Protein 8HOK (pdb70)

Radius of gyration: 22.73 Å; Cα contacts (8 Å, |Δi|>4): 872; chains: 1; bounding box: 51×67×52 Å

Secondary structure (DSSP, 8-state):
--EEEEEEPPSSHHHHHHHHHHHHHHHHH-TTEEEEEEEESTTT-HHHHHHHHHHHH-TTS-TTEEEEEEPPPSS-SHHHHHHHHHHHHHHHHH-TTSEEEEEEEETT-GGGHHHHHHTT--EEEEE-S-HHHHHHHHHHHHHHHHS---GGGGTT---EE--TT-SSPEEGGGS-GGGTS-HHHHHHHHHHHTSGGGSS-EEESS-TTTSHHHHHHHHH-TTSPPEEE-----SS-TTT-----HHHHHHHHTS-TT-EEEEESTTS--S-HHHHHHHHHHHHHH--EEEEE-PPP----SSHHHHHHHHSPTTHHHHTTTTEEEES---HHHHHHSTTEEEEEE---HHHHHHHHHTT--EEE---STTHHHHHHIIIIIS--EEES-SS---SSTTPPPSSPPPHHHHHHHHHHHH-SS-HHHHHHHHHHHHHHHHTSTTSHHHHHHHHHHHHHHHHT-

Nearest PDB structures (foldseek):
  8hok-assembly1_A  TM=1.002E+00  e=7.853E-95  Scutellaria baicalensis
  8hoj-assembly1_A  TM=9.802E-01  e=1.788E-80  Scutellaria baicalensis
  8w53-assembly2_A  TM=9.097E-01  e=5.541E-54  Lycium barbarum
  8w53-assembly1_B  TM=8.996E-01  e=7.319E-54  Lycium barbarum
  8xfw-assembly1_A  TM=7.898E-01  e=4.065E-31  Mangifera indica

Solvent-accessible surface area: 20515 Å² total; per-residue (Å²): 140,49,5,9,0,0,2,6,10,8,105,44,60,65,39,6,24,9,4,0,34,2,0,49,41,1,6,112,60,32,156,104,0,18,1,2,0,1,8,43,51,18,135,83,66,92,135,17,67,77,35,5,109,142,7,66,78,64,120,122,10,31,135,55,7,105,29,42,34,6,60,80,88,189,146,73,49,91,75,11,50,23,143,20,0,88,114,26,0,36,95,14,66,161,61,130,115,17,110,13,0,0,0,1,0,4,13,78,12,2,56,8,9,115,0,0,120,86,51,92,14,15,8,0,0,4,1,15,13,1,0,2,2,1,7,0,14,25,33,0,8,26,30,71,99,125,123,146,50,69,0,54,117,18,89,120,25,143,82,108,12,101,3,85,6,10,68,56,70,0,15,3,93,0,8,5,20,41,0,10,65,11,47,112,82,11,85,59,42,13,77,62,8,56,99,1,39,94,10,121,0,1,0,1,0,0,0,66,64,1,4,42,95,2,2,104,24,14,92,89,69,95,182,23,16,89,8,4,15,2,0,1,2,4,52,25,55,47,119,153,27,32,137,54,59,130,76,17,114,132,39,2,71,101,29,69,129,70,18,0,0,0,0,5,13,34,14,93,23,8,21,9,77,27,0,8,75,41,1,0,58,0,1,52,102,12,55,31,88,1,3,1,3,16,115,69,20,139,76,81,95,147,61,110,109,49,6,10,75,74,2,6,26,173,28,1,32,107,145,8,138,78,41,5,87,30,48,26,180,5,14,36,12,17,2,2,46,23,85,2,3,1,0,0,0,0,20,0,12,11,67,13,1,1,24,0,7,16,32,11,6,1,8,0,0,0,0,0,82,56,28,6,4,1,1,0,7,3,4,23,116,37,26,38,4,6,20,78,13,16,15,58,15,65,9,83,129,134,33,40,142,14,124,140,67,21,22,10,90,102,0,30,41,0,0,126,111,2,27,42,159,152,22,41,27,38,154,59,4,110,80,10,18,95,75,0,93,60,2,28,115,147,62,10,36,0,44,75,12,1,45,80,0,2,100,18,0,23,93,48,47,105

Sequence (462 aa):
TNVELVFIPSPGLSHLVSTVEAAKLLLHRDHRLSITVLITNLHKDTKVENYTLKTTSNPNTSPRLRFINLPTQEEDSIDSQIRQVREIVSVLIKNPDSKLGGLVLDMFCTSFIQVAEEFAIPSYVFFTSGASALGLLQHLVSLKLEHNQDLTQFKDSDVELSVPCFSVPVPAKVLPAVMVEGGPIEDTFMNYFKRIPETRGIMVNTFYELESFAIQSLLSDAKAPKVYPVGPILGFDQTQGPVGDDAIKKWLDDQPENSVVFLCFGTMGSFCEGQVKEIAMALEKSGNRFLWSLRKPEKGRVTEYENYEEVLPQGFLERTKGVGKVMGWAPQAAVLSHPAVGGFVSHCGWNSTLESLWFGVPMATFPLYAEQQMNAFLLVKEEGMAEMITLDYKIDFKGEKQPEIVGSDEIEAAIRRLMAEESGVRRKVKEMQNKARSALLEGGSSYDAQCLFVHDVINNIG

Foldseek 3Di:
DAEEEEEEFDDDPVRVLLVVLLVQLLCVQDVSYAYEYEEECCPPDPVNVVVQCVQCVDVVRPPSYYYDYDYQDPDDDVVSVLVSVLVVVVVVCVDPVYHYLFYEYELLGLVCCVSRVVVVHFYEYEYEFALLLLQVLQQLLCCVVVVVDQLLVLDVDQDWDDGQQFPDTHRSLLPAPLCNVDDPSVVSNSVSNVSNQVTQEYEYLAACVLRVSSQVSQCPPPSGHHYFDQHVRASADLVPFDDFDPVLLVVLVPADFLQEEEEDEPLQQQAALVLVQQQLVLCVVLVTAYEYAHHQAPPPDDDSVVSVCVRYPHCSCVVCVPRYDYHHDGDLLRNLLRRSHAEYAYLQDRNSVLSNLLNLHAYEHDHEHGSSLVSNCSCCPRQVQHHYLDRNHYDPGGNDDDPDHRGSVSSNVSVNQSSPPDDPNSVSSVVSNVLNVQLNDVVHSSSVSSSVVSVCSVVVSD

B-factor: mean 30.38, std 15.6, range [6.0, 131.39]

Organism: Scutellaria baicalensis (NCBI:txid65409)

Structure (mmCIF, N/CA/C/O backbone):
data_8HOK
#
_entry.id   8HOK
#
_cell.length_a   76.470
_cell.length_b   95.170
_cell.length_c   133.150
_cell.angle_alpha   90.000
_cell.angle_beta   90.000
_cell.angle_gamma   90.000
#
_symmetry.space_group_name_H-M   'I 2 2 2'
#
loop_
_entity.id
_entity.type
_entity.pdbx_description
1 polymer UGT71AP2
2 non-polymer '2-(N-MORPHOLINO)-ETHANESULFONIC ACID'
3 non-polymer GLYCEROL
4 water water
#
loop_
_atom_site.group_PDB
_atom_site.id
_atom_site.type_symbol
_atom_site.label_atom_id
_atom_site.label_alt_id
_atom_site.label_comp_id
_atom_site.label_asym_id
_atom_site.label_entity_id
_atom_site.label_seq_id
_atom_site.pdbx_PDB_ins_code
_atom_site.Cartn_x
_atom_site.Cartn_y
_atom_site.Cartn_z
_atom_site.occupancy
_atom_site.B_iso_or_equiv
_atom_site.auth_seq_id
_atom_site.auth_comp_id
_atom_site.auth_asym_id
_atom_site.auth_atom_id
_atom_site.pdbx_PDB_model_num
ATOM 1 N N . THR A 1 3 ? -7.183 17.221 -19.228 1.00 61.63 2 THR A N 1
ATOM 2 C CA . THR A 1 3 ? -6.562 15.953 -19.613 1.00 58.75 2 THR A CA 1
ATOM 3 C C . THR A 1 3 ? -7.498 14.762 -19.365 1.00 45.23 2 THR A C 1
ATOM 4 O O . THR A 1 3 ? -7.384 13.729 -20.020 1.00 53.54 2 THR A O 1
ATOM 8 N N . ASN A 1 4 ? -8.433 14.933 -18.432 1.00 44.83 3 ASN A N 1
ATOM 9 C CA . ASN A 1 4 ? -9.395 13.891 -18.087 1.00 35.30 3 ASN A CA 1
ATOM 10 C C . ASN A 1 4 ? -10.407 13.691 -19.217 1.00 35.39 3 ASN A C 1
ATOM 11 O O . ASN A 1 4 ? -10.933 14.659 -19.776 1.00 35.37 3 ASN A O 1
ATOM 16 N N . VAL A 1 5 ? -10.666 12.429 -19.560 1.00 27.85 4 VAL A N 1
ATOM 17 C CA . VAL A 1 5 ? -11.647 12.054 -20.575 1.00 30.20 4 VAL A CA 1
ATOM 18 C C . VAL A 1 5 ? -12.712 11.194 -19.899 1.00 28.81 4 VAL A C 1
ATOM 19 O O . VAL A 1 5 ? -12.388 10.171 -19.284 1.00 31.01 4 VAL A O 1
ATOM 23 N N . GLU A 1 6 ? -13.975 11.602 -20.012 1.00 27.07 5 GLU A N 1
ATOM 24 C CA . GLU A 1 6 ? -15.086 10.911 -19.360 1.00 24.71 5 GLU A CA 1
ATOM 25 C C . GLU A 1 6 ? -15.891 10.108 -20.378 1.00 27.02 5 GLU A C 1
ATOM 26 O O . GLU A 1 6 ? -16.278 10.633 -21.428 1.00 30.56 5 GLU A O 1
ATOM 32 N N . LEU A 1 7 ? -16.143 8.841 -20.064 1.00 20.74 6 LEU A N 1
ATOM 33 C CA . LEU A 1 7 ? -16.929 7.952 -20.908 1.00 22.06 6 LEU A CA 1
ATOM 34 C C . LEU A 1 7 ? -18.243 7.625 -20.208 1.00 21.58 6 LEU A C 1
ATOM 35 O O . LEU A 1 7 ? -18.235 7.153 -19.067 1.00 18.35 6 LEU A O 1
ATOM 40 N N . VAL A 1 8 ? -19.365 7.876 -20.886 1.00 15.99 7 VAL A N 1
ATOM 41 C CA . VAL A 1 8 ? -20.691 7.644 -20.324 1.00 17.92 7 VAL A CA 1
ATOM 42 C C . VAL A 1 8 ? -21.204 6.299 -20.826 1.00 20.15 7 VAL A C 1
ATOM 43 O O . VAL A 1 8 ? -21.283 6.064 -22.037 1.00 22.16 7 VAL A O 1
ATOM 47 N N . PHE A 1 9 ? -21.550 5.414 -19.904 1.00 19.26 8 PHE A N 1
ATOM 48 C CA . PHE A 1 9 ? -22.138 4.131 -20.251 1.00 21.27 8 PHE A CA 1
ATOM 49 C C . PHE A 1 9 ? -23.642 4.170 -20.025 1.00 21.10 8 PHE A C 1
ATOM 50 O O . PHE A 1 9 ? -24.122 4.705 -19.021 1.00 19.75 8 PHE A O 1
ATOM 58 N N . ILE A 1 10 ? -24.385 3.610 -20.971 1.00 20.58 9 ILE A N 1
ATOM 59 C CA . ILE A 1 10 ? -25.826 3.470 -20.820 1.00 26.08 9 ILE A CA 1
ATOM 60 C C . ILE A 1 10 ? -26.177 1.998 -20.990 1.00 29.54 9 ILE A C 1
ATOM 61 O O . ILE A 1 10 ? -26.391 1.533 -22.119 1.00 29.36 9 ILE A O 1
ATOM 66 N N . PRO A 1 11 ? -26.220 1.230 -19.911 1.00 29.57 10 PRO A N 1
ATOM 67 C CA . PRO A 1 11 ? -26.631 -0.172 -20.012 1.00 25.70 10 PRO A CA 1
ATOM 68 C C . PRO A 1 11 ? -28.142 -0.303 -20.121 1.00 29.72 10 PRO A C 1
ATOM 69 O O . PRO A 1 11 ? -28.907 0.572 -19.711 1.00 24.65 10 PRO A O 1
ATOM 73 N N . SER A 1 12 ? -28.565 -1.427 -20.689 1.00 28.68 11 SER A N 1
ATOM 74 C CA . SER A 1 12 ? -29.976 -1.762 -20.695 1.00 35.37 11 SER A CA 1
ATOM 75 C C . SER A 1 12 ? -30.406 -2.173 -19.286 1.00 34.50 11 SER A C 1
ATOM 76 O O . SER A 1 12 ? -29.566 -2.534 -18.451 1.00 28.66 11 SER A O 1
ATOM 79 N N . PRO A 1 13 ? -31.707 -2.107 -18.992 1.00 29.82 12 PRO A N 1
ATOM 80 C CA . PRO A 1 13 ? -32.177 -2.489 -17.656 1.00 31.64 12 PRO A CA 1
ATOM 81 C C . PRO A 1 13 ? -31.923 -3.961 -17.380 1.00 34.16 12 PRO A C 1
ATOM 82 O O . PRO A 1 13 ? -31.968 -4.804 -18.278 1.00 44.21 12 PRO A O 1
ATOM 86 N N . GLY A 1 14 ? -31.660 -4.266 -16.118 1.00 29.31 13 GLY A N 1
ATOM 87 C CA . GLY A 1 14 ? -31.413 -5.639 -15.731 1.00 40.31 13 GLY A CA 1
ATOM 88 C C . GLY A 1 14 ? -30.084 -5.794 -15.031 1.00 45.28 13 GLY A C 1
ATOM 89 O O . GLY A 1 14 ? -29.082 -5.209 -15.457 1.00 40.79 13 GLY A O 1
ATOM 90 N N . LEU A 1 15 ? -30.066 -6.577 -13.950 1.00 38.56 14 LEU A N 1
ATOM 91 C CA . LEU A 1 15 ? -28.857 -6.690 -13.142 1.00 39.52 14 LEU A CA 1
ATOM 92 C C . LEU A 1 15 ? -27.727 -7.356 -13.917 1.00 32.22 14 LEU A C 1
ATOM 93 O O . LEU A 1 15 ? -26.564 -6.969 -13.776 1.00 37.37 14 LEU A O 1
ATOM 98 N N . SER A 1 16 ? -28.051 -8.345 -14.752 1.00 42.56 15 SER A N 1
ATOM 99 C CA . SER A 1 16 ? -27.026 -9.035 -15.532 1.00 38.51 15 SER A CA 1
ATOM 100 C C . SER A 1 16 ? -26.245 -8.062 -16.407 1.00 39.25 15 SER A C 1
ATOM 101 O O . SER A 1 16 ? -25.012 -7.994 -16.329 1.00 33.76 15 SER A O 1
ATOM 104 N N . HIS A 1 17 ? -26.948 -7.308 -17.257 1.00 32.97 16 HIS A N 1
ATOM 105 C CA . HIS A 1 17 ? -26.276 -6.365 -18.142 1.00 35.63 16 HIS A CA 1
ATOM 106 C C . HIS A 1 17 ? -25.550 -5.279 -17.360 1.00 32.80 16 HIS A C 1
ATOM 107 O O . HIS A 1 17 ? -24.488 -4.811 -17.791 1.00 33.79 16 HIS A O 1
ATOM 114 N N . LEU A 1 18 ? -26.097 -4.866 -16.214 1.00 29.61 17 LEU A N 1
ATOM 115 C CA . LEU A 1 18 ? -25.422 -3.864 -15.394 1.00 33.82 17 LEU A CA 1
ATOM 116 C C . LEU A 1 18 ? -24.098 -4.393 -14.854 1.00 29.29 17 LEU A C 1
ATOM 117 O O . LEU A 1 18 ? -23.071 -3.705 -14.912 1.00 27.77 17 LEU A O 1
ATOM 122 N N . VAL A 1 19 ? -24.104 -5.610 -14.316 1.00 26.71 18 VAL A N 1
ATOM 123 C CA . VAL A 1 19 ? -22.877 -6.167 -13.755 1.00 26.77 18 VAL A CA 1
ATOM 124 C C . VAL A 1 19 ? -21.808 -6.276 -14.835 1.00 30.49 18 VAL A C 1
ATOM 125 O O . VAL A 1 19 ? -20.662 -5.846 -14.653 1.00 25.53 18 VAL A O 1
ATOM 129 N N . SER A 1 20 ? -22.171 -6.833 -15.986 1.00 21.09 19 SER A N 1
ATOM 130 C CA . SER A 1 20 ? -21.167 -7.004 -17.020 1.00 25.95 19 SER A CA 1
ATOM 131 C C . SER A 1 20 ? -20.647 -5.655 -17.499 1.00 28.06 19 SER A C 1
ATOM 132 O O . SER A 1 20 ? -19.464 -5.529 -17.830 1.00 24.88 19 SER A O 1
ATOM 135 N N . THR A 1 21 ? -21.490 -4.622 -17.472 1.00 26.40 20 THR A N 1
ATOM 136 C CA . THR A 1 21 ? -21.053 -3.287 -17.873 1.00 26.60 20 THR A CA 1
ATOM 137 C C . THR A 1 21 ? -20.061 -2.706 -16.872 1.00 25.05 20 THR A C 1
ATOM 138 O O . THR A 1 21 ? -19.006 -2.178 -17.257 1.00 24.83 20 THR A O 1
ATOM 142 N N . VAL A 1 22 ? -20.376 -2.809 -15.576 1.00 24.03 21 VAL A N 1
ATOM 143 C CA . VAL A 1 22 ? -19.521 -2.235 -14.539 1.00 20.59 21 VAL A CA 1
ATOM 144 C C . VAL A 1 22 ? -18.200 -2.986 -14.451 1.00 24.98 21 VAL A C 1
ATOM 145 O O . VAL A 1 22 ? -17.135 -2.378 -14.280 1.00 25.94 21 VAL A O 1
ATOM 149 N N . GLU A 1 23 ? -18.237 -4.315 -14.558 1.00 22.30 22 GLU A N 1
ATOM 150 C CA . GLU A 1 23 ? -16.990 -5.075 -14.540 1.00 25.91 22 GLU A CA 1
ATOM 151 C C . GLU A 1 23 ? -16.115 -4.704 -15.729 1.00 26.92 22 GLU A C 1
ATOM 152 O O . GLU A 1 23 ? -14.887 -4.609 -15.607 1.00 23.10 22 GLU A O 1
ATOM 158 N N . ALA A 1 24 ? -16.729 -4.474 -16.891 1.00 24.74 23 ALA A N 1
ATOM 159 C CA . ALA A 1 24 ? -15.954 -4.018 -18.042 1.00 23.79 23 ALA A CA 1
ATOM 160 C C . ALA A 1 24 ? -15.348 -2.645 -17.778 1.00 19.22 23 ALA A C 1
ATOM 161 O O . ALA A 1 24 ? -14.166 -2.416 -18.063 1.00 16.42 23 ALA A O 1
ATOM 163 N N . ALA A 1 25 ? -16.140 -1.735 -17.203 1.00 21.08 24 ALA A N 1
ATOM 164 C CA . ALA A 1 25 ? -15.656 -0.395 -16.886 1.00 23.43 24 ALA A CA 1
ATOM 165 C C . ALA A 1 25 ? -14.465 -0.441 -15.939 1.00 25.17 24 ALA A C 1
ATOM 166 O O . ALA A 1 25 ? -13.500 0.321 -16.102 1.00 21.35 24 ALA A O 1
ATOM 168 N N . LYS A 1 26 ? -14.514 -1.330 -14.940 1.00 24.12 25 LYS A N 1
ATOM 169 C CA . LYS A 1 26 ? -13.398 -1.453 -14.008 1.00 26.87 25 LYS A CA 1
ATOM 170 C C . LYS A 1 26 ? -12.103 -1.814 -14.730 1.00 27.69 25 LYS A C 1
ATOM 171 O O . LYS A 1 26 ? -11.043 -1.241 -14.441 1.00 30.28 25 LYS A O 1
ATOM 177 N N . LEU A 1 27 ? -12.161 -2.761 -15.671 1.00 23.76 26 LEU A N 1
ATOM 178 C CA . LEU A 1 27 ? -10.951 -3.127 -16.402 1.00 24.16 26 LEU A CA 1
ATOM 179 C C . LEU A 1 27 ? -10.430 -1.957 -17.233 1.00 25.00 26 LEU A C 1
ATOM 180 O O . LEU A 1 27 ? -9.224 -1.674 -17.232 1.00 25.65 26 LEU A O 1
ATOM 185 N N . LEU A 1 28 ? -11.324 -1.258 -17.943 1.00 17.74 27 LEU A N 1
ATOM 186 C CA . LEU A 1 28 ? -10.895 -0.118 -18.750 1.00 22.67 27 LEU A CA 1
ATOM 187 C C . LEU A 1 28 ? -10.207 0.942 -17.898 1.00 21.73 27 LEU A C 1
ATOM 188 O O . LEU A 1 28 ? -9.197 1.527 -18.314 1.00 16.45 27 LEU A O 1
ATOM 193 N N . LEU A 1 29 ? -10.745 1.211 -16.705 1.00 22.69 28 LEU A N 1
ATOM 194 C CA . LEU A 1 29 ? -10.168 2.245 -15.850 1.00 21.29 28 LEU A CA 1
ATOM 195 C C . LEU A 1 29 ? -8.739 1.911 -15.439 1.00 23.85 28 LEU A C 1
ATOM 196 O O . LEU A 1 29 ? -7.947 2.819 -15.160 1.00 21.31 28 LEU A O 1
ATOM 201 N N . HIS A 1 30 ? -8.396 0.621 -15.381 1.00 26.15 29 HIS A N 1
ATOM 202 C CA . HIS A 1 30 ? -7.024 0.226 -15.078 1.00 30.04 29 HIS A CA 1
ATOM 203 C C . HIS A 1 30 ? -6.054 0.559 -16.204 1.00 25.21 29 HIS A C 1
ATOM 204 O O . HIS A 1 30 ? -4.858 0.682 -15.943 1.00 27.12 29 HIS A O 1
ATOM 211 N N . ARG A 1 31 ? -6.531 0.721 -17.442 1.00 24.55 30 ARG A N 1
ATOM 212 C CA . ARG A 1 31 ? -5.618 0.852 -18.575 1.00 25.79 30 ARG A CA 1
ATOM 213 C C . ARG A 1 31 ? -5.094 2.271 -18.798 1.00 26.90 30 ARG A C 1
ATOM 214 O O . ARG A 1 31 ? -4.033 2.425 -19.412 1.00 27.78 30 ARG A O 1
ATOM 222 N N . ASP A 1 32 ? -5.798 3.307 -18.348 1.00 22.27 31 ASP A N 1
ATOM 223 C CA . ASP A 1 32 ? -5.313 4.677 -18.522 1.00 28.04 31 ASP A CA 1
ATOM 224 C C . ASP A 1 32 ? -5.872 5.536 -17.397 1.00 29.08 31 ASP A C 1
ATOM 225 O O . ASP A 1 32 ? -7.090 5.688 -17.285 1.00 27.54 31 ASP A O 1
ATOM 230 N N . HIS A 1 33 ? -4.984 6.105 -16.572 1.00 29.27 32 HIS A N 1
ATOM 231 C CA . HIS A 1 33 ? -5.415 6.962 -15.468 1.00 29.55 32 HIS A CA 1
ATOM 232 C C . HIS A 1 33 ? -6.230 8.170 -15.932 1.00 26.72 32 HIS A C 1
ATOM 233 O O . HIS A 1 33 ? -6.966 8.745 -15.123 1.00 28.96 32 HIS A O 1
ATOM 240 N N . ARG A 1 34 ? -6.115 8.579 -17.203 1.00 25.43 33 ARG A N 1
ATOM 241 C CA . ARG A 1 34 ? -6.872 9.728 -17.702 1.00 25.29 33 ARG A CA 1
ATOM 242 C C . ARG A 1 34 ? -8.354 9.437 -17.890 1.00 28.14 33 ARG A C 1
ATOM 243 O O . ARG A 1 34 ? -9.134 10.379 -18.072 1.00 25.32 33 ARG A O 1
ATOM 251 N N . LEU A 1 35 ? -8.758 8.173 -17.856 1.00 25.55 34 LEU A N 1
ATOM 252 C CA . LEU A 1 35 ? -10.134 7.788 -18.130 1.00 21.28 34 LEU A CA 1
ATOM 253 C C . LEU A 1 35 ? -10.968 7.837 -16.859 1.00 23.38 34 LEU A C 1
ATOM 254 O O . LEU A 1 35 ? -10.531 7.398 -15.791 1.00 26.59 34 LEU A O 1
ATOM 259 N N . SER A 1 36 ? -12.175 8.377 -16.975 1.00 19.19 35 SER A N 1
ATOM 260 C CA . SER A 1 36 ? -13.179 8.206 -15.938 1.00 26.92 35 SER A CA 1
ATOM 261 C C . SER A 1 36 ? -14.439 7.684 -16.608 1.00 22.68 35 SER A C 1
ATOM 262 O O . SER A 1 36 ? -14.636 7.849 -17.818 1.00 21.71 35 SER A O 1
ATOM 265 N N . ILE A 1 37 ? -15.287 7.014 -15.828 1.00 21.11 36 ILE A N 1
ATOM 266 C CA . ILE A 1 37 ? -16.487 6.402 -16.383 1.00 18.91 36 ILE A CA 1
ATOM 267 C C . ILE A 1 37 ? -17.694 6.785 -15.537 1.00 25.16 36 ILE A C 1
ATOM 268 O O . ILE A 1 37 ? -17.656 6.704 -14.303 1.00 20.45 36 ILE A O 1
ATOM 273 N N . THR A 1 38 ? -18.759 7.212 -16.213 1.00 22.99 37 THR A N 1
ATOM 274 C CA . THR A 1 38 ? -20.044 7.525 -15.613 1.00 22.90 37 THR A CA 1
ATOM 275 C C . THR A 1 38 ? -21.082 6.564 -16.177 1.00 23.28 37 THR A C 1
ATOM 276 O O . THR A 1 38 ? -21.203 6.426 -17.402 1.00 24.94 37 THR A O 1
ATOM 280 N N . VAL A 1 39 ? -21.814 5.885 -15.298 1.00 23.38 38 VAL A N 1
ATOM 281 C CA . VAL A 1 39 ? -22.814 4.898 -15.711 1.00 21.59 38 VAL A CA 1
ATOM 282 C C . VAL A 1 39 ? -24.195 5.451 -15.393 1.00 24.44 38 VAL A C 1
ATOM 283 O O . VAL A 1 39 ? -24.493 5.747 -14.230 1.00 22.96 38 VAL A O 1
ATOM 287 N N . LEU A 1 40 ? -25.036 5.594 -16.422 1.00 21.39 39 LEU A N 1
ATOM 288 C CA . LEU A 1 40 ? -26.407 6.071 -16.244 1.00 29.37 39 LEU A CA 1
ATOM 289 C C . LEU A 1 40 ? -27.301 4.874 -15.951 1.00 26.58 39 LEU A C 1
ATOM 290 O O . LEU A 1 40 ? -27.356 3.927 -16.743 1.00 27.79 39 LEU A O 1
ATOM 295 N N . ILE A 1 41 ? -27.988 4.910 -14.815 1.00 28.54 40 ILE A N 1
ATOM 296 C CA . ILE A 1 41 ? -28.785 3.786 -14.336 1.00 40.94 40 ILE A CA 1
ATOM 297 C C . ILE A 1 41 ? -30.252 4.177 -14.345 1.00 44.90 40 ILE A C 1
ATOM 298 O O . ILE A 1 41 ? -30.601 5.317 -14.020 1.00 40.73 40 ILE A O 1
ATOM 303 N N . THR A 1 42 ? -31.111 3.227 -14.706 1.00 46.90 41 THR A N 1
ATOM 304 C CA . THR A 1 42 ? -32.554 3.429 -14.648 1.00 63.10 41 THR A CA 1
ATOM 305 C C . THR A 1 42 ? -33.070 2.936 -13.300 1.00 64.32 41 THR A C 1
ATOM 306 O O . THR A 1 42 ? -32.872 1.768 -12.943 1.00 67.95 41 THR A O 1
ATOM 310 N N . ASN A 1 43 ? -33.709 3.833 -12.547 1.00 68.65 42 ASN A N 1
ATOM 311 C CA . ASN A 1 43 ? -34.295 3.535 -11.239 1.00 75.32 42 ASN A CA 1
ATOM 312 C C . ASN A 1 43 ? -33.247 2.959 -10.281 1.00 77.91 42 ASN A C 1
ATOM 313 O O . ASN A 1 43 ? -33.305 1.802 -9.858 1.00 76.30 42 ASN A O 1
ATOM 318 N N . LEU A 1 44 ? -32.284 3.819 -9.941 1.00 77.99 43 LEU A N 1
ATOM 319 C CA . LEU A 1 44 ? -31.251 3.433 -8.985 1.00 87.49 43 LEU A CA 1
ATOM 320 C C . LEU A 1 44 ? -31.861 3.176 -7.610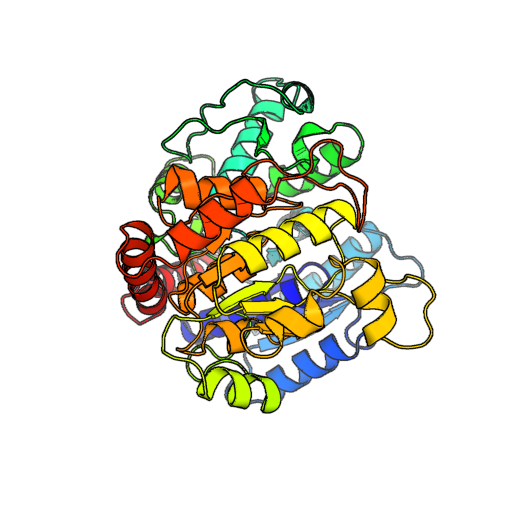 1.00 93.69 43 LEU A C 1
ATOM 321 O O . LEU A 1 44 ? -31.564 2.162 -6.966 1.00 91.40 43 LEU A O 1
ATOM 326 N N . HIS A 1 45 ? -32.734 4.072 -7.154 1.00 85.59 44 HIS A N 1
ATOM 327 C CA . HIS A 1 45 ? -33.369 3.959 -5.843 1.00 83.56 44 HIS A CA 1
ATOM 328 C C . HIS A 1 45 ? -34.737 3.294 -5.928 1.00 81.33 44 HIS A C 1
ATOM 329 O O . HIS A 1 45 ? -35.689 3.731 -5.276 1.00 89.81 44 HIS A O 1
ATOM 336 N N . LYS A 1 46 ? -34.865 2.233 -6.726 1.00 76.90 45 LYS A N 1
ATOM 337 C CA . LYS A 1 46 ? -36.121 1.494 -6.805 1.00 80.59 45 LYS A CA 1
ATOM 338 C C . LYS A 1 46 ? -35.879 -0.009 -6.708 1.00 76.43 45 LYS A C 1
ATOM 339 O O . LYS A 1 46 ? -36.716 -0.739 -6.170 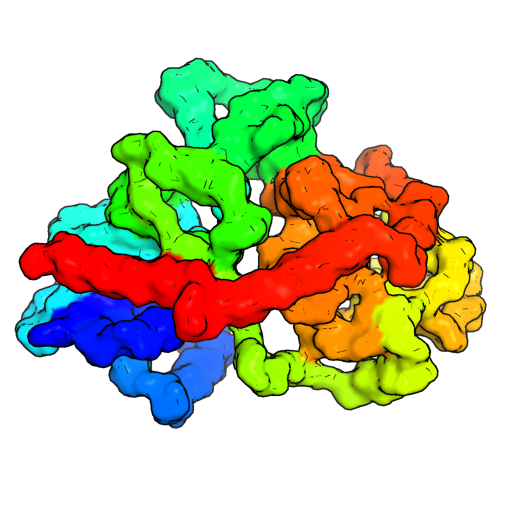1.00 79.21 45 LYS A O 1
ATOM 341 N N . ASP A 1 47 ? -34.746 -0.481 -7.225 1.00 76.61 46 ASP A N 1
ATOM 342 C CA . ASP A 1 47 ? -34.357 -1.884 -7.130 1.00 71.35 46 ASP A CA 1
ATOM 343 C C . ASP A 1 47 ? -33.235 -2.025 -6.110 1.00 65.04 46 ASP A C 1
ATOM 344 O O . ASP A 1 47 ? -32.202 -1.356 -6.222 1.00 73.36 46 ASP A O 1
ATOM 349 N N . THR A 1 48 ? -33.436 -2.903 -5.125 1.00 62.18 47 THR A N 1
ATOM 350 C CA . THR A 1 48 ? -32.455 -3.046 -4.051 1.00 68.39 47 THR A CA 1
ATOM 351 C C . THR A 1 48 ? -31.155 -3.652 -4.559 1.00 56.61 47 THR A C 1
ATOM 352 O O . THR A 1 48 ? -30.070 -3.168 -4.218 1.00 60.55 47 THR A O 1
ATOM 356 N N . LYS A 1 49 ? -31.241 -4.713 -5.367 1.00 53.50 48 LYS A N 1
ATOM 357 C CA . LYS A 1 49 ? -30.028 -5.364 -5.852 1.00 63.41 48 LYS A CA 1
ATOM 358 C C . LYS A 1 49 ? -29.172 -4.410 -6.674 1.00 55.48 48 LYS A C 1
ATOM 359 O O . LYS A 1 49 ? -27.944 -4.556 -6.713 1.00 61.34 48 LYS A O 1
ATOM 365 N N . VAL A 1 50 ? -29.795 -3.424 -7.320 1.00 48.18 49 VAL A N 1
ATOM 366 C CA . VAL A 1 50 ? -29.048 -2.449 -8.104 1.00 51.16 49 VAL A CA 1
ATOM 367 C C . VAL A 1 50 ? -28.398 -1.412 -7.196 1.00 61.42 49 VAL A C 1
ATOM 368 O O . VAL A 1 50 ? -27.202 -1.121 -7.321 1.00 49.03 49 VAL A O 1
ATOM 372 N N . GLU A 1 51 ? -29.170 -0.845 -6.262 1.00 56.22 50 GLU A N 1
ATOM 373 C CA . GLU A 1 51 ? -28.609 0.146 -5.349 1.00 64.92 50 GLU A CA 1
ATOM 374 C C . GLU A 1 51 ? -27.508 -0.458 -4.489 1.00 59.00 50 GLU A C 1
ATOM 375 O O . GLU A 1 51 ? -26.454 0.162 -4.296 1.00 58.86 50 GLU A O 1
ATOM 381 N N . ASN A 1 52 ? -27.729 -1.672 -3.969 1.00 49.32 51 ASN A N 1
ATOM 382 C CA . ASN A 1 52 ? -26.702 -2.325 -3.162 1.00 55.01 51 ASN A CA 1
ATOM 383 C C . ASN A 1 52 ? -25.422 -2.526 -3.962 1.00 52.95 51 ASN A C 1
ATOM 384 O O . ASN A 1 52 ? -24.320 -2.270 -3.459 1.00 50.60 51 ASN A O 1
ATOM 389 N N . TYR A 1 53 ? -25.551 -2.975 -5.213 1.00 46.83 52 TYR A N 1
ATOM 390 C CA . TYR A 1 53 ? -24.377 -3.209 -6.047 1.00 49.32 52 TYR A CA 1
ATOM 391 C C . TYR A 1 53 ? -23.631 -1.910 -6.340 1.00 41.89 52 TYR A C 1
ATOM 392 O O . TYR A 1 53 ? -22.399 -1.866 -6.257 1.00 38.85 52 TYR A O 1
ATOM 401 N N . THR A 1 54 ? -24.356 -0.838 -6.667 1.00 34.60 53 THR A N 1
ATOM 402 C CA . THR A 1 54 ? -23.686 0.415 -7.001 1.00 45.92 53 THR A CA 1
ATOM 403 C C . THR A 1 54 ? -23.035 1.042 -5.772 1.00 47.69 53 THR A C 1
ATOM 404 O O . THR A 1 54 ? -21.950 1.632 -5.866 1.00 36.84 53 THR A O 1
ATOM 408 N N . LEU A 1 55 ? -23.681 0.934 -4.612 1.00 48.41 54 LEU A N 1
ATOM 409 C CA . LEU A 1 55 ? -23.049 1.419 -3.390 1.00 44.52 54 LEU A CA 1
ATOM 410 C C . LEU A 1 55 ? -21.845 0.562 -3.026 1.00 46.36 54 LEU A C 1
ATOM 411 O O . LEU A 1 55 ? -20.800 1.090 -2.627 1.00 51.46 54 LEU A O 1
ATOM 416 N N . LYS A 1 56 ? -21.973 -0.761 -3.163 1.00 47.93 55 LYS A N 1
ATOM 417 C CA . LYS A 1 56 ? -20.832 -1.645 -2.939 1.00 48.62 55 LYS A CA 1
ATOM 418 C C . LYS A 1 56 ? -19.645 -1.238 -3.804 1.00 45.69 55 LYS A C 1
ATOM 419 O O . LYS A 1 56 ? -18.508 -1.179 -3.323 1.00 48.78 55 LYS A O 1
ATOM 425 N N . THR A 1 57 ? -19.896 -0.930 -5.075 1.00 42.38 56 THR A N 1
ATOM 426 C CA . THR A 1 57 ? -18.814 -0.595 -5.995 1.00 41.38 56 THR A CA 1
ATOM 427 C C . THR A 1 57 ? -18.150 0.729 -5.622 1.00 52.92 56 THR A C 1
ATOM 428 O O . THR A 1 57 ? -16.918 0.829 -5.582 1.00 52.29 56 THR A O 1
ATOM 432 N N . THR A 1 58 ? -18.951 1.762 -5.347 1.00 46.49 57 THR A N 1
ATOM 433 C CA . THR A 1 58 ? -18.398 3.088 -5.098 1.00 52.11 57 THR A CA 1
ATOM 434 C C . THR A 1 58 ? -17.847 3.247 -3.684 1.00 55.15 57 THR A C 1
ATOM 435 O O . THR A 1 58 ? -17.000 4.122 -3.461 1.00 46.82 57 THR A O 1
ATOM 439 N N . SER A 1 59 ? -18.296 2.428 -2.727 1.00 45.37 58 SER A N 1
ATOM 440 C CA . SER A 1 59 ? -17.729 2.484 -1.382 1.00 56.88 58 SER A CA 1
ATOM 441 C C . SER A 1 59 ? -16.361 1.824 -1.293 1.00 60.75 58 SER A C 1
ATOM 442 O O . SER A 1 59 ? -15.628 2.074 -0.329 1.00 64.23 58 SER A O 1
ATOM 445 N N . ASN A 1 60 ? -16.007 0.992 -2.272 1.00 63.97 59 ASN A N 1
ATOM 446 C CA . ASN A 1 60 ? -14.775 0.219 -2.230 1.00 81.40 59 ASN A CA 1
ATOM 447 C C . ASN A 1 60 ? -13.678 0.986 -2.959 1.00 83.33 59 ASN A C 1
ATOM 448 O O . ASN A 1 60 ? -13.731 1.093 -4.194 1.00 81.51 59 ASN A O 1
ATOM 453 N N . PRO A 1 61 ? -12.675 1.529 -2.257 1.00 93.82 60 PRO A N 1
ATOM 454 C CA . PRO A 1 61 ? -11.582 2.233 -2.949 1.00 91.48 60 PRO A CA 1
ATOM 455 C C . PRO A 1 61 ? -10.654 1.309 -3.716 1.00 96.20 60 PRO A C 1
ATOM 456 O O . PRO A 1 61 ? -9.755 1.806 -4.406 1.00 92.88 60 PRO A O 1
ATOM 460 N N . ASN A 1 62 ? -10.824 -0.012 -3.600 1.00 106.87 61 ASN A N 1
ATOM 461 C CA . ASN A 1 62 ? -10.180 -0.924 -4.538 1.00 109.92 61 ASN A CA 1
ATOM 462 C C . ASN A 1 62 ? -10.673 -0.666 -5.958 1.00 102.21 61 ASN A C 1
ATOM 463 O O . ASN A 1 62 ? -9.963 -0.952 -6.929 1.00 106.15 61 ASN A O 1
ATOM 468 N N . THR A 1 63 ? -11.874 -0.111 -6.093 1.00 87.42 62 THR A N 1
ATOM 469 C CA . THR A 1 63 ? -12.333 0.488 -7.338 1.00 90.16 62 THR A CA 1
ATOM 470 C C . THR A 1 63 ? -12.131 1.998 -7.251 1.00 81.88 62 THR A C 1
ATOM 471 O O . THR A 1 63 ? -12.482 2.618 -6.242 1.00 77.89 62 THR A O 1
ATOM 475 N N . SER A 1 64 ? -11.564 2.579 -8.305 1.00 74.55 63 SER A N 1
ATOM 476 C CA . SER A 1 64 ? -11.102 3.955 -8.265 1.00 69.02 63 SER A CA 1
ATOM 477 C C . SER A 1 64 ? -12.265 4.939 -8.121 1.00 69.86 63 SER A C 1
ATOM 478 O O . SER A 1 64 ? -13.417 4.613 -8.431 1.00 66.00 63 SER A O 1
ATOM 481 N N . PRO A 1 65 ? -11.981 6.155 -7.647 1.00 66.99 64 PRO A N 1
ATOM 482 C CA . PRO A 1 65 ? -12.962 7.246 -7.724 1.00 63.71 64 PRO A CA 1
ATOM 483 C C . PRO A 1 65 ? -13.193 7.791 -9.125 1.00 50.33 64 PRO A C 1
ATOM 484 O O . PRO A 1 65 ? -13.823 8.843 -9.263 1.00 51.41 64 PRO A O 1
ATOM 488 N N . ARG A 1 66 ? -12.700 7.124 -10.158 1.00 43.44 65 ARG A N 1
ATOM 489 C CA . ARG A 1 66 ? -12.996 7.497 -11.527 1.00 33.33 65 ARG A CA 1
ATOM 490 C C . ARG A 1 66 ? -14.209 6.751 -12.069 1.00 25.80 65 ARG A C 1
ATOM 491 O O . ARG A 1 66 ? -14.450 6.773 -13.278 1.00 21.76 65 ARG A O 1
ATOM 499 N N . LEU A 1 67 ? -14.972 6.096 -11.199 1.00 32.07 66 LEU A N 1
ATOM 500 C CA . LEU A 1 67 ? -16.198 5.399 -11.567 1.00 33.91 66 LEU A CA 1
ATOM 501 C C . LEU A 1 67 ? -17.350 5.963 -10.755 1.00 31.05 66 LEU A C 1
ATOM 502 O O . LEU A 1 67 ? -17.266 6.035 -9.525 1.00 41.13 66 LEU A O 1
ATOM 507 N N . ARG A 1 68 ? -18.431 6.342 -11.428 1.00 29.96 67 ARG A N 1
ATOM 508 C CA . ARG A 1 68 ? -19.580 6.890 -10.718 1.00 32.33 67 ARG A CA 1
ATOM 509 C C . ARG A 1 68 ? -20.871 6.517 -11.437 1.00 27.51 67 ARG A C 1
ATOM 510 O O . ARG A 1 68 ? -20.871 6.140 -12.613 1.00 27.67 67 ARG A O 1
ATOM 518 N N . PHE A 1 69 ? -21.979 6.636 -10.710 1.00 31.12 68 PHE A N 1
ATOM 519 C CA . PHE A 1 69 ? -23.304 6.317 -11.223 1.00 35.01 68 PHE A CA 1
ATOM 520 C C . PHE A 1 69 ? -24.189 7.553 -11.149 1.00 29.09 68 PHE A C 1
ATOM 521 O O . PHE A 1 69 ? -24.069 8.353 -10.220 1.00 36.81 68 PHE A O 1
ATOM 529 N N . ILE A 1 70 ? -25.064 7.712 -12.143 1.00 30.33 69 ILE A N 1
ATOM 530 C CA . ILE A 1 70 ? -26.084 8.756 -12.169 1.00 36.42 69 ILE A CA 1
ATOM 531 C C . ILE A 1 70 ? -27.426 8.103 -12.482 1.00 34.52 69 ILE A C 1
ATOM 532 O O . ILE A 1 70 ? -27.534 7.325 -13.439 1.00 35.31 69 ILE A O 1
ATOM 537 N N . ASN A 1 71 ? -28.439 8.420 -11.682 1.00 30.42 70 ASN A N 1
ATOM 538 C CA . ASN A 1 71 ? -29.740 7.772 -11.787 1.00 40.94 70 ASN A CA 1
ATOM 539 C C . ASN A 1 71 ? -30.588 8.392 -12.895 1.00 45.51 70 ASN A C 1
ATOM 540 O O . ASN A 1 71 ? -30.577 9.610 -13.103 1.00 33.81 70 ASN A O 1
ATOM 545 N N . LEU A 1 72 ? -31.323 7.532 -13.612 1.00 56.14 71 LEU A N 1
ATOM 546 C CA . LEU A 1 72 ? -32.356 7.923 -14.572 1.00 55.77 71 LEU A CA 1
ATOM 547 C C . LEU A 1 72 ? -33.715 7.586 -13.969 1.00 53.54 71 LEU A C 1
ATOM 548 O O . LEU A 1 72 ? -34.239 6.483 -14.191 1.00 52.99 71 LEU A O 1
ATOM 553 N N . PRO A 1 73 ? -34.322 8.485 -13.192 1.00 47.87 72 PRO A N 1
ATOM 554 C CA . PRO A 1 73 ? -35.625 8.169 -12.580 1.00 64.14 72 PRO A CA 1
ATOM 555 C C . PRO A 1 73 ? -36.720 8.056 -13.631 1.00 62.07 72 PRO A C 1
ATOM 556 O O . PRO A 1 73 ? -36.836 8.902 -14.522 1.00 60.35 72 PRO A O 1
ATOM 560 N N . THR A 1 74 ? -37.524 6.997 -13.527 1.00 60.21 73 THR A N 1
ATOM 561 C CA . THR A 1 74 ? -38.693 6.881 -14.389 1.00 71.12 73 THR A CA 1
ATOM 562 C C . THR A 1 74 ? -39.645 8.027 -14.086 1.00 70.52 73 THR A C 1
ATOM 563 O O . THR A 1 74 ? -40.080 8.203 -12.943 1.00 63.48 73 THR A O 1
ATOM 567 N N . GLN A 1 75 ? -39.935 8.828 -15.104 1.00 72.88 74 GLN A N 1
ATOM 568 C CA . GLN A 1 75 ? -40.807 9.974 -14.930 1.00 77.27 74 GLN A CA 1
ATOM 569 C C . GLN A 1 75 ? -42.267 9.540 -14.947 1.00 75.51 74 GLN A C 1
ATOM 570 O O . GLN A 1 75 ? -42.611 8.444 -15.400 1.00 70.48 74 GLN A O 1
ATOM 576 N N . GLU A 1 76 ? -43.133 10.418 -14.435 1.00 74.14 75 GLU A N 1
ATOM 577 C CA . GLU A 1 76 ? -44.561 10.116 -14.427 1.00 80.81 75 GLU A CA 1
ATOM 578 C C . GLU A 1 76 ? -45.066 9.831 -15.837 1.00 82.75 75 GLU A C 1
ATOM 579 O O . GLU A 1 76 ? -45.929 8.966 -16.035 1.00 66.89 75 GLU A O 1
ATOM 585 N N . GLU A 1 77 ? -44.526 10.534 -16.829 1.00 91.32 76 GLU A N 1
ATOM 586 C CA . GLU A 1 77 ? -44.697 10.192 -18.238 1.00 94.08 76 GLU A CA 1
ATOM 587 C C . GLU A 1 77 ? -43.362 9.652 -18.739 1.00 98.51 76 GLU A C 1
ATOM 588 O O . GLU A 1 77 ? -42.390 10.405 -18.860 1.00 104.94 76 GLU A O 1
ATOM 594 N N . ASP A 1 78 ? -43.307 8.349 -19.018 1.00 94.89 77 ASP A N 1
ATOM 595 C CA . ASP A 1 78 ? -42.066 7.688 -19.413 1.00 100.83 77 ASP A CA 1
ATOM 596 C C . ASP A 1 78 ? -42.274 6.953 -20.731 1.00 112.06 77 ASP A C 1
ATOM 597 O O . ASP A 1 78 ? -42.941 5.913 -20.769 1.00 100.95 77 ASP A O 1
ATOM 602 N N . SER A 1 79 ? -41.702 7.496 -21.800 1.00 92.01 78 SER A N 1
ATOM 603 C CA . SER A 1 79 ? -41.523 6.822 -23.078 1.00 71.03 78 SER A CA 1
ATOM 604 C C . SER A 1 79 ? -40.039 6.867 -23.429 1.00 72.63 78 SER A C 1
ATOM 605 O O . SER A 1 79 ? -39.202 7.291 -22.627 1.00 65.36 78 SER A O 1
ATOM 608 N N . ILE A 1 80 ? -39.716 6.451 -24.653 1.00 68.13 79 ILE A N 1
ATOM 609 C CA . ILE A 1 80 ? -38.343 6.609 -25.118 1.00 66.72 79 ILE A CA 1
ATOM 610 C C . ILE A 1 80 ? -37.993 8.090 -25.226 1.00 63.34 79 ILE A C 1
ATOM 611 O O . ILE A 1 80 ? -36.927 8.517 -24.767 1.00 54.98 79 ILE A O 1
ATOM 616 N N . ASP A 1 81 ? -38.903 8.906 -25.784 1.00 58.74 80 ASP A N 1
ATOM 617 C CA . ASP A 1 81 ? -38.639 10.341 -25.885 1.00 70.70 80 ASP A CA 1
ATOM 618 C C . ASP A 1 81 ? -38.407 10.961 -24.513 1.00 62.67 80 ASP A C 1
ATOM 619 O O . ASP A 1 81 ? -37.591 11.881 -24.381 1.00 53.14 80 ASP A O 1
ATOM 624 N N . SER A 1 82 ? -39.093 10.458 -23.481 1.00 57.31 81 SER A N 1
ATOM 625 C CA . SER A 1 82 ? -38.796 10.890 -22.120 1.00 52.12 81 SER A CA 1
ATOM 626 C C . SER A 1 82 ? -37.378 10.508 -21.720 1.00 55.17 81 SER A C 1
ATOM 627 O O . SER A 1 82 ? -36.651 11.326 -21.144 1.00 48.65 81 SER A O 1
ATOM 630 N N . GLN A 1 83 ? -36.964 9.272 -22.015 1.00 42.25 82 GLN A N 1
ATOM 631 C CA . GLN A 1 83 ? -35.575 8.903 -21.761 1.00 51.78 82 GLN A CA 1
ATOM 632 C C . GLN A 1 83 ? -34.626 9.681 -22.662 1.00 40.99 82 GLN A C 1
ATOM 633 O O . GLN A 1 83 ? -33.539 10.075 -22.225 1.00 42.05 82 GLN A O 1
ATOM 639 N N . ILE A 1 84 ? -35.004 9.892 -23.928 1.00 44.32 83 ILE A N 1
ATOM 640 C CA . ILE A 1 84 ? -34.171 10.697 -24.818 1.00 42.68 83 ILE A CA 1
ATOM 641 C C . ILE A 1 84 ? -33.941 12.072 -24.210 1.00 33.28 83 ILE A C 1
ATOM 642 O O . ILE A 1 84 ? -32.797 12.522 -24.061 1.00 37.82 83 ILE A O 1
ATOM 647 N N . ARG A 1 85 ? -35.027 12.746 -23.827 1.00 34.84 84 ARG A N 1
ATOM 648 C CA . ARG A 1 85 ? -34.911 14.073 -23.229 1.00 40.45 84 ARG A CA 1
ATOM 649 C C . ARG A 1 85 ? -34.123 14.024 -21.923 1.00 35.73 84 ARG A C 1
ATOM 650 O O . ARG A 1 85 ? -33.287 14.899 -21.660 1.00 33.76 84 ARG A O 1
ATOM 658 N N . GLN A 1 86 ? -34.355 12.992 -21.109 1.00 33.22 85 GLN A N 1
ATOM 659 C CA . GLN A 1 86 ? -33.649 12.864 -19.837 1.00 36.68 85 GLN A CA 1
ATOM 660 C C . GLN A 1 86 ? -32.163 12.572 -20.049 1.00 37.86 85 GLN A C 1
ATOM 661 O O . GLN A 1 86 ? -31.312 13.077 -19.304 1.00 32.70 85 GLN A O 1
ATOM 667 N N . VAL A 1 87 ? -31.823 11.769 -21.062 1.00 34.65 86 VAL A N 1
ATOM 668 C CA . VAL A 1 87 ? -30.414 11.537 -21.363 1.00 31.14 86 VAL A CA 1
ATOM 669 C C . VAL A 1 87 ? -29.793 12.788 -21.973 1.00 27.61 86 VAL A C 1
ATOM 670 O O . VAL A 1 87 ? -28.626 13.112 -21.712 1.00 24.13 86 VAL A O 1
ATOM 674 N N . ARG A 1 88 ? -30.563 13.510 -22.792 1.00 28.75 87 ARG A N 1
ATOM 675 C CA . ARG A 1 88 ? -30.080 14.771 -23.350 1.00 30.26 87 ARG A CA 1
ATOM 676 C C . ARG A 1 88 ? -29.659 15.739 -22.251 1.00 26.59 87 ARG A C 1
ATOM 677 O O . ARG A 1 88 ? -28.587 16.352 -22.329 1.00 25.43 87 ARG A O 1
ATOM 685 N N . GLU A 1 89 ? -30.481 15.875 -21.212 1.00 27.72 88 GLU A N 1
ATOM 686 C CA . GLU A 1 89 ? -30.196 16.857 -20.168 1.00 31.24 88 GLU A CA 1
ATOM 687 C C . GLU A 1 89 ? -28.929 16.500 -19.405 1.00 30.40 88 GLU A C 1
ATOM 688 O O . GLU A 1 89 ? -28.121 17.380 -19.075 1.00 32.57 88 GLU A O 1
ATOM 694 N N . ILE A 1 90 ? -28.728 15.216 -19.115 1.00 34.06 89 ILE A N 1
ATOM 695 C CA . ILE A 1 90 ? -27.525 14.836 -18.383 1.00 24.39 89 ILE A CA 1
ATOM 696 C C . ILE A 1 90 ? -26.293 15.059 -19.238 1.00 26.94 89 ILE A C 1
ATOM 697 O O . ILE A 1 90 ? -25.270 15.566 -18.757 1.00 27.62 89 ILE A O 1
ATOM 702 N N . VAL A 1 91 ? -26.379 14.724 -20.525 1.00 25.17 90 VAL A N 1
ATOM 703 C CA . VAL A 1 91 ? -25.226 14.911 -21.394 1.00 27.73 90 VAL A CA 1
ATOM 704 C C . VAL A 1 91 ? -24.872 16.388 -21.501 1.00 33.10 90 VAL A C 1
ATOM 705 O O . VAL A 1 91 ? -23.687 16.756 -21.509 1.00 23.50 90 VAL A O 1
ATOM 709 N N . SER A 1 92 ? -25.886 17.263 -21.550 1.00 26.99 91 SER A N 1
ATOM 710 C CA . SER A 1 92 ? -25.587 18.686 -21.656 1.00 31.43 91 SER A CA 1
ATOM 711 C C . SER A 1 92 ? -24.892 19.184 -20.401 1.00 27.53 91 SER A C 1
ATOM 712 O O . SER A 1 92 ? -24.001 20.035 -20.478 1.00 28.59 91 SER A O 1
ATOM 715 N N . VAL A 1 93 ? -25.279 18.656 -19.239 1.00 31.47 92 VAL A N 1
ATOM 716 C CA . VAL A 1 93 ? -24.613 19.027 -17.992 1.00 28.70 92 VAL A CA 1
ATOM 717 C C . VAL A 1 93 ? -23.164 18.551 -18.006 1.00 33.08 92 VAL A C 1
ATOM 718 O O . VAL A 1 93 ? -22.237 19.330 -17.754 1.00 28.00 92 VAL A O 1
ATOM 722 N N . LEU A 1 94 ? -22.945 17.271 -18.337 1.00 23.75 93 LEU A N 1
ATOM 723 C CA . LEU A 1 94 ? -21.593 16.727 -18.343 1.00 27.36 93 LEU A CA 1
ATOM 724 C C . LEU A 1 94 ? -20.696 17.469 -19.326 1.00 32.30 93 LEU A C 1
ATOM 725 O O . LEU A 1 94 ? -19.521 17.720 -19.037 1.00 30.71 93 LEU A O 1
ATOM 730 N N . ILE A 1 95 ? -21.234 17.837 -20.491 1.00 30.63 94 ILE A N 1
ATOM 731 C CA . ILE A 1 95 ? -20.401 18.463 -21.507 1.00 34.54 94 ILE A CA 1
ATOM 732 C C . ILE A 1 95 ? -20.011 19.886 -21.118 1.00 39.58 94 ILE A C 1
ATOM 733 O O . ILE A 1 95 ? -18.970 20.379 -21.565 1.00 30.20 94 ILE A O 1
ATOM 738 N N . LYS A 1 96 ? -20.799 20.550 -20.265 1.00 37.93 95 LYS A N 1
ATOM 739 C CA . LYS A 1 96 ? -20.472 21.907 -19.836 1.00 39.04 95 LYS A CA 1
ATOM 740 C C . LYS A 1 96 ? -19.259 21.949 -18.912 1.00 40.01 95 LYS A C 1
ATOM 741 O O . LYS A 1 96 ? -18.668 23.020 -18.733 1.00 40.55 95 LYS A O 1
ATOM 747 N N . ASN A 1 97 ? -18.891 20.820 -18.321 1.00 41.03 96 ASN A N 1
ATOM 748 C CA . ASN A 1 97 ? -17.759 20.732 -17.396 1.00 42.98 96 ASN A CA 1
ATOM 749 C C . ASN A 1 97 ? -16.429 20.993 -18.103 1.00 50.15 96 ASN A C 1
ATOM 750 O O . ASN A 1 97 ? -16.035 20.199 -18.971 1.00 44.63 96 ASN A O 1
ATOM 755 N N . PRO A 1 98 ? -15.694 22.059 -17.754 1.00 55.73 97 PRO A N 1
ATOM 756 C CA . PRO A 1 98 ? -14.362 22.269 -18.350 1.00 48.08 97 PRO A CA 1
ATOM 757 C C . PRO A 1 98 ? -13.270 21.391 -17.763 1.00 46.38 97 PRO A C 1
ATOM 758 O O . PRO A 1 98 ? -12.160 21.370 -18.316 1.00 45.69 97 PRO A O 1
ATOM 762 N N . ASP A 1 99 ? -13.539 20.678 -16.668 1.00 37.96 98 ASP A N 1
ATOM 763 C CA . ASP A 1 99 ? -12.523 19.869 -16.006 1.00 52.63 98 ASP A CA 1
ATOM 764 C C . ASP A 1 99 ? -12.308 18.512 -16.666 1.00 46.41 98 ASP A C 1
ATOM 765 O O . ASP A 1 99 ? -11.389 17.786 -16.273 1.00 43.08 98 ASP A O 1
ATOM 770 N N . SER A 1 100 ? -13.124 18.157 -17.652 1.00 43.56 99 SER A N 1
ATOM 771 C CA . SER A 1 100 ? -13.022 16.861 -18.302 1.00 43.04 99 SER A CA 1
ATOM 772 C C . SER A 1 100 ? -13.624 16.970 -19.692 1.00 41.83 99 SER A C 1
ATOM 773 O O . SER A 1 100 ? -14.520 17.783 -19.927 1.00 40.64 99 SER A O 1
ATOM 776 N N . LYS A 1 101 ? -13.119 16.148 -20.606 1.00 30.50 100 LYS A N 1
ATOM 777 C CA . LYS A 1 101 ? -13.680 16.029 -21.943 1.00 35.00 100 LYS A CA 1
ATOM 778 C C . LYS A 1 101 ? -14.601 14.818 -22.009 1.00 29.19 100 LYS A C 1
ATOM 779 O O . LYS A 1 101 ? -14.292 13.761 -21.457 1.00 30.17 100 LYS A O 1
ATOM 785 N N . LEU A 1 102 ? -15.733 14.982 -22.686 1.00 28.14 101 LEU A N 1
ATOM 786 C CA . LEU A 1 102 ? -16.696 13.903 -22.871 1.00 24.68 101 LEU A CA 1
ATOM 787 C C . LEU A 1 102 ? -16.213 13.016 -24.007 1.00 23.39 101 LEU A C 1
ATOM 788 O O . LEU A 1 102 ? -16.141 13.461 -25.158 1.00 24.88 101 LEU A O 1
ATOM 793 N N . GLY A 1 103 ? -15.863 11.768 -23.680 1.00 25.05 102 GLY A N 1
ATOM 794 C CA . GLY A 1 103 ? -15.346 10.816 -24.648 1.00 24.26 102 GLY A CA 1
ATOM 795 C C . GLY A 1 103 ? -16.390 10.141 -25.510 1.00 26.45 102 GLY A C 1
ATOM 796 O O . GLY A 1 103 ? -16.038 9.561 -26.544 1.00 18.35 102 GLY A O 1
ATOM 797 N N . GLY A 1 104 ? -17.661 10.215 -25.124 1.00 25.08 103 GLY A N 1
ATOM 798 C CA . GLY A 1 104 ? -18.745 9.648 -25.902 1.00 23.86 103 GLY A CA 1
ATOM 799 C C . GLY A 1 104 ? -19.674 8.807 -25.052 1.00 23.79 103 GLY A C 1
ATOM 800 O O . GLY A 1 104 ? -19.542 8.717 -23.832 1.00 20.84 103 GLY A O 1
ATOM 801 N N . LEU A 1 105 ? -20.647 8.191 -25.729 1.00 19.77 104 LEU A N 1
ATOM 802 C CA . LEU A 1 105 ? -21.593 7.280 -25.098 1.00 18.91 104 LEU A CA 1
ATOM 803 C C . LEU A 1 105 ? -21.273 5.846 -25.493 1.00 19.99 104 LEU A C 1
ATOM 804 O O . LEU A 1 105 ? -21.078 5.550 -26.674 1.00 19.67 104 LEU A O 1
ATOM 809 N N . VAL A 1 106 ? -21.255 4.955 -24.511 1.00 18.29 105 VAL A N 1
ATOM 810 C CA . VAL A 1 106 ? -21.091 3.527 -24.744 1.00 18.21 105 VAL A CA 1
ATOM 811 C C . VAL A 1 106 ? -22.437 2.877 -24.488 1.00 18.63 105 VAL A C 1
ATOM 812 O O . VAL A 1 106 ? -22.904 2.823 -23.344 1.00 20.81 105 VAL A O 1
ATOM 816 N N . LEU A 1 107 ? -23.063 2.380 -25.545 1.00 19.75 106 LEU A N 1
ATOM 817 C CA . LEU A 1 107 ? -24.445 1.932 -25.482 1.00 22.73 106 LEU A CA 1
ATOM 818 C C . LEU A 1 107 ? -24.528 0.410 -25.494 1.00 23.62 106 LEU A C 1
ATOM 819 O O . LEU A 1 107 ? -23.746 -0.260 -26.171 1.00 19.42 106 LEU A O 1
ATOM 824 N N . ASP A 1 108 ? -25.465 -0.121 -24.713 1.00 27.77 107 ASP A N 1
ATOM 825 C CA . ASP A 1 108 ? -25.878 -1.513 -24.815 1.00 23.49 107 ASP A CA 1
ATOM 826 C C . ASP A 1 108 ? -26.489 -1.769 -26.189 1.00 29.36 107 ASP A C 1
ATOM 827 O O . ASP A 1 108 ? -26.956 -0.851 -26.871 1.00 23.43 107 ASP A O 1
ATOM 832 N N . MET A 1 109 ? -26.489 -3.041 -26.597 1.00 27.15 108 MET A N 1
ATOM 833 C CA . MET A 1 109 ? -27.082 -3.394 -27.881 1.00 25.14 108 MET A CA 1
ATOM 834 C C . MET A 1 109 ? -28.571 -3.050 -27.931 1.00 26.51 108 MET A C 1
ATOM 835 O O . MET A 1 109 ? -29.113 -2.847 -29.024 1.00 32.62 108 MET A O 1
ATOM 840 N N . PHE A 1 110 ? -29.240 -2.950 -26.781 1.00 25.78 109 PHE A N 1
ATOM 841 C CA . PHE A 1 110 ? -30.634 -2.525 -26.728 1.00 23.08 109 PHE A CA 1
ATOM 842 C C . PHE A 1 110 ? -30.801 -1.039 -26.415 1.00 28.14 109 PHE A C 1
ATOM 843 O O . PHE A 1 110 ? -31.937 -0.577 -26.276 1.00 26.49 109 PHE A O 1
ATOM 851 N N . CYS A 1 111 ? -29.711 -0.272 -26.312 1.00 26.80 110 CYS A N 1
ATOM 852 C CA . CYS A 1 111 ? -29.818 1.171 -26.100 1.00 35.58 110 CYS A CA 1
ATOM 853 C C . CYS A 1 111 ? -29.297 1.971 -27.289 1.00 34.07 110 CYS A C 1
ATOM 854 O O . CYS A 1 111 ? -28.921 3.139 -27.129 1.00 38.18 110 CYS A O 1
ATOM 857 N N . THR A 1 112 ? -29.276 1.370 -28.482 1.00 32.48 111 THR A N 1
ATOM 858 C CA . THR A 1 112 ? -28.668 2.024 -29.634 1.00 30.92 111 THR A CA 1
ATOM 859 C C . THR A 1 112 ? -29.446 3.244 -30.105 1.00 33.72 111 THR A C 1
ATOM 860 O O . THR A 1 112 ? -28.896 4.040 -30.867 1.00 30.69 111 THR A O 1
ATOM 864 N N . SER A 1 113 ? -30.699 3.427 -29.681 1.00 25.40 112 SER A N 1
ATOM 865 C CA . SER A 1 113 ? -31.411 4.640 -30.092 1.00 28.11 112 SER A CA 1
ATOM 866 C C . SER A 1 113 ? -30.729 5.908 -29.570 1.00 33.82 112 SER A C 1
ATOM 867 O O . SER A 1 113 ? -30.906 6.991 -30.144 1.00 33.09 112 SER A O 1
ATOM 870 N N . PHE A 1 114 ? -29.942 5.799 -28.495 1.00 29.03 113 PHE A N 1
ATOM 871 C CA . PHE A 1 114 ? -29.221 6.940 -27.944 1.00 24.83 113 PHE A CA 1
ATOM 872 C C . PHE A 1 114 ? -28.055 7.376 -28.819 1.00 27.50 113 PHE A C 1
ATOM 873 O O . PHE A 1 114 ? -27.405 8.381 -28.500 1.00 25.21 113 PHE A O 1
ATOM 881 N N . ILE A 1 115 ? -27.765 6.645 -29.901 1.00 28.56 114 ILE A N 1
ATOM 882 C CA . ILE A 1 115 ? -26.796 7.124 -30.883 1.00 24.65 114 ILE A CA 1
ATOM 883 C C . ILE A 1 115 ? -27.204 8.494 -31.409 1.00 26.61 114 ILE A C 1
ATOM 884 O O . ILE A 1 115 ? -26.348 9.322 -31.731 1.00 25.52 114 ILE A O 1
ATOM 889 N N . GLN A 1 116 ? -28.506 8.773 -31.474 1.00 21.55 115 GLN A N 1
ATOM 890 C CA . GLN A 1 116 ? -28.951 10.080 -31.940 1.00 29.18 115 GLN A CA 1
ATOM 891 C C . GLN A 1 116 ? -28.531 11.180 -30.982 1.00 28.11 115 GLN A C 1
ATOM 892 O O . GLN A 1 116 ? -28.228 12.297 -31.418 1.00 23.29 115 GLN A O 1
ATOM 898 N N . VAL A 1 117 ? -28.522 10.884 -29.675 1.00 21.95 116 VAL A N 1
ATOM 899 C CA . VAL A 1 117 ? -28.106 11.864 -28.680 1.00 25.55 116 VAL A CA 1
ATOM 900 C C . VAL A 1 117 ? -26.613 12.159 -28.806 1.00 28.67 116 VAL A C 1
ATOM 901 O O . VAL A 1 117 ? -26.182 13.313 -28.692 1.00 24.57 116 VAL A O 1
ATOM 905 N N . ALA A 1 118 ? -25.801 11.122 -29.021 1.00 26.01 117 ALA A N 1
ATOM 906 C CA . ALA A 1 118 ? -24.373 11.325 -29.241 1.00 24.66 117 ALA A CA 1
ATOM 907 C C . ALA A 1 118 ? -24.134 12.216 -30.454 1.00 27.02 117 ALA A C 1
ATOM 908 O O . ALA A 1 118 ? -23.327 13.152 -30.402 1.00 17.69 117 ALA A O 1
ATOM 910 N N . GLU A 1 119 ? -24.833 11.936 -31.559 1.00 23.40 118 GLU A N 1
ATOM 911 C CA . GLU A 1 119 ? -24.704 12.770 -32.751 1.00 30.76 118 GLU A CA 1
ATOM 912 C C . GLU A 1 119 ? -25.109 14.203 -32.463 1.00 31.16 118 GLU A C 1
ATOM 913 O O . GLU A 1 119 ? -24.432 15.143 -32.902 1.00 26.03 118 GLU A O 1
ATOM 919 N N . GLU A 1 120 ? -26.214 14.388 -31.730 1.00 26.60 119 GLU A N 1
ATOM 920 C CA . GLU A 1 120 ? -26.687 15.736 -31.430 1.00 28.37 119 GLU A CA 1
ATOM 921 C C . GLU A 1 120 ? -25.626 16.530 -30.686 1.00 32.74 119 GLU A C 1
ATOM 922 O O . GLU A 1 120 ? -25.380 17.698 -31.003 1.00 33.07 119 GLU A O 1
ATOM 928 N N . PHE A 1 121 ? -24.974 15.909 -29.705 1.00 24.49 120 PHE A N 1
ATOM 929 C CA . PHE A 1 121 ? -23.947 16.585 -28.927 1.00 25.83 120 PHE A CA 1
ATOM 930 C C . PHE A 1 121 ? -22.553 16.418 -29.512 1.00 23.21 120 PHE A C 1
ATOM 931 O O . PHE A 1 121 ? -21.577 16.775 -28.849 1.00 23.35 120 PHE A O 1
ATOM 939 N N . ALA A 1 122 ? -22.442 15.866 -30.722 1.00 25.47 121 ALA A N 1
ATOM 940 C CA . ALA A 1 122 ? -21.172 15.765 -31.438 1.00 25.19 121 ALA A CA 1
ATOM 941 C C . ALA A 1 122 ? -20.127 15.030 -30.605 1.00 20.75 121 ALA A C 1
ATOM 942 O O . ALA A 1 122 ? -18.988 15.471 -30.452 1.00 21.35 121 ALA A O 1
ATOM 944 N N . ILE A 1 123 ? -20.536 13.906 -30.035 1.00 23.37 122 ILE A N 1
ATOM 945 C CA . ILE A 1 123 ? -19.608 13.043 -29.320 1.00 17.99 122 ILE A CA 1
ATOM 946 C C . ILE A 1 123 ? -19.723 11.659 -29.941 1.00 19.49 122 ILE A C 1
ATOM 947 O O . ILE A 1 123 ? -20.799 11.292 -30.441 1.00 18.91 122 ILE A O 1
ATOM 952 N N . PRO A 1 124 ? -18.641 10.882 -29.967 1.00 19.57 123 PRO A N 1
ATOM 953 C CA . PRO A 1 124 ? -18.712 9.535 -30.537 1.00 16.28 123 PRO A CA 1
ATOM 954 C C . PRO A 1 124 ? -19.667 8.639 -29.764 1.00 21.20 123 PRO A C 1
ATOM 955 O O . PRO A 1 124 ? -19.906 8.831 -28.571 1.00 19.47 123 PRO A O 1
ATOM 959 N N . SER A 1 125 ? -20.223 7.652 -30.467 1.00 15.92 124 SER A N 1
ATOM 960 C CA . SER A 1 125 ? -20.973 6.574 -29.843 1.00 20.47 124 SER A CA 1
ATOM 961 C C . SER A 1 125 ? -20.198 5.273 -30.004 1.00 23.25 124 SER A C 1
ATOM 962 O O . SER A 1 125 ? -19.453 5.098 -30.974 1.00 21.95 124 SER A O 1
ATOM 965 N N . TYR A 1 126 ? -20.378 4.376 -29.034 1.00 15.71 125 TYR A N 1
ATOM 966 C CA . TYR A 1 126 ? -19.792 3.042 -29.029 1.00 17.31 125 TYR A CA 1
ATOM 967 C C . TYR A 1 126 ? -20.836 2.060 -28.535 1.00 18.90 125 TYR A C 1
ATOM 968 O O . TYR A 1 126 ? -21.842 2.456 -27.945 1.00 19.34 125 TYR A O 1
ATOM 977 N N . VAL A 1 127 ? -20.588 0.769 -28.765 1.00 13.59 126 VAL A N 1
ATOM 978 C CA . VAL A 1 127 ? -21.480 -0.281 -28.290 1.00 16.21 126 VAL A CA 1
ATOM 979 C C . VAL A 1 127 ? -20.689 -1.257 -27.427 1.00 14.77 126 VAL A C 1
ATOM 980 O O . VAL A 1 127 ? -19.565 -1.635 -27.768 1.00 19.01 126 VAL A O 1
ATOM 984 N N . PHE A 1 128 ? -21.257 -1.622 -26.282 1.00 21.51 127 PHE A N 1
ATOM 985 C CA . PHE A 1 128 ? -20.800 -2.767 -25.505 1.00 16.33 127 PHE A CA 1
ATOM 986 C C . PHE A 1 128 ? -21.739 -3.921 -25.836 1.00 22.86 127 PHE A C 1
ATOM 987 O O . PHE A 1 128 ? -22.895 -3.941 -25.397 1.00 18.95 127 PHE A O 1
ATOM 995 N N . PHE A 1 129 ? -21.247 -4.855 -26.647 1.00 22.08 128 PHE A N 1
ATOM 996 C CA . PHE A 1 129 ? -22.007 -6.020 -27.074 1.00 16.96 128 PHE A CA 1
ATOM 997 C C . PHE A 1 129 ? -21.693 -7.179 -26.134 1.00 19.34 128 PHE A C 1
ATOM 998 O O . PHE A 1 129 ? -20.552 -7.651 -26.092 1.00 20.38 128 PHE A O 1
ATOM 1006 N N . THR A 1 130 ? -22.701 -7.658 -25.405 1.00 17.48 129 THR A N 1
ATOM 1007 C CA . THR A 1 130 ? -22.468 -8.588 -24.306 1.00 17.24 129 THR A CA 1
ATOM 1008 C C . THR A 1 130 ? -22.617 -10.055 -24.692 1.00 23.31 129 THR A C 1
ATOM 1009 O O . THR A 1 130 ? -22.416 -10.924 -23.831 1.00 19.09 129 THR A O 1
ATOM 1013 N N . SER A 1 131 ? -22.990 -10.361 -25.934 1.00 15.27 130 SER A N 1
ATOM 1014 C CA . SER A 1 131 ? -22.804 -11.705 -26.451 1.00 18.08 130 SER A CA 1
ATOM 1015 C C . SER A 1 131 ? -21.477 -11.737 -27.222 1.00 17.31 130 SER A C 1
ATOM 1016 O O . SER A 1 131 ? -20.653 -10.832 -27.103 1.00 14.84 130 SER A O 1
ATOM 1019 N N . GLY A 1 132 ? -21.250 -12.787 -28.010 1.00 19.26 131 GLY A N 1
ATOM 1020 C CA . GLY A 1 132 ? -19.955 -12.989 -28.629 1.00 16.28 131 GLY A CA 1
ATOM 1021 C C . GLY A 1 132 ? -19.832 -12.373 -30.012 1.00 17.63 131 GLY A C 1
ATOM 1022 O O . GLY A 1 132 ? -20.760 -11.767 -30.554 1.00 18.96 131 GLY A O 1
ATOM 1023 N N . ALA A 1 133 ? -18.639 -12.553 -30.594 1.00 14.18 132 ALA A N 1
ATOM 1024 C CA . ALA A 1 133 ? -18.352 -11.975 -31.905 1.00 15.14 132 ALA A CA 1
ATOM 1025 C C . ALA A 1 133 ? -19.173 -12.642 -33.005 1.00 18.12 132 ALA A C 1
ATOM 1026 O O . ALA A 1 133 ? -19.658 -11.963 -33.922 1.00 14.76 132 ALA A O 1
ATOM 1028 N N . SER A 1 134 ? -19.306 -13.976 -32.952 1.00 12.99 133 SER A N 1
ATOM 1029 C CA . SER A 1 134 ? -20.124 -14.683 -33.936 1.00 16.37 133 SER A CA 1
ATOM 1030 C C . SER A 1 134 ? -21.570 -14.204 -33.899 1.00 11.86 133 SER A C 1
ATOM 1031 O O . SER A 1 134 ? -22.182 -13.993 -34.946 1.00 16.20 133 SER A O 1
ATOM 1034 N N . ALA A 1 135 ? -22.129 -14.013 -32.703 1.00 13.02 134 ALA A N 1
ATOM 1035 C CA . ALA A 1 135 ? -23.477 -13.462 -32.592 1.00 16.25 134 ALA A CA 1
ATOM 1036 C C . ALA A 1 135 ? -23.537 -12.068 -33.201 1.00 20.35 134 ALA A C 1
ATOM 1037 O O . ALA A 1 135 ? -24.450 -11.750 -33.973 1.00 18.96 134 ALA A O 1
ATOM 1039 N N . LEU A 1 136 ? -22.556 -11.222 -32.872 1.00 16.47 135 LEU A N 1
ATOM 1040 C CA . LEU A 1 136 ? -22.516 -9.883 -33.450 1.00 15.65 135 LEU A CA 1
ATOM 1041 C C . LEU A 1 136 ? -22.468 -9.953 -34.967 1.00 20.17 135 LEU A C 1
ATOM 1042 O O . LEU A 1 136 ? -23.232 -9.268 -35.655 1.00 21.07 135 LEU A O 1
ATOM 1047 N N . GLY A 1 137 ? -21.589 -10.795 -35.507 1.00 18.22 136 GLY A N 1
ATOM 1048 C CA . GLY A 1 137 ? -21.471 -10.892 -36.951 1.00 17.81 136 GLY A CA 1
ATOM 1049 C C . GLY A 1 137 ? -22.701 -11.487 -37.610 1.00 19.98 136 GLY A C 1
ATOM 1050 O O . GLY A 1 137 ? -23.093 -11.063 -38.700 1.00 23.07 136 GLY A O 1
ATOM 1051 N N . LEU A 1 138 ? -23.314 -12.497 -36.983 1.00 16.91 137 LEU A N 1
ATOM 1052 C CA . LEU A 1 138 ? -24.514 -13.085 -37.575 1.00 16.62 137 LEU A CA 1
ATOM 1053 C C . LEU A 1 138 ? -25.641 -12.067 -37.657 1.00 18.89 137 LEU A C 1
ATOM 1054 O O . LEU A 1 138 ? -26.340 -11.981 -38.675 1.00 18.73 137 LEU A O 1
ATOM 1059 N N . LEU A 1 139 ? -25.838 -11.289 -36.591 1.00 20.51 138 LEU A N 1
ATOM 1060 C CA . LEU A 1 139 ? -26.906 -10.293 -36.595 1.00 18.05 138 LEU A CA 1
ATOM 1061 C C . LEU A 1 139 ? -26.663 -9.217 -37.654 1.00 23.26 138 LEU A C 1
ATOM 1062 O O . LEU A 1 139 ? -27.601 -8.811 -38.349 1.00 28.98 138 LEU A O 1
ATOM 1067 N N . GLN A 1 140 ? -25.417 -8.744 -37.804 1.00 20.83 139 GLN A N 1
ATOM 1068 C CA . GLN A 1 140 ? -25.146 -7.771 -38.865 1.00 26.81 139 GLN A CA 1
ATOM 1069 C C . GLN A 1 140 ? -25.417 -8.372 -40.233 1.00 29.90 139 GLN A C 1
ATOM 1070 O O . GLN A 1 140 ? -25.902 -7.682 -41.137 1.00 29.48 139 GLN A O 1
ATOM 1076 N N . HIS A 1 141 ? -25.070 -9.649 -40.420 1.00 22.70 140 HIS A N 1
ATOM 1077 C CA . HIS A 1 141 ? -25.313 -10.280 -41.710 1.00 25.79 140 HIS A CA 1
ATOM 1078 C C . HIS A 1 141 ? -26.804 -10.332 -42.019 1.00 25.18 140 HIS A C 1
ATOM 1079 O O . HIS A 1 141 ? -27.233 -9.972 -43.122 1.00 24.21 140 HIS A O 1
ATOM 1086 N N . LEU A 1 142 ? -27.611 -10.791 -41.054 1.00 19.22 141 LEU A N 1
ATOM 1087 C CA . LEU A 1 142 ? -29.056 -10.837 -41.266 1.00 25.99 141 LEU A CA 1
ATOM 1088 C C . LEU A 1 142 ? -29.611 -9.442 -41.544 1.00 27.40 141 LEU A C 1
ATOM 1089 O O . LEU A 1 142 ? -30.521 -9.278 -42.367 1.00 24.67 141 LEU A O 1
ATOM 1094 N N . VAL A 1 143 ? -29.053 -8.420 -40.890 1.00 29.29 142 VAL A N 1
ATOM 1095 C CA . VAL A 1 143 ? -29.521 -7.055 -41.107 1.00 23.24 142 VAL A CA 1
ATOM 1096 C C . VAL A 1 143 ? -29.188 -6.604 -42.522 1.00 30.55 142 VAL A C 1
ATOM 1097 O O . VAL A 1 143 ? -30.024 -6.005 -43.210 1.00 27.41 142 VAL A O 1
ATOM 1101 N N . SER A 1 144 ? -27.965 -6.887 -42.980 1.00 25.18 143 SER A N 1
ATOM 1102 C CA . SER A 1 144 ? -27.584 -6.521 -44.339 1.00 29.27 143 SER A CA 1
ATOM 1103 C C . SER A 1 144 ? -28.403 -7.289 -45.369 1.00 29.63 143 SER A C 1
ATOM 1104 O O . SER A 1 144 ? -28.773 -6.736 -46.408 1.00 25.17 143 SER A O 1
ATOM 1107 N N . LEU A 1 145 ? -28.697 -8.564 -45.101 1.00 24.94 144 LEU A N 1
ATOM 1108 C CA . LEU A 1 145 ? -29.578 -9.324 -45.985 1.00 30.25 144 LEU A CA 1
ATOM 1109 C C . LEU A 1 145 ? -30.930 -8.634 -46.150 1.00 30.83 144 LEU A C 1
ATOM 1110 O O . LEU A 1 145 ? -31.470 -8.556 -47.261 1.00 24.69 144 LEU A O 1
ATOM 1115 N N . LYS A 1 146 ? -31.485 -8.119 -45.052 1.00 27.65 145 LYS A N 1
ATOM 1116 C CA . LYS A 1 146 ? -32.804 -7.497 -45.088 1.00 28.74 145 LYS A CA 1
ATOM 1117 C C . LYS A 1 146 ? -32.763 -6.104 -45.714 1.00 35.93 145 LYS A C 1
ATOM 1118 O O . LYS A 1 146 ? -33.646 -5.760 -46.507 1.00 29.83 145 LYS A O 1
ATOM 1124 N N . LEU A 1 147 ? -31.747 -5.294 -45.380 1.00 32.31 146 LEU A N 1
ATOM 1125 C CA . LEU A 1 147 ? -31.680 -3.902 -45.824 1.00 31.07 146 LEU A CA 1
ATOM 1126 C C . LEU A 1 147 ? -30.942 -3.703 -47.138 1.00 31.89 146 LEU A C 1
ATOM 1127 O O . LEU A 1 147 ? -31.242 -2.751 -47.864 1.00 33.81 146 LEU A O 1
ATOM 1132 N N . GLU A 1 148 ? -29.959 -4.543 -47.453 1.00 39.38 147 GLU A N 1
ATOM 1133 C CA . GLU A 1 148 ? -29.178 -4.364 -48.667 1.00 42.72 147 GLU A CA 1
ATOM 1134 C C . GLU A 1 148 ? -29.520 -5.349 -49.773 1.00 38.20 147 GLU A C 1
ATOM 1135 O O . GLU A 1 148 ? -29.095 -5.138 -50.910 1.00 43.29 147 GLU A O 1
ATOM 1141 N N . HIS A 1 149 ? -30.265 -6.413 -49.485 1.00 37.02 148 HIS A N 1
ATOM 1142 C CA . HIS A 1 149 ? -30.543 -7.417 -50.502 1.00 33.94 148 HIS A CA 1
ATOM 1143 C C . HIS A 1 149 ? -32.008 -7.830 -50.538 1.00 36.08 148 HIS A C 1
ATOM 1144 O O . HIS A 1 149 ? -32.341 -8.818 -51.200 1.00 37.89 148 HIS A O 1
ATOM 1151 N N . ASN A 1 150 ? -32.885 -7.097 -49.850 1.00 37.48 149 ASN A N 1
ATOM 1152 C CA . ASN A 1 150 ? -34.329 -7.327 -49.897 1.00 42.16 149 ASN A CA 1
ATOM 1153 C C . ASN A 1 150 ? -34.696 -8.767 -49.543 1.00 45.70 149 ASN A C 1
ATOM 1154 O O . ASN A 1 150 ? -35.599 -9.366 -50.136 1.00 42.20 149 ASN A O 1
ATOM 1159 N N . GLN A 1 151 ? -33.999 -9.333 -48.560 1.00 32.48 150 GLN A N 1
ATOM 1160 C CA . GLN A 1 151 ? -34.331 -10.671 -48.092 1.00 30.23 150 GLN A CA 1
ATOM 1161 C C . GLN A 1 151 ? -35.511 -10.601 -47.127 1.00 33.76 150 GLN A C 1
ATOM 1162 O O . GLN A 1 151 ? -35.535 -9.770 -46.212 1.00 30.09 150 GLN A O 1
ATOM 1168 N N . ASP A 1 152 ? -36.503 -11.449 -47.357 1.00 28.14 151 ASP A N 1
ATOM 1169 C CA . ASP A 1 152 ? -37.587 -11.663 -46.402 1.00 26.28 151 ASP A CA 1
ATOM 1170 C C . ASP A 1 152 ? -37.058 -12.646 -45.365 1.00 30.41 151 ASP A C 1
ATOM 1171 O O . ASP A 1 152 ? -36.910 -13.836 -45.642 1.00 29.78 151 ASP A O 1
ATOM 1176 N N . LEU A 1 153 ? -36.742 -12.142 -44.167 1.00 25.25 152 LEU A N 1
ATOM 1177 C CA . LEU A 1 153 ? -36.127 -12.988 -43.152 1.00 24.30 152 LEU A CA 1
ATOM 1178 C C . LEU A 1 153 ? -37.073 -14.083 -42.679 1.00 36.13 152 LEU A C 1
ATOM 1179 O O . LEU A 1 153 ? -36.616 -15.134 -42.206 1.00 23.98 152 LEU A O 1
ATOM 1184 N N . THR A 1 154 ? -38.388 -13.854 -42.781 1.00 25.81 153 THR A N 1
ATOM 1185 C CA . THR A 1 154 ? -39.334 -14.884 -42.376 1.00 30.88 153 THR A CA 1
ATOM 1186 C C . THR A 1 154 ? -39.181 -16.143 -43.220 1.00 30.90 153 THR A C 1
ATOM 1187 O O . THR A 1 154 ? -39.617 -17.215 -42.790 1.00 32.81 153 THR A O 1
ATOM 1191 N N . GLN A 1 155 ? -38.538 -16.039 -44.391 1.00 27.35 154 GLN A N 1
ATOM 1192 C CA . GLN A 1 155 ? -38.237 -17.213 -45.208 1.00 29.45 154 GLN A CA 1
ATOM 1193 C C . GLN A 1 155 ? -37.326 -18.205 -44.493 1.00 32.12 154 GLN A C 1
ATOM 1194 O O . GLN A 1 155 ? -37.283 -19.376 -44.877 1.00 29.44 154 GLN A O 1
ATOM 1200 N N . PHE A 1 156 ? -36.575 -17.769 -43.486 1.00 26.25 155 PHE A N 1
ATOM 1201 C CA . PHE A 1 156 ? -35.676 -18.686 -42.798 1.00 31.44 155 PHE A CA 1
ATOM 1202 C C . PHE A 1 156 ? -36.350 -19.447 -41.663 1.00 24.75 155 PHE A C 1
ATOM 1203 O O . PHE A 1 156 ? -35.803 -20.456 -41.211 1.00 29.11 155 PHE A O 1
ATOM 1211 N N . LYS A 1 157 ? -37.514 -18.997 -41.197 1.00 26.79 156 LYS A N 1
ATOM 1212 C CA . LYS A 1 157 ? -38.162 -19.637 -40.058 1.00 28.43 156 LYS A CA 1
ATOM 1213 C C . LYS A 1 157 ? -38.410 -21.109 -40.354 1.00 29.67 156 LYS A C 1
ATOM 1214 O O . LYS A 1 157 ? -39.081 -21.446 -41.331 1.00 33.68 156 LYS A O 1
ATOM 1220 N N . ASP A 1 158 ? -37.835 -21.980 -39.523 1.00 31.17 157 ASP A N 1
ATOM 1221 C CA . ASP A 1 158 ? -37.967 -23.437 -39.633 1.00 35.18 157 ASP A CA 1
ATOM 1222 C C . ASP A 1 158 ? -37.547 -23.976 -40.998 1.00 30.69 157 ASP A C 1
ATOM 1223 O O . ASP A 1 158 ? -37.966 -25.071 -41.393 1.00 38.90 157 ASP A O 1
ATOM 1228 N N . SER A 1 159 ? -36.702 -23.252 -41.723 1.00 30.54 158 SER A N 1
ATOM 1229 C CA . SER A 1 159 ? -36.285 -23.724 -43.031 1.00 27.58 158 SER A CA 1
ATOM 1230 C C . SER A 1 159 ? -35.122 -24.703 -42.905 1.00 35.43 158 SER A C 1
ATOM 1231 O O . SER A 1 159 ? -34.459 -24.792 -41.867 1.00 33.57 158 SER A O 1
ATOM 1234 N N . ASP A 1 160 ? -34.869 -25.433 -43.996 1.00 35.83 159 ASP A N 1
ATOM 1235 C CA . ASP A 1 160 ? -33.776 -26.394 -44.067 1.00 34.51 159 ASP A CA 1
ATOM 1236 C C . ASP A 1 160 ? -32.532 -25.842 -44.753 1.00 32.88 159 ASP A C 1
ATOM 1237 O O . ASP A 1 160 ? -31.508 -26.534 -44.791 1.00 28.49 159 ASP A O 1
ATOM 1242 N N . VAL A 1 161 ? -32.585 -24.622 -45.291 1.00 30.38 160 VAL A N 1
ATOM 1243 C CA . VAL A 1 161 ? -31.410 -24.106 -45.983 1.00 33.15 160 VAL A CA 1
ATOM 1244 C C . VAL A 1 161 ? -30.283 -23.862 -44.989 1.00 34.37 160 VAL A C 1
ATOM 1245 O O . VAL A 1 161 ? -30.475 -23.802 -43.764 1.00 30.22 160 VAL A O 1
ATOM 1249 N N . GLU A 1 162 ? -29.083 -23.729 -45.538 1.00 35.27 161 GLU A N 1
ATOM 1250 C CA . GLU A 1 162 ? -27.885 -23.405 -44.786 1.00 25.89 161 GLU A CA 1
ATOM 1251 C C . GLU A 1 162 ? -27.352 -22.095 -45.340 1.00 28.72 161 GLU A C 1
ATOM 1252 O O . GLU A 1 162 ? -27.174 -21.957 -46.555 1.00 34.95 161 GLU A O 1
ATOM 1258 N N . LEU A 1 163 ? -27.137 -21.127 -44.460 1.00 23.96 162 LEU A N 1
ATOM 1259 C CA . LEU A 1 163 ? -26.713 -19.804 -44.874 1.00 24.89 162 LEU A CA 1
ATOM 1260 C C . LEU A 1 163 ? -25.194 -19.735 -44.927 1.00 24.47 162 LEU A C 1
ATOM 1261 O O . LEU A 1 163 ? -24.498 -20.312 -44.088 1.00 27.11 162 LEU A O 1
ATOM 1266 N N . SER A 1 164 ? -24.685 -19.034 -45.928 1.00 28.58 163 SER A N 1
ATOM 1267 C CA . SER A 1 164 ? -23.267 -18.709 -45.999 1.00 31.16 163 SER A CA 1
ATOM 1268 C C . SER A 1 164 ? -23.074 -17.377 -45.277 1.00 33.48 163 SER A C 1
ATOM 1269 O O . SER A 1 164 ? -23.469 -16.320 -45.790 1.00 29.50 163 SER A O 1
ATOM 1272 N N . VAL A 1 165 ? -22.521 -17.435 -44.068 1.00 22.26 164 VAL A N 1
ATOM 1273 C CA . VAL A 1 165 ? -22.408 -16.278 -43.191 1.00 21.35 164 VAL A CA 1
ATOM 1274 C C . VAL A 1 165 ? -20.927 -15.971 -43.000 1.00 22.47 164 VAL A C 1
ATOM 1275 O O . VAL A 1 165 ? -20.182 -16.822 -42.501 1.00 22.81 164 VAL A O 1
ATOM 1279 N N . PRO A 1 166 ? -20.464 -14.768 -43.350 1.00 21.69 165 PRO A N 1
ATOM 1280 C CA . PRO A 1 166 ? -19.010 -14.528 -43.422 1.00 21.71 165 PRO A CA 1
ATOM 1281 C C . PRO A 1 166 ? -18.266 -14.763 -42.117 1.00 20.44 165 PRO A C 1
ATOM 1282 O O . PRO A 1 166 ? -17.082 -15.119 -42.158 1.00 22.54 165 PRO A O 1
ATOM 1286 N N . CYS A 1 167 ? -18.910 -14.598 -40.959 1.00 20.36 166 CYS A N 1
ATOM 1287 C CA . CYS A 1 167 ? -18.224 -14.780 -39.686 1.00 14.94 166 CYS A CA 1
ATOM 1288 C C . CYS A 1 167 ? -18.232 -16.226 -39.183 1.00 18.02 166 CYS A C 1
ATOM 1289 O O . CYS A 1 167 ? -17.752 -16.470 -38.070 1.00 18.04 166 CYS A O 1
ATOM 1292 N N . PHE A 1 168 ? -18.764 -17.180 -39.952 1.00 17.02 167 PHE A N 1
ATOM 1293 C CA . PHE A 1 168 ? -18.707 -18.607 -39.631 1.00 15.96 167 PHE A CA 1
ATOM 1294 C C . PHE A 1 168 ? -18.002 -19.331 -40.770 1.00 17.75 167 PHE A C 1
ATOM 1295 O O . PHE A 1 168 ? -18.337 -19.122 -41.938 1.00 19.31 167 PHE A O 1
ATOM 1303 N N . SER A 1 169 ? -17.034 -20.181 -40.438 1.00 19.86 168 SER A N 1
ATOM 1304 C CA . SER A 1 169 ? -16.328 -20.934 -41.468 1.00 22.54 168 SER A CA 1
ATOM 1305 C C . SER A 1 169 ? -17.144 -22.094 -42.023 1.00 29.91 168 SER A C 1
ATOM 1306 O O . SER A 1 169 ? -16.796 -22.615 -43.085 1.00 33.72 168 SER A O 1
ATOM 1309 N N . VAL A 1 170 ? -18.214 -22.507 -41.355 1.00 21.09 169 VAL A N 1
ATOM 1310 C CA . VAL A 1 170 ? -19.092 -23.546 -41.891 1.00 25.85 169 VAL A CA 1
ATOM 1311 C C . VAL A 1 170 ? -20.459 -22.923 -42.130 1.00 27.40 169 VAL A C 1
ATOM 1312 O O . VAL A 1 170 ? -20.799 -21.881 -41.545 1.00 23.55 169 VAL A O 1
ATOM 1316 N N . PRO A 1 171 ? -21.248 -23.502 -43.031 1.00 24.41 170 PRO A N 1
ATOM 1317 C CA . PRO A 1 171 ? -22.597 -22.974 -43.277 1.00 26.82 170 PRO A CA 1
ATOM 1318 C C . PRO A 1 171 ? -23.475 -23.049 -42.029 1.00 26.01 170 PRO A C 1
ATOM 1319 O O . PRO A 1 171 ? -23.418 -24.008 -41.256 1.00 18.67 170 PRO A O 1
ATOM 1323 N N . VAL A 1 172 ? -24.289 -22.018 -41.841 1.00 22.99 171 VAL A N 1
ATOM 1324 C CA . VAL A 1 172 ? -25.114 -21.856 -40.648 1.00 21.56 171 VAL A CA 1
ATOM 1325 C C . VAL A 1 172 ? -26.530 -22.327 -40.989 1.00 20.87 171 VAL A C 1
ATOM 1326 O O . VAL A 1 172 ? -27.146 -21.765 -41.903 1.00 22.79 171 VAL A O 1
ATOM 1330 N N . PRO A 1 173 ? -27.057 -23.349 -40.314 1.00 19.36 172 PRO A N 1
ATOM 1331 C CA . PRO A 1 173 ? -28.446 -23.755 -40.571 1.00 22.48 172 PRO A CA 1
ATOM 1332 C C . PRO A 1 173 ? -29.427 -22.680 -40.135 1.00 22.50 172 PRO A C 1
ATOM 1333 O O . PRO A 1 173 ? -29.296 -22.077 -39.064 1.00 22.05 172 PRO A O 1
ATOM 1337 N N . ALA A 1 174 ? -30.415 -22.438 -40.991 1.00 18.87 173 ALA A N 1
ATOM 1338 C CA . ALA A 1 174 ? -31.471 -21.484 -40.681 1.00 24.88 173 ALA A CA 1
ATOM 1339 C C . ALA A 1 174 ? -32.160 -21.788 -39.355 1.00 24.40 173 ALA A C 1
ATOM 1340 O O . ALA A 1 174 ? -32.729 -20.882 -38.738 1.00 21.08 173 ALA A O 1
ATOM 1342 N N . LYS A 1 175 ? -32.105 -23.031 -38.885 1.00 22.38 174 LYS A N 1
ATOM 1343 C CA . LYS A 1 175 ? -32.805 -23.388 -37.658 1.00 28.16 174 LYS A CA 1
ATOM 1344 C C . LYS A 1 175 ? -32.070 -22.972 -36.387 1.00 25.81 174 LYS A C 1
ATOM 1345 O O . LYS A 1 175 ? -32.638 -23.111 -35.296 1.00 21.67 174 LYS A O 1
ATOM 1351 N N . VAL A 1 176 ? -30.829 -22.481 -36.474 1.00 18.59 175 VAL A N 1
ATOM 1352 C CA . VAL A 1 176 ? -30.167 -21.961 -35.282 1.00 14.27 175 VAL A CA 1
ATOM 1353 C C . VAL A 1 176 ? -30.143 -20.441 -35.259 1.00 20.50 175 VAL A C 1
ATOM 1354 O O . VAL A 1 176 ? -29.617 -19.853 -34.305 1.00 18.05 175 VAL A O 1
ATOM 1358 N N . LEU A 1 177 ? -30.743 -19.789 -36.256 1.00 17.49 176 LEU A N 1
ATOM 1359 C CA . LEU A 1 177 ? -30.889 -18.344 -36.231 1.00 16.17 176 LEU A CA 1
ATOM 1360 C C . LEU A 1 177 ? -31.748 -17.932 -35.038 1.00 14.94 176 LEU A C 1
ATOM 1361 O O . LEU A 1 177 ? -32.727 -18.612 -34.719 1.00 18.65 176 LEU A O 1
ATOM 1366 N N . PRO A 1 178 ? -31.418 -16.834 -34.361 1.00 14.99 177 PRO A N 1
ATOM 1367 C CA . PRO A 1 178 ? -32.279 -16.369 -33.266 1.00 16.88 177 PRO A CA 1
ATOM 1368 C C . PRO A 1 178 ? -33.712 -16.160 -33.746 1.00 23.14 177 PRO A C 1
ATOM 1369 O O . PRO A 1 178 ? -33.954 -15.608 -34.822 1.00 22.57 177 PRO A O 1
ATOM 1373 N N . ALA A 1 1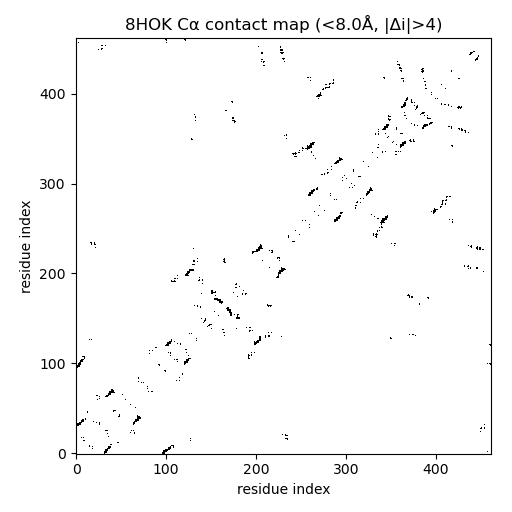79 ? -34.669 -16.636 -32.940 1.00 23.72 178 ALA A N 1
ATOM 1374 C CA . ALA A 1 179 ? -36.071 -16.615 -33.354 1.00 22.19 178 ALA A CA 1
ATOM 1375 C C . ALA A 1 179 ? -36.563 -15.194 -33.638 1.00 25.87 178 ALA A C 1
ATOM 1376 O O . ALA A 1 179 ? -37.345 -14.981 -34.569 1.00 27.37 178 ALA A O 1
ATOM 1378 N N . VAL A 1 180 ? -36.105 -14.205 -32.861 1.00 17.83 179 VAL A N 1
ATOM 1379 C CA . VAL A 1 180 ? -36.612 -12.843 -33.028 1.00 21.11 179 VAL A CA 1
ATOM 1380 C C . VAL A 1 180 ? -36.339 -12.297 -34.424 1.00 24.68 179 VAL A C 1
ATOM 1381 O O . VAL A 1 180 ? -37.054 -11.404 -34.889 1.00 20.24 179 VAL A O 1
ATOM 1385 N N . MET A 1 181 ? -35.323 -12.812 -35.119 1.00 25.43 180 MET A N 1
ATOM 1386 C CA . MET A 1 181 ? -34.979 -12.275 -36.428 1.00 19.46 180 MET A CA 1
ATOM 1387 C C . MET A 1 181 ? -35.721 -12.936 -37.580 1.00 18.05 180 MET A C 1
ATOM 1388 O O . MET A 1 181 ? -35.639 -12.433 -38.706 1.00 24.21 180 MET A O 1
ATOM 1393 N N . VAL A 1 182 ? -36.448 -14.031 -37.345 1.00 19.33 181 VAL A N 1
ATOM 1394 C CA . VAL A 1 182 ? -37.109 -14.743 -38.431 1.00 26.58 181 VAL A CA 1
ATOM 1395 C C . VAL A 1 182 ? -38.614 -14.854 -38.226 1.00 26.18 181 VAL A C 1
ATOM 1396 O O . VAL A 1 182 ? -39.278 -15.573 -38.972 1.00 27.50 181 VAL A O 1
ATOM 1400 N N . GLU A 1 183 ? -39.169 -14.167 -37.227 1.00 30.68 182 GLU A N 1
ATOM 1401 C CA . GLU A 1 183 ? -40.587 -14.285 -36.904 1.00 33.06 182 GLU A CA 1
ATOM 1402 C C . GLU A 1 183 ? -41.420 -13.126 -37.424 1.00 29.18 182 GLU A C 1
ATOM 1403 O O . GLU A 1 183 ? -42.620 -13.074 -37.141 1.00 29.01 182 GLU A O 1
ATOM 1409 N N . GLY A 1 184 ? -40.816 -12.185 -38.146 1.00 27.25 183 GLY A N 1
ATOM 1410 C CA . GLY A 1 184 ? -41.614 -11.113 -38.716 1.00 26.26 183 GLY A CA 1
ATOM 1411 C C . GLY A 1 184 ? -42.293 -10.220 -37.684 1.00 27.06 183 GLY A C 1
ATOM 1412 O O . GLY A 1 184 ? -42.081 -10.311 -36.474 1.00 27.31 183 GLY A O 1
ATOM 1413 N N . GLY A 1 185 ? -43.106 -9.315 -38.214 1.00 23.54 184 GLY A N 1
ATOM 1414 C CA . GLY A 1 185 ? -43.956 -8.481 -37.402 1.00 32.26 184 GLY A CA 1
ATOM 1415 C C . GLY A 1 185 ? -43.221 -7.450 -36.570 1.00 28.23 184 GLY A C 1
ATOM 1416 O O . GLY A 1 185 ? -42.060 -7.109 -36.827 1.00 26.35 184 GLY A O 1
ATOM 1417 N N . PRO A 1 186 ? -43.911 -6.912 -35.561 1.00 26.01 185 PRO A N 1
ATOM 1418 C CA . PRO A 1 186 ? -43.267 -5.953 -34.653 1.00 27.77 185 PRO A CA 1
ATOM 1419 C C . PRO A 1 186 ? -41.978 -6.463 -34.054 1.00 20.20 185 PRO A C 1
ATOM 1420 O O . PRO A 1 186 ? -41.083 -5.665 -33.764 1.00 24.63 185 PRO A O 1
ATOM 1424 N N . ILE A 1 187 ? -41.857 -7.771 -33.831 1.00 24.22 186 ILE A N 1
ATOM 1425 C CA . ILE A 1 187 ? -40.657 -8.275 -33.174 1.00 23.63 186 ILE A CA 1
ATOM 1426 C C . ILE A 1 187 ? -39.456 -8.149 -34.103 1.00 23.09 186 ILE A C 1
ATOM 1427 O O . ILE A 1 187 ? -38.378 -7.718 -33.683 1.00 21.62 186 ILE A O 1
ATOM 1432 N N . GLU A 1 188 ? -39.637 -8.464 -35.389 1.00 22.48 187 GLU A N 1
ATOM 1433 C CA . GLU A 1 188 ? -38.561 -8.263 -36.358 1.00 24.93 187 GLU A CA 1
ATOM 1434 C C . GLU A 1 188 ? -38.193 -6.787 -36.464 1.00 28.41 187 GLU A C 1
ATOM 1435 O O . GLU A 1 188 ? -37.010 -6.429 -36.456 1.00 26.22 187 GLU A O 1
ATOM 1441 N N . ASP A 1 189 ? -39.203 -5.916 -36.575 1.00 21.45 188 ASP A N 1
ATOM 1442 C CA . ASP A 1 189 ? -38.970 -4.475 -36.618 1.00 29.60 188 ASP A CA 1
ATOM 1443 C C . ASP A 1 189 ? -38.132 -4.019 -35.436 1.00 27.29 188 ASP A C 1
ATOM 1444 O O . ASP A 1 189 ? -37.146 -3.291 -35.600 1.00 24.82 188 ASP A O 1
ATOM 1449 N N . THR A 1 190 ? -38.527 -4.432 -34.228 1.00 21.28 189 THR A N 1
ATOM 1450 C CA . THR A 1 190 ? -37.822 -4.002 -33.024 1.00 21.78 189 THR A CA 1
ATOM 1451 C C . THR A 1 190 ? -36.346 -4.366 -33.097 1.00 29.62 189 THR A C 1
ATOM 1452 O O . THR A 1 190 ? -35.470 -3.540 -32.806 1.00 22.55 189 THR A O 1
ATOM 1456 N N . PHE A 1 191 ? -36.047 -5.607 -33.484 1.00 22.39 190 PHE A N 1
ATOM 1457 C CA . PHE A 1 191 ? -34.663 -6.041 -33.410 1.00 22.44 190 PHE A CA 1
ATOM 1458 C C . PHE A 1 191 ? -33.848 -5.552 -34.599 1.00 22.74 190 PHE A C 1
ATOM 1459 O O . PHE A 1 191 ? -32.644 -5.318 -34.453 1.00 23.95 190 PHE A O 1
ATOM 1467 N N . MET A 1 192 ? -34.479 -5.364 -35.759 1.00 20.13 191 MET A N 1
ATOM 1468 C CA . MET A 1 192 ? -33.819 -4.670 -36.862 1.00 26.96 191 MET A CA 1
ATOM 1469 C C . MET A 1 192 ? -33.382 -3.260 -36.459 1.00 32.45 191 MET A C 1
ATOM 1470 O O . MET A 1 192 ? -32.324 -2.786 -36.882 1.00 31.50 191 MET A O 1
ATOM 1475 N N . ASN A 1 193 ? -34.189 -2.565 -35.656 1.00 29.30 192 ASN A N 1
ATOM 1476 C CA . ASN A 1 193 ? -33.840 -1.200 -35.278 1.00 29.65 192 ASN A CA 1
ATOM 1477 C C . ASN A 1 193 ? -32.730 -1.156 -34.245 1.00 29.57 192 ASN A C 1
ATOM 1478 O O . ASN A 1 193 ? -31.945 -0.203 -34.235 1.00 33.13 192 ASN A O 1
ATOM 1483 N N . TYR A 1 194 ? -32.675 -2.146 -33.353 1.00 27.99 193 TYR A N 1
ATOM 1484 C CA . TYR A 1 194 ? -31.557 -2.234 -32.429 1.00 29.91 193 TYR A CA 1
ATOM 1485 C C . TYR A 1 194 ? -30.260 -2.388 -33.200 1.00 35.80 193 TYR A C 1
ATOM 1486 O O . TYR A 1 194 ? -29.358 -1.547 -33.109 1.00 32.80 193 TYR A O 1
ATOM 1495 N N . PHE A 1 195 ? -30.180 -3.441 -34.011 1.00 32.15 194 PHE A N 1
ATOM 1496 C CA . PHE A 1 195 ? -28.908 -3.944 -34.506 1.00 35.06 194 PHE A CA 1
ATOM 1497 C C . PHE A 1 195 ? -28.427 -3.242 -35.763 1.00 27.52 194 PHE A C 1
ATOM 1498 O O . PHE A 1 195 ? -27.227 -3.298 -36.056 1.00 37.78 194 PHE A O 1
ATOM 1506 N N . LYS A 1 196 ? -29.310 -2.578 -36.513 1.00 28.45 195 LYS A N 1
ATOM 1507 C CA . LYS A 1 196 ? -28.844 -1.920 -37.731 1.00 30.88 195 LYS A CA 1
ATOM 1508 C C . LYS A 1 196 ? -28.050 -0.658 -37.429 1.00 36.10 195 LYS A C 1
ATOM 1509 O O . LYS A 1 196 ? -27.324 -0.166 -38.303 1.00 40.28 195 LYS A O 1
ATOM 1515 N N . ARG A 1 197 ? -28.168 -0.127 -36.214 1.00 32.22 196 ARG A N 1
ATOM 1516 C CA . ARG A 1 197 ? -27.419 1.051 -35.807 1.00 37.15 196 ARG A CA 1
ATOM 1517 C C . ARG A 1 197 ? -26.050 0.704 -35.233 1.00 34.44 196 ARG A C 1
ATOM 1518 O O . ARG A 1 197 ? -25.164 1.560 -35.229 1.00 33.98 196 ARG A O 1
ATOM 1526 N N . ILE A 1 198 ? -25.866 -0.526 -34.744 1.00 31.56 197 ILE A N 1
ATOM 1527 C CA . ILE A 1 198 ? -24.557 -0.947 -34.238 1.00 30.75 197 ILE A CA 1
ATOM 1528 C C . ILE A 1 198 ? -23.434 -0.645 -35.230 1.00 35.32 197 ILE A C 1
ATOM 1529 O O . ILE A 1 198 ? -22.424 -0.055 -34.820 1.00 30.43 197 ILE A O 1
ATOM 1534 N N . PRO A 1 199 ? -23.547 -0.971 -36.526 1.00 41.09 198 PRO A N 1
ATOM 1535 C CA . PRO A 1 199 ? -22.480 -0.596 -37.471 1.00 39.46 198 PRO A CA 1
ATOM 1536 C C . PRO A 1 199 ? -22.331 0.900 -37.704 1.00 36.38 198 PRO A C 1
ATOM 1537 O O . PRO A 1 199 ? -21.501 1.288 -38.534 1.00 38.96 198 PRO A O 1
ATOM 1541 N N . GLU A 1 200 ? -23.095 1.760 -37.030 1.00 31.66 199 GLU A N 1
ATOM 1542 C CA . GLU A 1 200 ? -22.989 3.202 -37.241 1.00 30.83 199 GLU A CA 1
ATOM 1543 C C . GLU A 1 200 ? -22.307 3.918 -36.078 1.00 29.62 199 GLU A C 1
ATOM 1544 O O . GLU A 1 200 ? -22.249 5.152 -36.061 1.00 30.23 199 GLU A O 1
ATOM 1550 N N . THR A 1 201 ? -21.792 3.172 -35.110 1.00 29.90 200 THR A N 1
ATOM 1551 C CA . THR A 1 201 ? -21.045 3.736 -34.001 1.00 26.93 200 THR A CA 1
ATOM 1552 C C . THR A 1 201 ? -19.569 3.822 -34.388 1.00 25.68 200 THR A C 1
ATOM 1553 O O . THR A 1 201 ? -19.176 3.472 -35.500 1.00 24.13 200 THR A O 1
ATOM 1557 N N . ARG A 1 202 ? -18.729 4.259 -33.455 1.00 23.26 201 ARG A N 1
ATOM 1558 C CA . ARG A 1 202 ? -17.300 4.367 -33.734 1.00 25.28 201 ARG A CA 1
ATOM 1559 C C . ARG A 1 202 ? -16.505 3.145 -33.280 1.00 25.54 201 ARG A C 1
ATOM 1560 O O . ARG A 1 202 ? -15.285 3.115 -33.477 1.00 21.86 201 ARG A O 1
ATOM 1568 N N . GLY A 1 203 ? -17.155 2.140 -32.688 1.00 15.89 202 GLY A N 1
ATOM 1569 C CA . GLY A 1 203 ? -16.436 0.975 -32.206 1.00 17.84 202 GLY A CA 1
ATOM 1570 C C . GLY A 1 203 ? -17.287 0.089 -31.322 1.00 18.23 202 GLY A C 1
ATOM 1571 O O . GLY A 1 203 ? -18.231 0.565 -30.686 1.00 19.87 202 GLY A O 1
ATOM 1572 N N . ILE A 1 204 ? -16.966 -1.201 -31.256 1.00 19.71 203 ILE A N 1
ATOM 1573 C CA . ILE A 1 204 ? -17.796 -2.177 -30.551 1.00 18.35 203 ILE A CA 1
ATOM 1574 C C . ILE A 1 204 ? -16.912 -3.013 -29.635 1.00 16.40 203 ILE A C 1
ATOM 1575 O O . ILE A 1 204 ? -16.090 -3.807 -30.113 1.00 16.84 203 ILE A O 1
ATOM 1580 N N . MET A 1 205 ? -17.082 -2.856 -28.324 1.00 13.96 204 MET A N 1
ATOM 1581 C CA . MET A 1 205 ? -16.543 -3.839 -27.392 1.00 16.19 204 MET A CA 1
ATOM 1582 C C . MET A 1 205 ? -17.410 -5.089 -27.417 1.00 18.46 204 MET A C 1
ATOM 1583 O O . MET A 1 205 ? -18.641 -4.996 -27.391 1.00 17.95 204 MET A O 1
ATOM 1588 N N . VAL A 1 206 ? -16.767 -6.254 -27.475 1.00 18.29 205 VAL A N 1
ATOM 1589 C CA . VAL A 1 206 ? -17.447 -7.545 -27.483 1.00 19.65 205 VAL A CA 1
ATOM 1590 C C . VAL A 1 206 ? -16.960 -8.340 -26.282 1.00 19.49 205 VAL A C 1
ATOM 1591 O O . VAL A 1 206 ? -15.752 -8.415 -26.029 1.00 18.46 205 VAL A O 1
ATOM 1595 N N . ASN A 1 207 ? -17.898 -8.940 -25.547 1.00 17.65 206 ASN A N 1
ATOM 1596 C CA . ASN A 1 207 ? -17.550 -9.772 -24.399 1.00 16.88 206 ASN A CA 1
ATOM 1597 C C . ASN A 1 207 ? -17.115 -11.155 -24.884 1.00 19.43 206 ASN A C 1
ATOM 1598 O O . ASN A 1 207 ? -17.781 -12.172 -24.677 1.00 22.36 206 ASN A O 1
ATOM 1603 N N . THR A 1 208 ? -15.962 -11.181 -25.542 1.00 17.96 207 THR A N 1
ATOM 1604 C CA . THR A 1 208 ? -15.338 -12.432 -25.956 1.00 17.55 207 THR A CA 1
ATOM 1605 C C . THR A 1 208 ? -13.827 -12.231 -25.931 1.00 18.40 207 THR A C 1
ATOM 1606 O O . THR A 1 208 ? -13.337 -11.146 -25.609 1.00 18.13 207 THR A O 1
ATOM 1610 N N . PHE A 1 209 ? -13.077 -13.286 -26.253 1.00 11.48 208 PHE A N 1
ATOM 1611 C CA . PHE A 1 209 ? -11.642 -13.134 -26.436 1.00 19.62 208 PHE A CA 1
ATOM 1612 C C . PHE A 1 209 ? -11.256 -13.704 -27.789 1.00 20.43 208 PHE A C 1
ATOM 1613 O O . PHE A 1 209 ? -11.873 -14.657 -28.276 1.00 16.65 208 PHE A O 1
ATOM 1621 N N . TYR A 1 210 ? -10.219 -13.102 -28.380 1.00 17.99 209 TYR A N 1
ATOM 1622 C CA . TYR A 1 210 ? -9.883 -13.370 -29.775 1.00 16.37 209 TYR A CA 1
ATOM 1623 C C . TYR A 1 210 ? -9.723 -14.856 -30.057 1.00 20.08 209 TYR A C 1
ATOM 1624 O O . TYR A 1 210 ? -10.217 -15.356 -31.075 1.00 19.37 209 TYR A O 1
ATOM 1633 N N . GLU A 1 211 ? -9.031 -15.577 -29.168 1.00 17.40 210 GLU A N 1
ATOM 1634 C CA . GLU A 1 211 ? -8.728 -16.983 -29.420 1.00 16.91 210 GLU A CA 1
ATOM 1635 C C . GLU A 1 211 ? -9.996 -17.834 -29.520 1.00 20.99 210 GLU A C 1
ATOM 1636 O O . GLU A 1 211 ? -10.001 -18.872 -30.193 1.00 18.14 210 GLU A O 1
ATOM 1642 N N . LEU A 1 212 ? -11.079 -17.419 -28.866 1.00 14.66 211 LEU A N 1
ATOM 1643 C CA . LEU A 1 212 ? -12.308 -18.207 -28.915 1.00 19.26 211 LEU A CA 1
ATOM 1644 C C . LEU A 1 212 ? -13.012 -18.062 -30.263 1.00 24.94 211 LEU A C 1
ATOM 1645 O O . LEU A 1 212 ? -13.616 -19.021 -30.767 1.00 23.23 211 LEU A O 1
ATOM 1650 N N . GLU A 1 213 ? -12.948 -16.880 -30.864 1.00 15.37 212 GLU A N 1
ATOM 1651 C CA . GLU A 1 213 ? -13.741 -16.584 -32.051 1.00 17.79 212 GLU A CA 1
ATOM 1652 C C . GLU A 1 213 ? -12.903 -15.849 -33.087 1.00 18.78 212 GLU A C 1
ATOM 1653 O O . GLU A 1 213 ? -13.303 -14.807 -33.613 1.00 14.55 212 GLU A O 1
ATOM 1659 N N . SER A 1 214 ? -11.729 -16.415 -33.410 1.00 16.08 213 SER A N 1
ATOM 1660 C CA . SER A 1 214 ? -10.765 -15.698 -34.241 1.00 21.79 213 SER A CA 1
ATOM 1661 C C . SER A 1 214 ? -11.287 -15.516 -35.658 1.00 18.51 213 SER A C 1
ATOM 1662 O O . SER A 1 214 ? -11.091 -14.458 -36.261 1.00 17.35 213 SER A O 1
ATOM 1665 N N . PHE A 1 215 ? -11.973 -16.528 -36.193 1.00 15.48 214 PHE A N 1
ATOM 1666 C CA . PHE A 1 215 ? -12.496 -16.434 -37.551 1.00 15.84 214 PHE A CA 1
ATOM 1667 C C . PHE A 1 215 ? -13.543 -15.328 -37.665 1.00 19.16 214 PHE A C 1
ATOM 1668 O O . PHE A 1 215 ? -13.521 -14.534 -38.614 1.00 17.17 214 PHE A O 1
ATOM 1676 N N . ALA A 1 216 ? -14.471 -15.263 -36.708 1.00 14.35 215 ALA A N 1
ATOM 1677 C CA . ALA A 1 216 ? -15.497 -14.226 -36.742 1.00 16.04 215 ALA A CA 1
ATOM 1678 C C . ALA A 1 216 ? -14.888 -12.838 -36.580 1.00 17.84 215 ALA A C 1
ATOM 1679 O O . ALA A 1 216 ? -15.310 -11.886 -37.249 1.00 19.57 215 ALA A O 1
ATOM 1681 N N . ILE A 1 217 ? -13.889 -12.699 -35.702 1.00 17.92 216 ILE A N 1
ATOM 1682 C CA . ILE A 1 217 ? -13.308 -11.381 -35.468 1.00 21.12 216 ILE A CA 1
ATOM 1683 C C . ILE A 1 217 ? -12.515 -10.921 -36.689 1.00 16.57 216 ILE A C 1
ATOM 1684 O O . ILE A 1 217 ? -12.623 -9.763 -37.111 1.00 19.51 216 ILE A O 1
ATOM 1689 N N . GLN A 1 218 ? -11.738 -11.821 -37.295 1.00 14.66 217 GLN A N 1
ATOM 1690 C CA . GLN A 1 218 ? -11.081 -11.503 -38.561 1.00 20.76 217 GLN A CA 1
ATOM 1691 C C . GLN A 1 218 ? -12.102 -11.105 -39.626 1.00 24.70 217 GLN A C 1
ATOM 1692 O O . GLN A 1 218 ? -11.872 -10.170 -40.406 1.00 17.88 217 GLN A O 1
ATOM 1698 N N . SER A 1 219 ? -13.235 -11.806 -39.680 1.00 16.07 218 SER A N 1
ATOM 1699 C CA . SER A 1 219 ? -14.277 -11.425 -40.627 1.00 22.13 218 SER A CA 1
ATOM 1700 C C . SER A 1 219 ? -14.805 -10.028 -40.314 1.00 20.16 218 SER A C 1
ATOM 1701 O O . SER A 1 219 ? -14.960 -9.189 -41.209 1.00 22.05 218 SER A O 1
ATOM 1704 N N . LEU A 1 220 ? -15.090 -9.764 -39.038 1.00 22.05 219 LEU A N 1
ATOM 1705 C CA . LEU A 1 220 ? -15.623 -8.464 -38.651 1.00 20.97 219 LEU A CA 1
ATOM 1706 C C . LEU A 1 220 ? -14.617 -7.347 -38.915 1.00 24.43 219 LEU A C 1
ATOM 1707 O O . LEU A 1 220 ? -14.987 -6.274 -39.408 1.00 24.97 219 LEU A O 1
ATOM 1712 N N . LEU A 1 221 ? -13.335 -7.582 -38.608 1.00 23.06 220 LEU A N 1
ATOM 1713 C CA . LEU A 1 221 ? -12.311 -6.558 -38.813 1.00 24.70 220 LEU A CA 1
ATOM 1714 C C . LEU A 1 221 ? -12.007 -6.315 -40.287 1.00 27.15 220 LEU A C 1
ATOM 1715 O O . LEU A 1 221 ? -11.436 -5.277 -40.626 1.00 20.24 220 LEU A O 1
ATOM 1720 N N . SER A 1 222 ? -12.357 -7.251 -41.167 1.00 28.85 221 SER A N 1
ATOM 1721 C CA . SER A 1 222 ? -12.101 -7.100 -42.592 1.00 25.32 221 SER A CA 1
ATOM 1722 C C . SER A 1 222 ? -13.184 -6.311 -43.313 1.00 26.47 221 SER A C 1
ATOM 1723 O O . SER A 1 222 ? -13.000 -5.964 -44.479 1.00 24.08 221 SER A O 1
ATOM 1726 N N . ASP A 1 223 ? -14.310 -6.048 -42.660 1.00 24.87 222 ASP A N 1
ATOM 1727 C CA . ASP A 1 223 ? -15.406 -5.286 -43.249 1.00 29.92 222 ASP A CA 1
ATOM 1728 C C . ASP A 1 223 ? -15.088 -3.804 -43.089 1.00 28.54 222 ASP A C 1
ATOM 1729 O O . ASP A 1 223 ? -15.295 -3.221 -42.017 1.00 28.37 222 ASP A O 1
ATOM 1734 N N . ALA A 1 224 ? -14.588 -3.184 -44.161 1.00 24.85 223 ALA A N 1
ATOM 1735 C CA . ALA A 1 224 ? -14.200 -1.775 -44.105 1.00 34.79 223 ALA A CA 1
ATOM 1736 C C . ALA A 1 224 ? -15.364 -0.843 -43.786 1.00 36.07 223 ALA A C 1
ATOM 1737 O O . ALA A 1 224 ? -15.128 0.324 -43.466 1.00 35.50 223 ALA A O 1
ATOM 1739 N N . LYS A 1 225 ? -16.602 -1.325 -43.859 1.00 32.88 224 LYS A N 1
ATOM 1740 C CA . LYS A 1 225 ? -17.777 -0.501 -43.623 1.00 35.90 224 LYS A CA 1
ATOM 1741 C C . LYS A 1 225 ? -18.316 -0.642 -42.206 1.00 41.58 224 LYS A C 1
ATOM 1742 O O . LYS A 1 225 ? -19.224 0.104 -41.827 1.00 46.77 224 LYS A O 1
ATOM 1748 N N . ALA A 1 226 ? -17.778 -1.568 -41.423 1.00 37.38 225 ALA A N 1
ATOM 1749 C CA . ALA A 1 226 ? -18.150 -1.844 -40.049 1.00 35.63 225 ALA A CA 1
ATOM 1750 C C . ALA A 1 226 ? -17.122 -1.255 -39.083 1.00 35.19 225 ALA A C 1
ATOM 1751 O O . ALA A 1 226 ? -15.934 -1.142 -39.418 1.00 33.78 225 ALA A O 1
ATOM 1753 N N . PRO A 1 227 ? -17.564 -0.866 -37.887 1.00 32.68 226 PRO A N 1
ATOM 1754 C CA . PRO A 1 227 ? -16.650 -0.261 -36.913 1.00 28.46 226 PRO A CA 1
ATOM 1755 C C . PRO A 1 227 ? -15.667 -1.288 -36.382 1.00 23.35 226 PRO A C 1
ATOM 1756 O O . PRO A 1 227 ? -15.929 -2.491 -36.389 1.00 22.82 226 PRO A O 1
ATOM 1760 N N . LYS A 1 228 ? -14.527 -0.793 -35.903 1.00 21.10 227 LYS A N 1
ATOM 1761 C CA . LYS A 1 228 ? -13.556 -1.669 -35.256 1.00 26.06 227 LYS A CA 1
ATOM 1762 C C . LYS A 1 228 ? -14.221 -2.404 -34.096 1.00 18.70 227 LYS A C 1
ATOM 1763 O O . LYS A 1 228 ? -15.071 -1.848 -33.396 1.00 20.98 227 LYS A O 1
ATOM 1769 N N . VAL A 1 229 ? -13.869 -3.671 -33.917 1.00 22.46 228 VAL A N 1
ATOM 1770 C CA . VAL A 1 229 ? -14.365 -4.457 -32.794 1.00 22.07 228 VAL A CA 1
ATOM 1771 C C . VAL A 1 229 ? -13.213 -4.693 -31.828 1.00 22.54 228 VAL A C 1
ATOM 1772 O O . VAL A 1 229 ? -12.048 -4.805 -32.231 1.00 20.96 228 VAL A O 1
ATOM 1776 N N . TYR A 1 230 ? -13.546 -4.759 -30.541 1.00 18.38 229 TYR A N 1
ATOM 1777 C CA . TYR A 1 230 ? -12.558 -4.912 -29.476 1.00 14.87 229 TYR A CA 1
ATOM 1778 C C . TYR A 1 230 ? -12.981 -6.065 -28.580 1.00 16.69 229 TYR A C 1
ATOM 1779 O O . TYR A 1 230 ? -13.822 -5.873 -27.687 1.00 17.19 229 TYR A O 1
ATOM 1788 N N . PRO A 1 231 ? -12.415 -7.258 -28.762 1.00 19.49 230 PRO A N 1
ATOM 1789 C CA . PRO A 1 231 ? -12.746 -8.380 -27.866 1.00 17.83 230 PRO A CA 1
ATOM 1790 C C . PRO A 1 231 ? -12.105 -8.210 -26.503 1.00 18.20 230 PRO A C 1
ATOM 1791 O O . PRO A 1 231 ? -10.905 -8.469 -26.369 1.00 17.35 230 PRO A O 1
ATOM 1795 N N . VAL A 1 232 ? -12.874 -7.792 -25.494 1.00 13.59 231 VAL A N 1
ATOM 1796 C CA . VAL A 1 232 ? -12.317 -7.362 -24.215 1.00 13.88 231 VAL A CA 1
ATOM 1797 C C . VAL A 1 232 ? -12.615 -8.348 -23.096 1.00 18.67 231 VAL A C 1
ATOM 1798 O O . VAL A 1 232 ? -12.363 -8.041 -21.929 1.00 18.19 231 VAL A O 1
ATOM 1802 N N . GLY A 1 233 ? -13.134 -9.525 -23.411 1.00 15.86 232 GLY A N 1
ATOM 1803 C CA . GLY A 1 233 ? -13.537 -10.449 -22.384 1.00 18.87 232 GLY A CA 1
ATOM 1804 C C . GLY A 1 233 ? -12.622 -11.651 -22.239 1.00 21.16 232 GLY A C 1
ATOM 1805 O O . GLY A 1 233 ? -11.568 -11.737 -22.872 1.00 18.09 232 GLY A O 1
ATOM 1806 N N . PRO A 1 234 ? -13.044 -12.646 -21.437 1.00 25.09 233 PRO A N 1
ATOM 1807 C CA . PRO A 1 234 ? -14.378 -12.767 -20.818 1.00 19.60 233 PRO A CA 1
ATOM 1808 C C . PRO A 1 234 ? -14.612 -11.837 -19.633 1.00 19.84 233 PRO A C 1
ATOM 1809 O O . PRO A 1 234 ? -13.809 -11.794 -18.702 1.00 23.93 233 PRO A O 1
ATOM 1813 N N . ILE A 1 235 ? -15.712 -11.094 -19.671 1.00 19.01 234 ILE A N 1
ATOM 1814 C CA . ILE A 1 235 ? -16.157 -10.306 -18.528 1.00 18.61 234 ILE A CA 1
ATOM 1815 C C . ILE A 1 235 ? -17.120 -11.161 -17.719 1.00 19.85 234 ILE A C 1
ATOM 1816 O O . ILE A 1 235 ? -18.166 -11.564 -18.227 1.00 23.57 234 ILE A O 1
ATOM 1821 N N . LEU A 1 236 ? -16.782 -11.430 -16.461 1.00 24.25 235 LEU A N 1
ATOM 1822 C CA . LEU A 1 236 ? -17.562 -12.335 -15.628 1.00 33.22 235 LEU A CA 1
ATOM 1823 C C . LEU A 1 236 ? -18.078 -11.606 -14.394 1.00 35.48 235 LEU A C 1
ATOM 1824 O O . LEU A 1 236 ? -17.473 -10.636 -13.923 1.00 34.86 235 LEU A O 1
ATOM 1829 N N . GLY A 1 237 ? -19.193 -12.102 -13.861 1.00 31.85 236 GLY A N 1
ATOM 1830 C CA . GLY A 1 237 ? -19.890 -11.420 -12.788 1.00 34.03 236 GLY A CA 1
ATOM 1831 C C . GLY A 1 237 ? -19.361 -11.715 -11.400 1.00 41.52 236 GLY A C 1
ATOM 1832 O O . GLY A 1 237 ? -20.123 -11.735 -10.430 1.00 46.72 236 GLY A O 1
ATOM 1833 N N . PHE A 1 238 ? -18.057 -11.939 -11.284 1.00 33.95 237 PHE A N 1
ATOM 1834 C CA . PHE A 1 238 ? -17.451 -12.187 -9.985 1.00 43.45 237 PHE A CA 1
ATOM 1835 C C . PHE A 1 238 ? -15.990 -11.765 -10.052 1.00 47.36 237 PHE A C 1
ATOM 1836 O O . PHE A 1 238 ? -15.454 -11.487 -11.127 1.00 50.06 237 PHE A O 1
ATOM 1844 N N . ASP A 1 239 ? -15.356 -11.703 -8.883 1.00 47.56 238 ASP A N 1
ATOM 1845 C CA . ASP A 1 239 ? -13.936 -11.365 -8.794 1.00 51.76 238 ASP A CA 1
ATOM 1846 C C . ASP A 1 239 ? -13.141 -12.498 -9.425 1.00 50.42 238 ASP A C 1
ATOM 1847 O O . ASP A 1 239 ? -12.937 -13.550 -8.812 1.00 47.92 238 ASP A O 1
ATOM 1849 N N . GLN A 1 240 ? -12.687 -12.287 -10.664 1.00 46.35 239 GLN A N 1
ATOM 1850 C CA . GLN A 1 240 ? -12.046 -13.356 -11.418 1.00 48.99 239 GLN A CA 1
ATOM 1851 C C . GLN A 1 240 ? -10.668 -13.713 -10.876 1.00 52.32 239 GLN A C 1
ATOM 1852 O O . GLN A 1 240 ? -10.120 -14.748 -11.268 1.00 57.42 239 GLN A O 1
ATOM 1858 N N . THR A 1 241 ? -10.113 -12.908 -9.971 1.00 51.11 240 THR A N 1
ATOM 1859 C CA . THR A 1 241 ? -8.859 -13.257 -9.315 1.00 63.58 240 THR A CA 1
ATOM 1860 C C . THR A 1 241 ? -9.069 -14.013 -8.009 1.00 56.24 240 THR A C 1
ATOM 1861 O O . THR A 1 241 ? -8.194 -14.786 -7.605 1.00 59.78 240 THR A O 1
ATOM 1865 N N . GLN A 1 242 ? -10.202 -13.818 -7.337 1.00 49.59 241 GLN A N 1
ATOM 1866 C CA . GLN A 1 242 ? -10.463 -14.516 -6.084 1.00 58.64 241 GLN A CA 1
ATOM 1867 C C . GLN A 1 242 ? -11.435 -15.680 -6.230 1.00 54.18 241 GLN A C 1
ATOM 1868 O O . GLN A 1 242 ? -11.358 -16.634 -5.448 1.00 45.97 241 GLN A O 1
ATOM 1874 N N . GLY A 1 243 ? -12.336 -15.634 -7.211 1.00 51.12 242 GLY A N 1
ATOM 1875 C CA . GLY A 1 243 ? -13.306 -16.687 -7.408 1.00 47.83 242 GLY A CA 1
ATOM 1876 C C . GLY A 1 243 ? -14.691 -16.291 -6.937 1.00 41.38 242 GLY A C 1
ATOM 1877 O O . GLY A 1 243 ? -14.873 -15.293 -6.232 1.00 49.54 242 GLY A O 1
ATOM 1878 N N . PRO A 1 244 ? -15.698 -17.072 -7.315 1.00 43.24 243 PRO A N 1
ATOM 1879 C CA . PRO A 1 244 ? -17.081 -16.718 -6.980 1.00 48.68 243 PRO A CA 1
ATOM 1880 C C . PRO A 1 244 ? -17.458 -17.160 -5.572 1.00 43.78 243 PRO A C 1
ATOM 1881 O O . PRO A 1 244 ? -16.793 -17.990 -4.948 1.00 41.57 243 PRO A O 1
ATOM 1885 N N . VAL A 1 245 ? -18.554 -16.573 -5.072 1.00 49.94 244 VAL A N 1
ATOM 1886 C CA . VAL A 1 245 ? -19.086 -16.903 -3.754 1.00 53.05 244 VAL A CA 1
ATOM 1887 C C . VAL A 1 245 ? -20.050 -18.069 -3.899 1.00 47.33 244 VAL A C 1
ATOM 1888 O O . VAL A 1 245 ? -20.896 -18.095 -4.803 1.00 54.70 244 VAL A O 1
ATOM 1892 N N . GLY A 1 246 ? -19.915 -19.051 -3.017 1.00 48.52 245 GLY A N 1
ATOM 1893 C CA . GLY A 1 246 ? -20.633 -20.294 -3.199 1.00 45.56 245 GLY A CA 1
ATOM 1894 C C . GLY A 1 246 ? -21.603 -20.647 -2.098 1.00 49.27 245 GLY A C 1
ATOM 1895 O O . GLY A 1 246 ? -22.148 -19.771 -1.422 1.00 54.45 245 GLY A O 1
ATOM 1896 N N . ASP A 1 247 ? -21.817 -21.947 -1.919 1.00 42.45 246 ASP A N 1
ATOM 1897 C CA . ASP A 1 247 ? -22.735 -22.487 -0.932 1.00 33.05 246 ASP A CA 1
ATOM 1898 C C . ASP A 1 247 ? -22.002 -23.567 -0.153 1.00 36.78 246 ASP A C 1
ATOM 1899 O O . ASP A 1 247 ? -21.393 -24.460 -0.754 1.00 33.70 246 ASP A O 1
ATOM 1904 N N . ASP A 1 248 ? -22.041 -23.474 1.179 1.00 29.74 247 ASP A N 1
ATOM 1905 C CA . ASP A 1 248 ? -21.370 -24.468 2.010 1.00 36.56 247 ASP A CA 1
ATOM 1906 C C . ASP A 1 248 ? -21.969 -25.857 1.799 1.00 35.68 247 ASP A C 1
ATOM 1907 O O . ASP A 1 248 ? -21.239 -26.837 1.610 1.00 31.07 247 ASP A O 1
ATOM 1912 N N . ALA A 1 249 ? -23.302 -25.960 1.829 1.00 30.51 248 ALA A N 1
ATOM 1913 C CA . ALA A 1 249 ? -23.949 -27.264 1.695 1.00 29.95 248 ALA A CA 1
ATOM 1914 C C . ALA A 1 249 ? -23.570 -27.938 0.379 1.00 28.1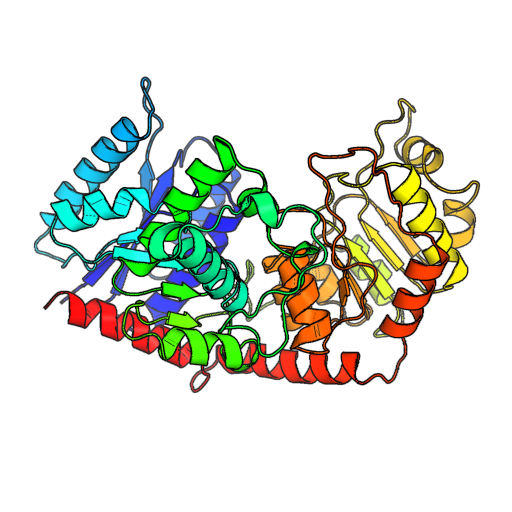7 248 ALA A C 1
ATOM 1915 O O . ALA A 1 249 ? -23.176 -29.109 0.358 1.00 27.91 248 ALA A O 1
ATOM 1917 N N . ILE A 1 250 ? -23.687 -27.209 -0.734 1.00 22.79 249 ILE A N 1
ATOM 1918 C CA . ILE A 1 250 ? -23.293 -27.754 -2.030 1.00 23.04 249 ILE A CA 1
ATOM 1919 C C . ILE A 1 250 ? -21.824 -28.153 -2.017 1.00 27.83 249 ILE A C 1
ATOM 1920 O O . ILE A 1 250 ? -21.456 -29.257 -2.446 1.00 26.01 249 ILE A O 1
ATOM 1925 N N . LYS A 1 251 ? -20.962 -27.253 -1.534 1.00 23.73 250 LYS A N 1
ATOM 1926 C CA . LYS A 1 251 ? -19.529 -27.524 -1.559 1.00 32.62 250 LYS A CA 1
ATOM 1927 C C . LYS A 1 251 ? -19.187 -28.773 -0.753 1.00 30.62 250 LYS A C 1
ATOM 1928 O O . LYS A 1 251 ? -18.340 -29.571 -1.169 1.00 27.10 250 LYS A O 1
ATOM 1934 N N . LYS A 1 252 ? -19.849 -28.967 0.395 1.00 25.59 251 LYS A N 1
ATOM 1935 C CA . LYS A 1 252 ? -19.613 -30.160 1.203 1.00 26.53 251 LYS A CA 1
ATOM 1936 C C . LYS A 1 252 ? -19.982 -31.428 0.436 1.00 30.08 251 LYS A C 1
ATOM 1937 O O . LYS A 1 252 ? -19.242 -32.420 0.465 1.00 28.98 251 LYS A O 1
ATOM 1943 N N . TRP A 1 253 ? -21.122 -31.423 -0.253 1.00 24.64 252 TRP A N 1
ATOM 1944 C CA . TRP A 1 253 ? -21.493 -32.611 -1.013 1.00 29.67 252 TRP A CA 1
ATOM 1945 C C . TRP A 1 253 ? -20.528 -32.845 -2.167 1.00 25.39 252 TRP A C 1
ATOM 1946 O O . TRP A 1 253 ? -20.108 -33.983 -2.414 1.00 21.05 252 TRP A O 1
ATOM 1957 N N . LEU A 1 254 ? -20.160 -31.772 -2.875 1.00 22.73 253 LEU A N 1
ATOM 1958 C CA . LEU A 1 254 ? -19.245 -31.904 -4.003 1.00 25.99 253 LEU A CA 1
ATOM 1959 C C . LEU A 1 254 ? -17.871 -32.383 -3.545 1.00 24.92 253 LEU A C 1
ATOM 1960 O O . LEU A 1 254 ? -17.212 -33.156 -4.249 1.00 24.61 253 LEU A O 1
ATOM 1965 N N . ASP A 1 255 ? -17.430 -31.944 -2.359 1.00 24.01 254 ASP A N 1
ATOM 1966 C CA . ASP A 1 255 ? -16.126 -32.353 -1.843 1.00 29.67 254 ASP A CA 1
ATOM 1967 C C . ASP A 1 255 ? -16.029 -33.861 -1.697 1.00 30.66 254 ASP A C 1
ATOM 1968 O O . ASP A 1 255 ? -14.927 -34.415 -1.729 1.00 33.89 254 ASP A O 1
ATOM 1973 N N . ASP A 1 256 ? -17.165 -34.533 -1.515 1.00 31.87 255 ASP A N 1
ATOM 1974 C CA . ASP A 1 256 ? -17.196 -35.970 -1.288 1.00 31.27 255 ASP A CA 1
ATOM 1975 C C . ASP A 1 256 ? -17.203 -36.781 -2.569 1.00 30.63 255 ASP A C 1
ATOM 1976 O O . ASP A 1 256 ? -17.249 -38.011 -2.495 1.00 27.45 255 ASP A O 1
ATOM 1981 N N . GLN A 1 257 ? -17.151 -36.128 -3.731 1.00 25.57 256 GLN A N 1
ATOM 1982 C CA . GLN A 1 257 ? -17.205 -36.781 -5.029 1.00 28.73 256 GLN A CA 1
ATOM 1983 C C . GLN A 1 257 ? -15.837 -36.727 -5.704 1.00 23.82 256 GLN A C 1
ATOM 1984 O O . GLN A 1 257 ? -15.095 -35.757 -5.523 1.00 19.99 256 GLN A O 1
ATOM 1990 N N . PRO A 1 258 ? -15.473 -37.744 -6.490 1.00 21.43 257 PRO A N 1
ATOM 1991 C CA . PRO A 1 258 ? -14.186 -37.699 -7.195 1.00 27.58 257 PRO A CA 1
ATOM 1992 C C . PRO A 1 258 ? -14.126 -36.550 -8.194 1.00 28.78 257 PRO A C 1
ATOM 1993 O O . PRO A 1 258 ? -15.146 -36.019 -8.657 1.00 21.34 257 PRO A O 1
ATOM 1997 N N . GLU A 1 259 ? -12.893 -36.167 -8.522 1.00 21.20 258 GLU A N 1
ATOM 1998 C CA . GLU A 1 259 ? -12.665 -35.080 -9.463 1.00 26.45 258 GLU A CA 1
ATOM 1999 C C . GLU A 1 259 ? -13.314 -35.399 -10.802 1.00 24.85 258 GLU A C 1
ATOM 2000 O O . GLU A 1 259 ? -13.260 -36.536 -11.277 1.00 23.79 258 GLU A O 1
ATOM 2006 N N . ASN A 1 260 ? -13.964 -34.392 -11.394 1.00 21.57 259 ASN A N 1
ATOM 2007 C CA . ASN A 1 260 ? -14.581 -34.491 -12.718 1.00 20.47 259 ASN A CA 1
ATOM 2008 C C . ASN A 1 260 ? -15.664 -35.556 -12.816 1.00 16.08 259 ASN A C 1
ATOM 2009 O O . ASN A 1 260 ? -15.996 -35.995 -13.917 1.00 20.51 259 ASN A O 1
ATOM 2014 N N . SER A 1 261 ? -16.262 -35.969 -11.705 1.00 18.42 260 SER A N 1
ATOM 2015 C CA . SER A 1 261 ? -17.257 -37.031 -11.751 1.00 19.69 260 SER A CA 1
ATOM 2016 C C . SER A 1 261 ? -18.700 -36.540 -11.833 1.00 21.48 260 SER A C 1
ATOM 2017 O O . SER A 1 261 ? -19.592 -37.339 -12.151 1.00 18.70 260 SER A O 1
ATOM 2020 N N . VAL A 1 262 ? -18.964 -35.267 -11.545 1.00 18.02 261 VAL A N 1
ATOM 2021 C CA . VAL A 1 262 ? -20.330 -34.773 -11.375 1.00 13.63 261 VAL A CA 1
ATOM 2022 C C . VAL A 1 262 ? -20.743 -34.010 -12.622 1.00 17.91 261 VAL A C 1
ATOM 2023 O O . VAL A 1 262 ? -20.008 -33.130 -13.089 1.00 15.32 261 VAL A O 1
ATOM 2027 N N . VAL A 1 263 ? -21.917 -34.331 -13.162 1.00 18.33 262 VAL A N 1
ATOM 2028 C CA . VAL A 1 263 ? -22.505 -33.548 -14.239 1.00 14.41 262 VAL A CA 1
ATOM 2029 C C . VAL A 1 263 ? -23.492 -32.559 -13.618 1.00 15.69 262 VAL A C 1
ATOM 2030 O O . VAL A 1 263 ? -24.401 -32.941 -12.872 1.00 16.10 262 VAL A O 1
ATOM 2034 N N . PHE A 1 264 ? -23.263 -31.273 -13.880 1.00 17.74 263 PHE A N 1
ATOM 2035 C CA . PHE A 1 264 ? -24.104 -30.177 -13.412 1.00 13.95 263 PHE A CA 1
ATOM 2036 C C . PHE A 1 264 ? -25.112 -29.842 -14.505 1.00 14.61 263 PHE A C 1
ATOM 2037 O O . PHE A 1 264 ? -24.736 -29.689 -15.670 1.00 16.26 263 PHE A O 1
ATOM 2045 N N . LEU A 1 265 ? -26.389 -29.757 -14.147 1.00 14.79 264 LEU A N 1
ATOM 2046 C CA . LEU A 1 265 ? -27.426 -29.348 -15.091 1.00 11.77 264 LEU A CA 1
ATOM 2047 C C . LEU A 1 265 ? -28.091 -28.111 -14.519 1.00 18.79 264 LEU A C 1
ATOM 2048 O O . LEU A 1 265 ? -28.656 -28.159 -13.417 1.00 18.84 264 LEU A O 1
ATOM 2053 N N . CYS A 1 266 ? -28.006 -27.005 -15.254 1.00 16.69 265 CYS A N 1
ATOM 2054 C CA . CYS A 1 266 ? -28.591 -25.753 -14.792 1.00 18.42 265 CYS A CA 1
ATOM 2055 C C . CYS A 1 266 ? -28.986 -24.931 -16.002 1.00 22.93 265 CYS A C 1
ATOM 2056 O O . CYS A 1 266 ? -28.195 -24.793 -16.949 1.00 15.34 265 CYS A O 1
ATOM 2059 N N . PHE A 1 267 ? -30.206 -24.389 -15.958 1.00 21.22 266 PHE A N 1
ATOM 2060 C CA . PHE A 1 267 ? -30.775 -23.593 -17.042 1.00 28.59 266 PHE A CA 1
ATOM 2061 C C . PHE A 1 267 ? -31.357 -22.299 -16.502 1.00 25.50 266 PHE A C 1
ATOM 2062 O O . PHE A 1 267 ? -32.373 -21.798 -16.993 1.00 29.59 266 PHE A O 1
ATOM 2070 N N . GLY A 1 268 ? -30.708 -21.727 -15.490 1.00 25.28 267 GLY A N 1
ATOM 2071 C CA . GLY A 1 268 ? -31.191 -20.509 -14.865 1.00 27.86 267 GLY A CA 1
ATOM 2072 C C . GLY A 1 268 ? -32.262 -20.700 -13.808 1.00 34.06 267 GLY A C 1
ATOM 2073 O O . GLY A 1 268 ? -32.726 -19.702 -13.241 1.00 30.42 267 GLY A O 1
ATOM 2074 N N . THR A 1 269 ? -32.670 -21.945 -13.527 1.00 23.79 268 THR A N 1
ATOM 2075 C CA . THR A 1 269 ? -33.677 -22.252 -12.498 1.00 29.62 268 THR A CA 1
ATOM 2076 C C . THR A 1 269 ? -34.964 -21.471 -12.730 1.00 33.93 268 THR A C 1
ATOM 2077 O O . THR A 1 269 ? -35.595 -20.981 -11.789 1.00 36.07 268 THR A O 1
ATOM 2081 N N . MET A 1 270 ? -35.358 -21.354 -13.998 1.00 29.60 269 MET A N 1
ATOM 2082 C CA . MET A 1 270 ? -36.557 -20.618 -14.363 1.00 37.44 269 MET A CA 1
ATOM 2083 C C . MET A 1 270 ? -37.761 -21.516 -14.608 1.00 31.91 269 MET A C 1
ATOM 2084 O O . MET A 1 270 ? -38.869 -21.002 -14.777 1.00 29.13 269 MET A O 1
ATOM 2089 N N . GLY A 1 271 ? -37.578 -22.832 -14.603 1.00 36.00 270 GLY A N 1
ATOM 2090 C CA . GLY A 1 271 ? -38.664 -23.738 -14.944 1.00 33.12 270 GLY A CA 1
ATOM 2091 C C . GLY A 1 271 ? -39.047 -23.670 -16.405 1.00 30.24 270 GLY A C 1
ATOM 2092 O O . GLY A 1 271 ? -40.234 -23.791 -16.740 1.00 24.76 270 GLY A O 1
ATOM 2093 N N . SER A 1 272 ? -38.062 -23.475 -17.291 1.00 28.01 271 SER A N 1
ATOM 2094 C CA . SER A 1 272 ? -38.357 -23.280 -18.709 1.00 29.67 271 SER A CA 1
ATOM 2095 C C . SER A 1 272 ? -38.894 -24.548 -19.378 1.00 28.91 271 SER A C 1
ATOM 2096 O O . SER A 1 272 ? -39.702 -24.453 -20.308 1.00 30.90 271 SER A O 1
ATOM 2099 N N . PHE A 1 273 ? -38.467 -25.733 -18.929 1.00 28.98 272 PHE A N 1
ATOM 2100 C CA . PHE A 1 273 ? -38.828 -26.988 -19.592 1.00 22.02 272 PHE A CA 1
ATOM 2101 C C . PHE A 1 273 ? -40.266 -27.394 -19.294 1.00 24.46 272 PHE A C 1
ATOM 2102 O O . PHE A 1 273 ? -40.805 -27.114 -18.216 1.00 26.56 272 PHE A O 1
ATOM 2110 N N . CYS A 1 274 ? -40.880 -28.088 -20.254 1.00 24.53 273 CYS A N 1
ATOM 2111 C CA . CYS A 1 274 ? -42.168 -28.721 -19.991 1.00 26.36 273 CYS A CA 1
ATOM 2112 C C . CYS A 1 274 ? -41.948 -30.050 -19.266 1.00 25.66 273 CYS A C 1
ATOM 2113 O O . CYS A 1 274 ? -40.834 -30.587 -19.223 1.00 22.74 273 CYS A O 1
ATOM 2116 N N . GLU A 1 275 ? -43.026 -30.568 -18.667 1.00 23.70 274 GLU A N 1
ATOM 2117 C CA . GLU A 1 275 ? -42.895 -31.696 -17.748 1.00 21.35 274 GLU A CA 1
ATOM 2118 C C . GLU A 1 275 ? -42.371 -32.936 -18.458 1.00 25.14 274 GLU A C 1
ATOM 2119 O O . GLU A 1 275 ? -41.544 -33.674 -17.906 1.00 18.53 274 GLU A O 1
ATOM 2125 N N . GLY A 1 276 ? -42.858 -33.193 -19.673 1.00 22.73 275 GLY A N 1
ATOM 2126 C CA . GLY A 1 276 ? -42.402 -34.354 -20.410 1.00 21.31 275 GLY A CA 1
ATOM 2127 C C . GLY A 1 276 ? -40.924 -34.290 -20.736 1.00 25.93 275 GLY A C 1
ATOM 2128 O O . GLY A 1 276 ? -40.247 -35.320 -20.765 1.00 21.34 275 GLY A O 1
ATOM 2129 N N . GLN A 1 277 ? -40.398 -33.086 -20.975 1.00 19.67 276 GLN A N 1
ATOM 2130 C CA . GLN A 1 277 ? -38.967 -32.965 -21.218 1.00 21.81 276 GLN A CA 1
ATOM 2131 C C . GLN A 1 277 ? -38.175 -33.227 -19.941 1.00 18.75 276 GLN A C 1
ATOM 2132 O O . GLN A 1 277 ? -37.123 -33.873 -19.979 1.00 18.73 276 GLN A O 1
ATOM 2138 N N . VAL A 1 278 ? -38.678 -32.748 -18.799 1.00 17.61 277 VAL A N 1
ATOM 2139 C CA . VAL A 1 278 ? -38.044 -33.037 -17.514 1.00 17.60 277 VAL A CA 1
ATOM 2140 C C . VAL A 1 278 ? -37.960 -34.541 -17.281 1.00 15.15 277 VAL A C 1
ATOM 2141 O O . VAL A 1 278 ? -36.932 -35.058 -16.830 1.00 15.70 277 VAL A O 1
ATOM 2145 N N . LYS A 1 279 ? -39.038 -35.266 -17.580 1.00 15.40 278 LYS A N 1
ATOM 2146 C CA . LYS A 1 279 ? -39.033 -36.713 -17.387 1.00 14.61 278 LYS A CA 1
ATOM 2147 C C . LYS A 1 279 ? -37.924 -37.370 -18.192 1.00 20.59 278 LYS A C 1
ATOM 2148 O O . LYS A 1 279 ? -37.224 -38.252 -17.681 1.00 16.68 278 LYS A O 1
ATOM 2154 N N . GLU A 1 280 ? -37.745 -36.944 -19.457 1.00 18.78 279 GLU A N 1
ATOM 2155 C CA . GLU A 1 280 ? -36.711 -37.534 -20.308 1.00 19.20 279 GLU A CA 1
ATOM 2156 C C . GLU A 1 280 ? -35.310 -37.259 -19.770 1.00 17.03 279 GLU A C 1
ATOM 2157 O O . GLU A 1 280 ? -34.445 -38.139 -19.825 1.00 17.69 279 GLU A O 1
ATOM 2163 N N . ILE A 1 281 ? -35.053 -36.050 -19.259 1.00 16.41 280 ILE A N 1
ATOM 2164 C CA . ILE A 1 281 ? -33.732 -35.760 -18.692 1.00 16.61 280 ILE A CA 1
ATOM 2165 C C . ILE A 1 281 ? -33.481 -36.650 -17.483 1.00 20.61 280 ILE A C 1
ATOM 2166 O O . ILE A 1 281 ? -32.361 -37.140 -17.264 1.00 15.42 280 ILE A O 1
ATOM 2171 N N . ALA A 1 282 ? -34.524 -36.868 -16.678 1.00 16.93 281 ALA A N 1
ATOM 2172 C CA . ALA A 1 282 ? -34.380 -37.643 -15.456 1.00 21.02 281 ALA A CA 1
ATOM 2173 C C . ALA A 1 282 ? -34.036 -39.094 -15.777 1.00 18.41 281 ALA A C 1
ATOM 2174 O O . ALA A 1 282 ? -33.095 -39.665 -15.205 1.00 17.73 281 ALA A O 1
ATOM 2176 N N . MET A 1 283 ? -34.772 -39.685 -16.725 1.00 15.13 282 MET A N 1
ATOM 2177 C CA . MET A 1 283 ? -34.500 -41.044 -17.177 1.00 18.60 282 MET A CA 1
ATOM 2178 C C . MET A 1 283 ? -33.098 -41.168 -17.752 1.00 24.62 282 MET A C 1
ATOM 2179 O O . MET A 1 283 ? -32.414 -42.176 -17.533 1.00 22.91 282 MET A O 1
ATOM 2184 N N . ALA A 1 284 ? -32.674 -40.170 -18.535 1.00 16.74 283 ALA A N 1
ATOM 2185 C CA . ALA A 1 284 ? -31.336 -40.199 -19.114 1.00 16.50 283 ALA A CA 1
ATOM 2186 C C . ALA A 1 284 ? -30.271 -40.167 -18.023 1.00 19.60 283 ALA A C 1
ATOM 2187 O O . ALA A 1 284 ? -29.277 -40.901 -18.095 1.00 17.75 283 ALA A O 1
ATOM 2189 N N . LEU A 1 285 ? -30.471 -39.331 -16.994 1.00 16.50 284 LEU A N 1
ATOM 2190 C CA . LEU A 1 285 ? -29.538 -39.293 -15.871 1.00 19.52 284 LEU A CA 1
ATOM 2191 C C . LEU A 1 285 ? -29.411 -40.661 -15.207 1.00 24.13 284 LEU A C 1
ATOM 2192 O O . LEU A 1 285 ? -28.298 -41.104 -14.898 1.00 20.40 284 LEU A O 1
ATOM 2197 N N . GLU A 1 286 ? -30.541 -41.344 -14.984 1.00 22.12 285 GLU A N 1
ATOM 2198 C CA . GLU A 1 286 ? -30.519 -42.659 -14.343 1.00 22.57 285 GLU A CA 1
ATOM 2199 C C . GLU A 1 286 ? -29.796 -43.688 -15.199 1.00 19.51 285 GLU A C 1
ATOM 2200 O O . GLU A 1 286 ? -28.963 -44.453 -14.705 1.00 22.51 285 GLU A O 1
ATOM 2206 N N . LYS A 1 287 ? -30.141 -43.754 -16.483 1.00 20.03 286 LYS A N 1
ATOM 2207 C CA . LYS A 1 287 ? -29.493 -44.712 -17.370 1.00 24.30 286 LYS A CA 1
ATOM 2208 C C . LYS A 1 287 ? -27.995 -44.459 -17.457 1.00 23.34 286 LYS A C 1
ATOM 2209 O O . LYS A 1 287 ? -27.201 -45.405 -17.529 1.00 21.43 286 LYS A O 1
ATOM 2215 N N . SER A 1 288 ? -27.588 -43.184 -17.454 1.00 16.70 287 SER A N 1
ATOM 2216 C CA . SER A 1 288 ? -26.170 -42.852 -17.537 1.00 20.64 287 SER A CA 1
ATOM 2217 C C . SER A 1 288 ? -25.388 -43.371 -16.330 1.00 22.79 287 SER A C 1
ATOM 2218 O O . SER A 1 288 ? -24.180 -43.610 -16.428 1.00 20.95 287 SER A O 1
ATOM 2221 N N . GLY A 1 289 ? -26.039 -43.544 -15.185 1.00 20.54 288 GLY A N 1
ATOM 2222 C CA . GLY A 1 289 ? -25.299 -43.925 -13.995 1.00 22.24 288 GLY A CA 1
ATOM 2223 C C . GLY A 1 289 ? -24.414 -42.840 -13.415 1.00 27.03 288 GLY A C 1
ATOM 2224 O O . GLY A 1 289 ? -23.821 -43.050 -12.353 1.00 26.89 288 GLY A O 1
ATOM 2225 N N . ASN A 1 290 ? -24.333 -41.679 -14.052 1.00 21.40 289 ASN A N 1
ATOM 2226 C CA . ASN A 1 290 ? -23.386 -40.649 -13.659 1.00 18.39 289 ASN A CA 1
ATOM 2227 C C . ASN A 1 290 ? -23.842 -39.929 -12.396 1.00 20.11 289 ASN A C 1
ATOM 2228 O O . ASN A 1 290 ? -25.037 -39.827 -12.113 1.00 13.82 289 ASN A O 1
ATOM 2233 N N . ARG A 1 291 ? -22.875 -39.419 -11.639 1.00 16.43 290 ARG A N 1
ATOM 2234 C CA . ARG A 1 291 ? -23.199 -38.499 -10.555 1.00 21.88 290 ARG A CA 1
ATOM 2235 C C . ARG A 1 291 ? -23.680 -37.168 -11.133 1.00 15.90 290 ARG A C 1
ATOM 2236 O O . ARG A 1 291 ? -23.205 -36.715 -12.174 1.00 14.88 290 ARG A O 1
ATOM 2244 N N . PHE A 1 292 ? -24.632 -36.529 -10.453 1.00 19.13 291 PHE A N 1
ATOM 2245 C CA . PHE A 1 292 ? -25.197 -35.316 -11.033 1.00 13.50 291 PHE A CA 1
ATOM 2246 C C . PHE A 1 292 ? -25.624 -34.325 -9.959 1.00 16.65 291 PHE A C 1
ATOM 2247 O O . PHE A 1 292 ? -25.935 -34.689 -8.820 1.00 16.43 291 PHE A O 1
ATOM 2255 N N . LEU A 1 293 ? -25.666 -33.058 -10.360 1.00 15.08 292 LEU A N 1
ATOM 2256 C CA . LEU A 1 293 ? -26.262 -31.986 -9.568 1.00 18.79 292 LEU A CA 1
ATOM 2257 C C . LEU A 1 293 ? -27.206 -31.243 -10.500 1.00 19.40 292 LEU A C 1
ATOM 2258 O O . LEU A 1 293 ? -26.766 -30.653 -11.490 1.00 19.30 292 LEU A O 1
ATOM 2263 N N . TRP A 1 294 ? -28.501 -31.297 -10.210 1.00 16.47 293 TRP A N 1
ATOM 2264 C CA . TRP A 1 294 ? -29.521 -30.836 -11.142 1.00 16.92 293 TRP A CA 1
ATOM 2265 C C . TRP A 1 294 ? -30.303 -29.711 -10.485 1.00 18.62 293 TRP A C 1
ATOM 2266 O O . TRP A 1 294 ? -31.116 -29.959 -9.589 1.00 13.58 293 TRP A O 1
ATOM 2277 N N . SER A 1 295 ? -30.042 -28.484 -10.925 1.00 15.20 294 SER A N 1
ATOM 2278 C CA . SER A 1 295 ? -30.812 -27.321 -10.505 1.00 19.76 294 SER A CA 1
ATOM 2279 C C . SER A 1 295 ? -32.107 -27.298 -11.313 1.00 19.67 294 SER A C 1
ATOM 2280 O O . SER A 1 295 ? -32.085 -27.115 -12.536 1.00 22.09 294 SER A O 1
ATOM 2283 N N . LEU A 1 296 ? -33.234 -27.501 -10.641 1.00 17.19 295 LEU A N 1
ATOM 2284 C CA . LEU A 1 296 ? -34.525 -27.613 -11.309 1.00 25.02 295 LEU A CA 1
ATOM 2285 C C . LEU A 1 296 ? -35.555 -26.825 -10.511 1.00 21.99 295 LEU A C 1
ATOM 2286 O O . LEU A 1 296 ? -35.702 -27.046 -9.306 1.00 20.73 295 LEU A O 1
ATOM 2291 N N . ARG A 1 297 ? -36.245 -25.891 -11.165 1.00 22.89 296 ARG A N 1
ATOM 2292 C CA . ARG A 1 297 ? -37.246 -25.109 -10.452 1.00 25.73 296 ARG A CA 1
ATOM 2293 C C . ARG A 1 297 ? -38.347 -26.022 -9.939 1.00 21.42 296 ARG A C 1
ATOM 2294 O O . ARG A 1 297 ? -38.798 -26.927 -10.643 1.00 23.18 296 ARG A O 1
ATOM 2302 N N . LYS A 1 298 ? -38.758 -25.803 -8.696 1.00 25.79 297 LYS A N 1
ATOM 2303 C CA . LYS A 1 298 ? -39.808 -26.622 -8.109 1.00 27.36 297 LYS A CA 1
ATOM 2304 C C . LYS A 1 298 ? -41.040 -26.614 -9.011 1.00 22.91 297 LYS A C 1
ATOM 2305 O O . LYS A 1 298 ? -41.549 -25.534 -9.341 1.00 27.47 297 LYS A O 1
ATOM 2311 N N . PRO A 1 299 ? -41.526 -27.773 -9.444 1.00 25.35 298 PRO A N 1
ATOM 2312 C CA . PRO A 1 299 ? -42.748 -27.797 -10.249 1.00 23.98 298 PRO A CA 1
ATOM 2313 C C . PRO A 1 299 ? -43.947 -27.340 -9.430 1.00 25.12 298 PRO A C 1
ATOM 2314 O O . PRO A 1 299 ? -44.066 -27.642 -8.241 1.00 27.40 298 PRO A O 1
ATOM 2318 N N . GLU A 1 300 ? -44.838 -26.595 -10.075 1.00 24.77 299 GLU A N 1
ATOM 2319 C CA . GLU A 1 300 ? -46.054 -26.122 -9.419 1.00 26.58 299 GLU A CA 1
ATOM 2320 C C . GLU A 1 300 ? -47.159 -27.120 -9.732 1.00 33.38 299 GLU A C 1
ATOM 2321 O O . GLU A 1 300 ? -47.995 -26.921 -10.615 1.00 41.70 299 GLU A O 1
ATOM 2327 N N . LYS A 1 301 ? -47.148 -28.229 -8.988 1.00 28.55 300 LYS A N 1
ATOM 2328 C CA . LYS A 1 301 ? -48.096 -29.309 -9.207 1.00 22.80 300 LYS A CA 1
ATOM 2329 C C . LYS A 1 301 ? -49.140 -29.405 -8.100 1.00 28.11 300 LYS A C 1
ATOM 2330 O O . LYS A 1 301 ? -49.818 -30.430 -7.983 1.00 29.07 300 LYS A O 1
ATOM 2336 N N . GLY A 1 302 ? -49.285 -28.358 -7.285 1.00 27.18 301 GLY A N 1
ATOM 2337 C CA . GLY A 1 302 ? -50.375 -28.319 -6.329 1.00 22.24 301 GLY A CA 1
ATOM 2338 C C . GLY A 1 302 ? -50.241 -29.250 -5.147 1.00 25.41 301 GLY A C 1
ATOM 2339 O O . GLY A 1 302 ? -51.229 -29.471 -4.444 1.00 31.54 301 GLY A O 1
ATOM 2340 N N . ARG A 1 303 ? -49.061 -29.809 -4.901 1.00 22.86 302 ARG A N 1
ATOM 2341 C CA . ARG A 1 303 ? -48.844 -30.668 -3.748 1.00 25.91 302 ARG A CA 1
ATOM 2342 C C . ARG A 1 303 ? -48.418 -29.841 -2.527 1.00 29.23 302 ARG A C 1
ATOM 2343 O O . ARG A 1 303 ? -47.977 -28.694 -2.639 1.00 25.64 302 ARG A O 1
ATOM 2351 N N . VAL A 1 304 ? -48.535 -30.454 -1.347 1.00 29.54 303 VAL A N 1
ATOM 2352 C CA . VAL A 1 304 ? -48.275 -29.722 -0.110 1.00 27.01 303 VAL A CA 1
ATOM 2353 C C . VAL A 1 304 ? -46.784 -29.445 0.052 1.00 28.43 303 VAL A C 1
ATOM 2354 O O . VAL A 1 304 ? -46.381 -28.311 0.337 1.00 33.30 303 VAL A O 1
ATOM 2358 N N . THR A 1 305 ? -45.940 -30.462 -0.130 1.00 25.09 304 THR A N 1
ATOM 2359 C CA . THR A 1 305 ? -44.507 -30.316 0.116 1.00 28.58 304 THR A CA 1
ATOM 2360 C C . THR A 1 305 ? -43.729 -30.150 -1.184 1.00 28.04 304 THR A C 1
ATOM 2361 O O . THR A 1 305 ? -44.153 -30.607 -2.248 1.00 22.51 304 THR A O 1
ATOM 2365 N N . GLU A 1 306 ? -42.564 -29.498 -1.076 1.00 23.44 305 GLU A N 1
ATOM 2366 C CA . GLU A 1 306 ? -41.681 -29.330 -2.228 1.00 23.79 305 GLU A CA 1
ATOM 2367 C C . GLU A 1 306 ? -41.274 -30.678 -2.814 1.00 23.34 305 GLU A C 1
ATOM 2368 O O . GLU A 1 306 ? -41.300 -30.871 -4.034 1.00 25.25 305 GLU A O 1
ATOM 2374 N N . TYR A 1 307 ? -40.889 -31.622 -1.953 1.00 26.20 306 TYR A N 1
ATOM 2375 C CA . TYR A 1 307 ? -40.526 -32.965 -2.400 1.00 23.69 306 TYR A CA 1
ATOM 2376 C C . TYR A 1 307 ? -41.634 -33.583 -3.244 1.00 23.16 306 TYR A C 1
ATOM 2377 O O . TYR A 1 307 ? -41.377 -34.120 -4.327 1.00 24.26 306 TYR A O 1
ATOM 2386 N N . GLU A 1 308 ? -42.882 -33.505 -2.764 1.00 27.53 307 GLU A N 1
ATOM 2387 C CA . GLU A 1 308 ? -44.002 -34.085 -3.502 1.00 23.89 307 GLU A CA 1
ATOM 2388 C C . GLU A 1 308 ? -44.169 -33.436 -4.870 1.00 22.40 307 GLU A C 1
ATOM 2389 O O . GLU A 1 308 ? -44.497 -34.118 -5.847 1.00 24.72 307 GLU A O 1
ATOM 2395 N N . ASN A 1 309 ? -43.947 -32.123 -4.965 1.00 18.36 308 ASN A N 1
ATOM 2396 C CA . ASN A 1 309 ? -44.075 -31.456 -6.260 1.00 22.28 308 ASN A CA 1
ATOM 2397 C C . ASN A 1 309 ? -43.027 -31.951 -7.261 1.00 27.35 308 ASN A C 1
ATOM 2398 O O . ASN A 1 309 ? -43.333 -32.133 -8.447 1.00 24.51 308 ASN A O 1
ATOM 2403 N N . TYR A 1 310 ? -41.790 -32.183 -6.808 1.00 19.97 309 TYR A N 1
ATOM 2404 C CA . TYR A 1 310 ? -40.784 -32.758 -7.696 1.00 22.04 309 TYR A CA 1
ATOM 2405 C C . TYR A 1 310 ? -41.177 -34.164 -8.119 1.00 23.84 309 TYR A C 1
ATOM 2406 O O . TYR A 1 310 ? -40.988 -34.549 -9.280 1.00 20.57 309 TYR A O 1
ATOM 2415 N N . GLU A 1 311 ? -41.732 -34.947 -7.188 1.00 21.63 310 GLU A N 1
ATOM 2416 C CA . GLU A 1 311 ? -42.125 -36.317 -7.506 1.00 26.23 310 GLU A CA 1
ATOM 2417 C C . GLU A 1 311 ? -43.136 -36.366 -8.639 1.00 27.36 310 GLU A C 1
ATOM 2418 O O . GLU A 1 311 ? -43.094 -37.286 -9.464 1.00 27.80 310 GLU A O 1
ATOM 2424 N N . GLU A 1 312 ? -44.033 -35.379 -8.708 1.00 28.10 311 GLU A N 1
ATOM 2425 C CA . GLU A 1 312 ? -45.089 -35.401 -9.716 1.00 31.91 311 GLU A CA 1
ATOM 2426 C C . GLU A 1 312 ? -44.539 -35.415 -11.138 1.00 31.95 311 GLU A C 1
ATOM 2427 O O . GLU A 1 312 ? -45.204 -35.917 -12.049 1.00 38.23 311 GLU A O 1
ATOM 2433 N N . VAL A 1 313 ? -43.352 -34.855 -11.361 1.00 31.29 312 VAL A N 1
ATOM 2434 C CA . VAL A 1 313 ? -42.797 -34.768 -12.708 1.00 33.47 312 VAL A CA 1
ATOM 2435 C C . VAL A 1 313 ? -41.608 -35.688 -12.923 1.00 30.84 312 VAL A C 1
ATOM 2436 O O . VAL A 1 313 ? -41.091 -35.745 -14.048 1.00 48.60 312 VAL A O 1
ATOM 2440 N N . LEU A 1 314 ? -41.152 -36.379 -11.915 1.00 25.14 313 LEU A N 1
ATOM 2441 C CA . LEU A 1 314 ? -40.025 -37.272 -12.145 1.00 25.68 313 LEU A CA 1
ATOM 2442 C C . LEU A 1 314 ? -40.520 -38.700 -12.274 1.00 25.99 313 LEU A C 1
ATOM 2443 O O . LEU A 1 314 ? -41.599 -39.019 -11.776 1.00 23.20 313 LEU A O 1
ATOM 2448 N N . PRO A 1 315 ? -39.765 -39.576 -12.939 1.00 24.52 314 PRO A N 1
ATOM 2449 C CA . PRO A 1 315 ? -40.118 -41.000 -12.930 1.00 23.03 314 PRO A CA 1
ATOM 2450 C C . PRO A 1 315 ? -40.346 -41.468 -11.501 1.00 26.59 314 PRO A C 1
ATOM 2451 O O . PRO A 1 315 ? -39.745 -40.953 -10.559 1.00 21.26 314 PRO A O 1
ATOM 2455 N N . GLN A 1 316 ? -41.251 -42.431 -11.347 1.00 21.18 315 GLN A N 1
ATOM 2456 C CA . GLN A 1 316 ? -41.570 -42.964 -10.034 1.00 23.99 315 GLN A CA 1
ATOM 2457 C C . GLN A 1 316 ? -40.326 -43.533 -9.360 1.00 21.06 315 GLN A C 1
ATOM 2458 O O . GLN A 1 316 ? -39.589 -44.325 -9.952 1.00 25.34 315 GLN A O 1
ATOM 2464 N N . GLY A 1 317 ? -40.101 -43.146 -8.107 1.00 19.62 316 GLY A N 1
ATOM 2465 C CA . GLY A 1 317 ? -38.941 -43.623 -7.379 1.00 17.67 316 GLY A CA 1
ATOM 2466 C C . GLY A 1 317 ? -37.611 -43.053 -7.825 1.00 20.58 316 GLY A C 1
ATOM 2467 O O . GLY A 1 317 ? -36.575 -43.475 -7.298 1.00 22.77 316 GLY A O 1
ATOM 2468 N N . PHE A 1 318 ? -37.600 -42.110 -8.775 1.00 19.57 317 PHE A N 1
ATOM 2469 C CA . PHE A 1 318 ? -36.345 -41.516 -9.238 1.00 23.00 317 PHE A CA 1
ATOM 2470 C C . PHE A 1 318 ? -35.521 -40.976 -8.072 1.00 20.47 317 PHE A C 1
ATOM 2471 O O . PHE A 1 318 ? -34.305 -41.199 -7.990 1.00 21.96 317 PHE A O 1
ATOM 2479 N N . LEU A 1 319 ? -36.168 -40.251 -7.161 1.00 18.08 318 LEU A N 1
ATOM 2480 C CA . LEU A 1 319 ? -35.411 -39.569 -6.120 1.00 21.85 318 LEU A CA 1
ATOM 2481 C C . LEU A 1 319 ? -34.800 -40.558 -5.138 1.00 27.75 318 LEU A C 1
ATOM 2482 O O . LEU A 1 319 ? -33.691 -40.327 -4.645 1.00 23.89 318 LEU A O 1
ATOM 2487 N N . GLU A 1 320 ? -35.490 -41.674 -4.871 1.00 20.84 319 GLU A N 1
ATOM 2488 C CA . GLU A 1 320 ? -34.944 -42.702 -3.989 1.00 25.63 319 GLU A CA 1
ATOM 2489 C C . GLU A 1 320 ? -33.789 -43.451 -4.641 1.00 24.74 319 GLU A C 1
ATOM 2490 O O . GLU A 1 320 ? -32.773 -43.713 -3.991 1.00 29.31 319 GLU A O 1
ATOM 2496 N N . ARG A 1 321 ? -33.922 -43.807 -5.921 1.00 23.47 320 ARG A N 1
ATOM 2497 C CA . ARG A 1 321 ? -32.872 -44.572 -6.594 1.00 22.86 320 ARG A CA 1
ATOM 2498 C C . ARG A 1 321 ? -31.598 -43.757 -6.816 1.00 21.41 320 ARG A C 1
ATOM 2499 O O . ARG A 1 321 ? -30.506 -44.326 -6.808 1.00 24.57 320 ARG A O 1
ATOM 2507 N N . THR A 1 322 ? -31.701 -42.445 -7.040 1.00 20.17 321 THR A N 1
ATOM 2508 C CA . THR A 1 322 ? -30.517 -41.621 -7.271 1.00 21.51 321 THR A CA 1
ATOM 2509 C C . THR A 1 322 ? -30.020 -40.942 -5.999 1.00 21.89 321 THR A C 1
ATOM 2510 O O . THR A 1 322 ? -29.087 -40.132 -6.065 1.00 27.37 321 THR A O 1
ATOM 2514 N N . LYS A 1 323 ? -30.619 -41.267 -4.850 1.00 24.52 322 LYS A N 1
ATOM 2515 C CA . LYS A 1 323 ? -30.298 -40.611 -3.582 1.00 27.31 322 LYS A CA 1
ATOM 2516 C C . LYS A 1 323 ? -28.792 -40.522 -3.350 1.00 35.11 322 LYS A C 1
ATOM 2517 O O . LYS A 1 323 ? -28.269 -39.469 -2.973 1.00 29.07 322 LYS A O 1
ATOM 2523 N N . GLY A 1 324 ? -28.080 -41.621 -3.565 1.00 32.41 323 GLY A N 1
ATOM 2524 C CA . GLY A 1 324 ? -26.666 -41.647 -3.276 1.00 20.66 323 GLY A CA 1
ATOM 2525 C C . GLY A 1 324 ? -25.750 -41.197 -4.382 1.00 30.83 323 GLY A C 1
ATOM 2526 O O . GLY A 1 324 ? -24.539 -41.130 -4.181 1.00 33.15 323 GLY A O 1
ATOM 2527 N N . VAL A 1 325 ? -26.272 -40.893 -5.562 1.00 24.53 324 VAL A N 1
ATOM 2528 C CA . VAL A 1 325 ? -25.425 -40.509 -6.682 1.00 25.11 324 VAL A CA 1
ATOM 2529 C C . VAL A 1 325 ? -25.650 -39.071 -7.137 1.00 25.24 324 VAL A C 1
ATOM 2530 O O . VAL A 1 325 ? -24.739 -38.476 -7.737 1.00 23.87 324 VAL A O 1
ATOM 2534 N N . GLY A 1 326 ? -26.806 -38.465 -6.866 1.00 20.63 325 GLY A N 1
ATOM 2535 C CA . GLY A 1 326 ? -27.070 -37.129 -7.366 1.00 20.13 325 GLY A CA 1
ATOM 2536 C C . GLY A 1 326 ? -28.103 -36.414 -6.525 1.00 21.42 325 GLY A C 1
ATOM 2537 O O . GLY A 1 326 ? -28.729 -36.998 -5.639 1.00 22.86 325 GLY A O 1
ATOM 2538 N N . LYS A 1 327 ? -28.276 -35.129 -6.817 1.00 16.91 326 LYS A N 1
ATOM 2539 C CA . LYS A 1 327 ? -29.216 -34.308 -6.075 1.00 21.02 326 LYS A CA 1
ATOM 2540 C C . LYS A 1 327 ? -30.020 -33.449 -7.031 1.00 17.95 326 LYS A C 1
ATOM 2541 O O . LYS A 1 327 ? -29.478 -32.887 -7.984 1.00 19.36 326 LYS A O 1
ATOM 2547 N N . VAL A 1 328 ? -31.320 -33.368 -6.777 1.00 17.73 327 VAL A N 1
ATOM 2548 C CA . VAL A 1 328 ? -32.205 -32.445 -7.474 1.00 15.41 327 VAL A CA 1
ATOM 2549 C C . VAL A 1 328 ? -32.498 -31.301 -6.517 1.00 23.77 327 VAL A C 1
ATOM 2550 O O . VAL A 1 328 ? -32.925 -31.533 -5.382 1.00 23.18 327 VAL A O 1
ATOM 2554 N N . MET A 1 329 ? -32.243 -30.069 -6.950 1.00 18.11 328 MET A N 1
ATOM 2555 C CA . MET A 1 329 ? -32.379 -28.926 -6.065 1.00 19.95 328 MET A CA 1
ATOM 2556 C C . MET A 1 329 ? -32.953 -27.761 -6.850 1.00 21.14 328 MET A C 1
ATOM 2557 O O . MET A 1 329 ? -33.143 -27.833 -8.065 1.00 19.26 328 MET A O 1
ATOM 2562 N N . GLY A 1 330 ? -33.192 -26.662 -6.144 1.00 21.60 329 GLY A N 1
ATOM 2563 C CA . GLY A 1 330 ? -33.630 -25.444 -6.788 1.00 25.71 329 GLY A CA 1
ATOM 2564 C C . GLY A 1 330 ? -32.439 -24.583 -7.158 1.00 29.38 329 GLY A C 1
ATOM 2565 O O . GLY A 1 330 ? -31.510 -25.047 -7.828 1.00 31.59 329 GLY A O 1
ATOM 2566 N N . TRP A 1 331 ? -32.441 -23.336 -6.707 1.00 24.62 330 TRP A N 1
ATOM 2567 C CA . TRP A 1 331 ? -31.395 -22.407 -7.099 1.00 26.11 330 TRP A CA 1
ATOM 2568 C C . TRP A 1 331 ? -30.018 -22.922 -6.681 1.00 25.85 330 TRP A C 1
ATOM 2569 O O . TRP A 1 331 ? -29.859 -23.553 -5.633 1.00 33.90 330 TRP A O 1
ATOM 2580 N N . ALA A 1 332 ? -29.024 -22.689 -7.533 1.00 26.04 331 ALA A N 1
ATOM 2581 C CA . ALA A 1 332 ? -27.648 -23.082 -7.254 1.00 28.29 331 ALA A CA 1
ATOM 2582 C C . ALA A 1 332 ? -26.728 -21.959 -7.706 1.00 27.70 331 ALA A C 1
ATOM 2583 O O . ALA A 1 332 ? -27.005 -21.308 -8.722 1.00 25.25 331 ALA A O 1
ATOM 2585 N N . PRO A 1 333 ? -25.643 -21.699 -6.984 1.00 30.94 332 PRO A N 1
ATOM 2586 C CA . PRO A 1 333 ? -24.703 -20.671 -7.444 1.00 24.92 332 PRO A CA 1
ATOM 2587 C C . PRO A 1 333 ? -23.853 -21.207 -8.583 1.00 23.94 332 PRO A C 1
ATOM 2588 O O . PRO A 1 333 ? -22.894 -21.951 -8.352 1.00 22.01 332 PRO A O 1
ATOM 2592 N N . GLN A 1 334 ? -24.190 -20.817 -9.816 1.00 19.11 333 GLN A N 1
ATOM 2593 C CA . GLN A 1 334 ? -23.683 -21.522 -10.995 1.00 25.53 333 GLN A CA 1
ATOM 2594 C C . GLN A 1 334 ? -22.162 -21.460 -11.087 1.00 15.12 333 GLN A C 1
ATOM 2595 O O . GLN A 1 334 ? -21.498 -22.492 -11.224 1.00 16.20 333 GLN A O 1
ATOM 2601 N N . ALA A 1 335 ? -21.593 -20.254 -11.033 1.00 17.14 334 ALA A N 1
ATOM 2602 C CA . ALA A 1 335 ? -20.146 -20.102 -11.178 1.00 22.48 334 ALA A CA 1
ATOM 2603 C C . ALA A 1 335 ? -19.393 -20.876 -10.100 1.00 21.62 334 ALA A C 1
ATOM 2604 O O . ALA A 1 335 ? -18.387 -21.542 -10.383 1.00 24.07 334 ALA A O 1
ATOM 2606 N N . ALA A 1 336 ? -19.874 -20.822 -8.858 1.00 20.07 335 ALA A N 1
ATOM 2607 C CA . ALA A 1 336 ? -19.183 -21.544 -7.796 1.00 19.13 335 ALA A CA 1
ATOM 2608 C C . ALA A 1 336 ? -19.260 -23.052 -8.013 1.00 22.27 335 ALA A C 1
ATOM 2609 O O . ALA A 1 336 ? -18.302 -23.779 -7.718 1.00 19.84 335 ALA A O 1
ATOM 2611 N N . VAL A 1 337 ? -20.389 -23.544 -8.527 1.00 21.08 336 VAL A N 1
ATOM 2612 C CA . VAL A 1 337 ? -20.507 -24.975 -8.793 1.00 22.81 336 VAL A CA 1
ATOM 2613 C C . VAL A 1 337 ? -19.518 -25.389 -9.874 1.00 19.82 336 VAL A C 1
ATOM 2614 O O . VAL A 1 337 ? -18.806 -26.390 -9.735 1.00 18.87 336 VAL A O 1
ATOM 2618 N N . LEU A 1 338 ? -19.437 -24.608 -10.958 1.00 15.89 337 LEU A N 1
ATOM 2619 C CA . LEU A 1 338 ? -18.521 -24.940 -12.042 1.00 19.36 337 LEU A CA 1
ATOM 2620 C C . LEU A 1 338 ? -17.063 -24.847 -11.609 1.00 18.97 337 LEU A C 1
ATOM 2621 O O . LEU A 1 338 ? -16.213 -25.539 -12.181 1.00 18.39 337 LEU A O 1
ATOM 2626 N N . SER A 1 339 ? -16.761 -24.039 -10.594 1.00 18.16 338 SER A N 1
ATOM 2627 C CA . SER A 1 339 ? -15.393 -23.925 -10.110 1.00 20.69 338 SER A CA 1
ATOM 2628 C C . SER A 1 339 ? -14.956 -25.132 -9.298 1.00 21.59 338 SER A C 1
ATOM 2629 O O . SER A 1 339 ? -13.756 -25.290 -9.063 1.00 19.92 338 SER A O 1
ATOM 2632 N N . HIS A 1 340 ? -15.886 -25.985 -8.879 1.00 18.65 339 HIS A N 1
ATOM 2633 C CA . HIS A 1 340 ? -15.514 -27.116 -8.032 1.00 18.34 339 HIS A CA 1
ATOM 2634 C C . HIS A 1 340 ? -14.838 -28.202 -8.861 1.00 18.30 339 HIS A C 1
ATOM 2635 O O . HIS A 1 340 ? -15.343 -28.563 -9.928 1.00 18.86 339 HIS A O 1
ATOM 2642 N N . PRO A 1 341 ? -13.721 -28.766 -8.394 1.00 20.02 340 PRO A N 1
ATOM 2643 C CA . PRO A 1 341 ? -13.041 -29.806 -9.186 1.00 17.16 340 PRO A CA 1
ATOM 2644 C C . PRO A 1 341 ? -13.851 -31.089 -9.369 1.00 19.29 340 PRO A C 1
ATOM 2645 O O . PRO A 1 341 ? -13.575 -31.848 -10.307 1.00 24.66 340 PRO A O 1
ATOM 2649 N N . ALA A 1 342 ? -14.839 -31.364 -8.517 1.00 16.22 341 ALA A N 1
ATOM 2650 C CA . ALA A 1 342 ? -15.683 -32.528 -8.746 1.00 17.22 341 ALA A CA 1
ATOM 2651 C C . ALA A 1 342 ? -16.537 -32.392 -10.001 1.00 16.48 341 ALA A C 1
ATOM 2652 O O . ALA A 1 342 ? -16.973 -33.408 -10.545 1.00 17.06 341 ALA A O 1
ATOM 2654 N N . VAL A 1 343 ? -16.785 -31.175 -10.479 1.00 15.36 342 VAL A N 1
ATOM 2655 C CA . VAL A 1 343 ? -17.714 -30.979 -11.588 1.00 17.99 342 VAL A CA 1
ATOM 2656 C C . VAL A 1 343 ? -16.973 -31.218 -12.900 1.00 18.63 342 VAL A C 1
ATOM 2657 O O . VAL A 1 343 ? -15.954 -30.580 -13.179 1.00 21.76 342 VAL A O 1
ATOM 2661 N N . GLY A 1 344 ? -17.466 -32.166 -13.691 1.00 18.27 343 GLY A N 1
ATOM 2662 C CA . GLY A 1 344 ? -16.759 -32.586 -14.881 1.00 14.71 343 GLY A CA 1
ATOM 2663 C C . GLY A 1 344 ? -17.512 -32.278 -16.151 1.00 18.02 343 GLY A C 1
ATOM 2664 O O . GLY A 1 344 ? -16.963 -32.440 -17.242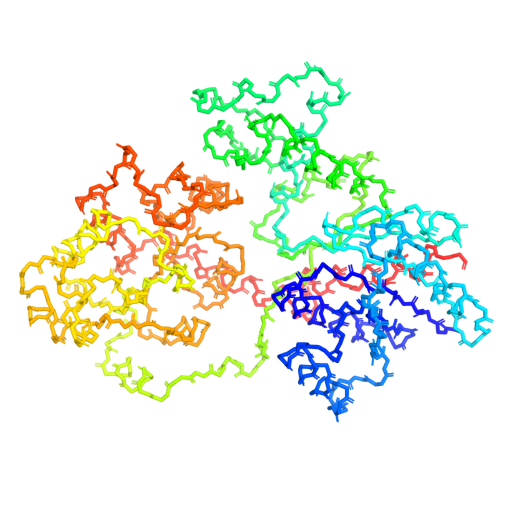 1.00 19.12 343 GLY A O 1
ATOM 2665 N N . GLY A 1 345 ? -18.764 -31.830 -16.024 1.00 12.61 344 GLY A N 1
ATOM 2666 C CA . GLY A 1 345 ? -19.581 -31.534 -17.188 1.00 14.21 344 GLY A CA 1
ATOM 2667 C C . GLY A 1 345 ? -20.754 -30.645 -16.834 1.00 10.45 344 GLY A C 1
ATOM 2668 O O . GLY A 1 345 ? -21.208 -30.603 -15.686 1.00 13.13 344 GLY A O 1
ATOM 2669 N N . PHE A 1 346 ? -21.261 -29.948 -17.845 1.00 12.01 345 PHE A N 1
ATOM 2670 C CA . PHE A 1 346 ? -22.268 -28.902 -17.653 1.00 13.30 345 PHE A CA 1
ATOM 2671 C C . PHE A 1 346 ? -23.315 -29.045 -18.751 1.00 16.19 345 PHE A C 1
ATOM 2672 O O . PHE A 1 346 ? -23.034 -28.739 -19.909 1.00 15.50 345 PHE A O 1
ATOM 2680 N N . VAL A 1 347 ? -24.512 -29.517 -18.411 1.00 9.44 346 VAL A N 1
ATOM 2681 C CA . VAL A 1 347 ? -25.633 -29.479 -19.345 1.00 12.06 346 VAL A CA 1
ATOM 2682 C C . VAL A 1 347 ? -26.272 -28.108 -19.199 1.00 15.02 346 VAL A C 1
ATOM 2683 O O . VAL A 1 347 ? -26.717 -27.745 -18.109 1.00 13.40 346 VAL A O 1
ATOM 2687 N N . SER A 1 348 ? -26.310 -27.345 -20.287 1.00 14.46 347 SER A N 1
ATOM 2688 C CA . SER A 1 348 ? -26.536 -25.911 -20.213 1.00 14.67 347 SER A CA 1
ATOM 2689 C C . SER A 1 348 ? -27.389 -25.473 -21.394 1.00 10.69 347 SER A C 1
ATOM 2690 O O . SER A 1 348 ? -27.403 -26.117 -22.443 1.00 14.80 347 SER A O 1
ATOM 2693 N N . HIS A 1 349 ? -28.089 -24.352 -21.228 1.00 12.80 348 HIS A N 1
ATOM 2694 C CA . HIS A 1 349 ? -28.818 -23.767 -22.351 1.00 13.57 348 HIS A CA 1
ATOM 2695 C C . HIS A 1 349 ? -27.943 -22.898 -23.238 1.00 14.29 348 HIS A C 1
ATOM 2696 O O . HIS A 1 349 ? -28.465 -22.285 -24.178 1.00 12.22 348 HIS A O 1
ATOM 2703 N N . CYS A 1 350 ? -26.644 -22.809 -22.944 1.00 13.51 349 CYS A N 1
ATOM 2704 C CA . CYS A 1 350 ? -25.645 -22.119 -23.763 1.00 12.26 349 CYS A CA 1
ATOM 2705 C C . CYS A 1 350 ? -25.855 -20.616 -23.861 1.00 15.02 349 CYS A C 1
ATOM 2706 O O . CYS A 1 350 ? -25.358 -19.995 -24.806 1.00 13.04 349 CYS A O 1
ATOM 2709 N N . GLY A 1 351 ? -26.553 -19.995 -22.906 1.00 13.45 350 GLY A N 1
ATOM 2710 C CA . GLY A 1 351 ? -26.481 -18.542 -22.811 1.00 16.05 350 GLY A CA 1
ATOM 2711 C C . GLY A 1 351 ? -25.021 -18.107 -22.754 1.00 19.93 350 GLY A C 1
ATOM 2712 O O . GLY A 1 351 ? -24.167 -18.890 -22.319 1.00 16.10 350 GLY A O 1
ATOM 2713 N N . TRP A 1 352 ? -24.709 -16.878 -23.176 1.00 15.58 351 TRP A N 1
ATOM 2714 C CA . TRP A 1 352 ? -23.302 -16.517 -23.354 1.00 15.60 351 TRP A CA 1
ATOM 2715 C C . TRP A 1 352 ? -22.567 -16.424 -22.024 1.00 16.35 351 TRP A C 1
ATOM 2716 O O . TRP A 1 352 ? -21.403 -16.824 -21.932 1.00 15.77 351 TRP A O 1
ATOM 2727 N N . ASN A 1 353 ? -23.216 -15.885 -20.991 1.00 12.94 352 ASN A N 1
ATOM 2728 C CA . ASN A 1 353 ? -22.562 -15.808 -19.688 1.00 19.97 352 ASN A CA 1
ATOM 2729 C C . ASN A 1 353 ? -22.270 -17.197 -19.142 1.00 17.09 352 ASN A C 1
ATOM 2730 O O . ASN A 1 353 ? -21.206 -17.425 -18.554 1.00 16.04 352 ASN A O 1
ATOM 2735 N N . SER A 1 354 ? -23.217 -18.130 -19.307 1.00 15.60 353 SER A N 1
ATOM 2736 C CA . SER A 1 354 ? -22.993 -19.507 -18.884 1.00 16.09 353 SER A CA 1
ATOM 2737 C C . SER A 1 354 ? -21.873 -20.140 -19.691 1.00 18.56 353 SER A C 1
ATOM 2738 O O . SER A 1 354 ? -21.054 -20.898 -19.150 1.00 13.99 353 SER A O 1
ATOM 2741 N N . THR A 1 355 ? -21.818 -19.832 -20.991 1.00 14.59 354 THR A N 1
ATOM 2742 C CA . THR A 1 355 ? -20.748 -20.362 -21.832 1.00 17.72 354 THR A CA 1
ATOM 2743 C C . THR A 1 355 ? -19.384 -19.875 -21.353 1.00 17.13 354 THR A C 1
ATOM 2744 O O . THR A 1 355 ? -18.446 -20.669 -21.249 1.00 16.37 354 THR A O 1
ATOM 2748 N N . LEU A 1 356 ? -19.260 -18.578 -21.038 1.00 13.12 355 LEU A N 1
ATOM 2749 C CA . LEU A 1 356 ? -17.971 -18.041 -20.611 1.00 15.79 355 LEU A CA 1
ATOM 2750 C C . LEU A 1 356 ? -17.576 -18.573 -19.237 1.00 18.14 355 LEU A C 1
ATOM 2751 O O . LEU A 1 356 ? -16.395 -18.843 -18.979 1.00 15.75 355 LEU A O 1
ATOM 2756 N N . GLU A 1 357 ? -18.548 -18.725 -18.340 1.00 12.68 356 GLU A N 1
ATOM 2757 C CA . GLU A 1 357 ? -18.239 -19.237 -17.010 1.00 14.53 356 GLU A CA 1
ATOM 2758 C C . GLU A 1 357 ? -17.761 -20.677 -17.072 1.00 15.70 356 GLU A C 1
ATOM 2759 O O . GLU A 1 357 ? -16.813 -21.051 -16.374 1.00 18.15 356 GLU A O 1
ATOM 2765 N N . SER A 1 358 ? -18.408 -21.505 -17.893 1.00 12.91 357 SER A N 1
ATOM 2766 C CA . SER A 1 358 ? -18.002 -22.901 -17.995 1.00 12.25 357 SER A CA 1
ATOM 2767 C C . SER A 1 358 ? -16.603 -23.015 -18.576 1.00 18.56 357 SER A C 1
ATOM 2768 O O . SER A 1 358 ? -15.762 -23.781 -18.083 1.00 16.94 357 SER A O 1
ATOM 2771 N N . LEU A 1 359 ? -16.358 -22.270 -19.649 1.00 22.20 358 LEU A N 1
ATOM 2772 C CA . LEU A 1 359 ? -15.042 -22.163 -20.261 1.00 21.24 358 LEU A CA 1
ATOM 2773 C C . LEU A 1 359 ? -13.993 -21.719 -19.254 1.00 19.85 358 LEU A C 1
ATOM 2774 O O . LEU A 1 359 ? -12.886 -22.268 -19.197 1.00 19.26 358 LEU A O 1
ATOM 2779 N N . TRP A 1 360 ? -14.325 -20.684 -18.477 1.00 21.57 359 TRP A N 1
ATOM 2780 C CA . TRP A 1 360 ? -13.391 -20.125 -17.507 1.00 23.74 359 TRP A CA 1
ATOM 2781 C C . TRP A 1 360 ? -12.897 -21.180 -16.527 1.00 18.42 359 TRP A C 1
ATOM 2782 O O . TRP A 1 360 ? -11.731 -21.161 -16.120 1.00 18.28 359 TRP A O 1
ATOM 2793 N N . PHE A 1 361 ? -13.767 -22.102 -16.129 1.00 18.48 360 PHE A N 1
ATOM 2794 C CA . PHE A 1 361 ? -13.397 -23.135 -15.172 1.00 19.64 360 PHE A CA 1
ATOM 2795 C C . PHE A 1 361 ? -13.098 -24.468 -15.847 1.00 21.09 360 PHE A C 1
ATOM 2796 O O . PHE A 1 361 ? -12.989 -25.491 -15.163 1.00 18.37 360 PHE A O 1
ATOM 2804 N N . GLY A 1 362 ? -12.973 -24.477 -17.171 1.00 18.06 361 GLY A N 1
ATOM 2805 C CA . GLY A 1 362 ? -12.569 -25.675 -17.884 1.00 19.16 361 GLY A CA 1
ATOM 2806 C C . GLY A 1 362 ? -13.562 -26.814 -17.855 1.00 16.60 361 GLY A C 1
ATOM 2807 O O . GLY A 1 362 ? -13.150 -27.976 -17.894 1.00 17.34 361 GLY A O 1
ATOM 2808 N N . VAL A 1 363 ? -14.856 -26.522 -17.809 1.00 17.58 362 VAL A N 1
ATOM 2809 C CA . VAL A 1 363 ? -15.897 -27.545 -17.735 1.00 14.38 362 VAL A CA 1
ATOM 2810 C C . VAL A 1 363 ? -16.565 -27.642 -19.108 1.00 17.13 362 VAL A C 1
ATOM 2811 O O . VAL A 1 363 ? -17.184 -26.661 -19.547 1.00 14.80 362 VAL A O 1
ATOM 2815 N N . PRO A 1 364 ? -16.488 -28.784 -19.785 1.00 18.24 363 PRO A N 1
ATOM 2816 C CA . PRO A 1 364 ? -17.144 -28.913 -21.094 1.00 17.41 363 PRO A CA 1
ATOM 2817 C C . PRO A 1 364 ? -18.653 -28.988 -20.949 1.00 14.78 363 PRO A C 1
ATOM 2818 O O . PRO A 1 364 ? -19.177 -29.451 -19.931 1.00 15.33 363 PRO A O 1
ATOM 2822 N N . MET A 1 365 ? -19.356 -28.545 -21.995 1.00 15.69 364 MET A N 1
ATOM 2823 C CA . MET A 1 365 ? -20.815 -28.472 -21.993 1.00 15.89 364 MET A CA 1
ATOM 2824 C C . MET A 1 365 ? -21.442 -29.478 -22.953 1.00 13.88 364 MET A C 1
ATOM 2825 O O . MET A 1 365 ? -20.823 -29.923 -23.923 1.00 15.30 364 MET A O 1
ATOM 2830 N N . ALA A 1 366 ? -22.678 -29.852 -22.638 1.00 14.72 365 ALA A N 1
ATOM 2831 C CA . ALA A 1 366 ? -23.604 -30.490 -23.565 1.00 13.81 365 ALA A CA 1
ATOM 2832 C C . ALA A 1 366 ? -24.751 -29.515 -23.805 1.00 17.19 365 ALA A C 1
ATOM 2833 O O . ALA A 1 366 ? -25.334 -28.995 -22.849 1.00 16.01 365 ALA A O 1
ATOM 2835 N N . THR A 1 367 ? -25.067 -29.258 -25.069 1.00 14.80 366 THR A N 1
ATOM 2836 C CA . THR A 1 367 ? -25.876 -28.097 -25.429 1.00 15.00 366 THR A CA 1
ATOM 2837 C C . THR A 1 367 ? -27.366 -28.428 -25.402 1.00 13.74 366 THR A C 1
ATOM 2838 O O . THR A 1 367 ? -27.809 -29.384 -26.043 1.00 14.68 366 THR A O 1
ATOM 2842 N N . PHE A 1 368 ? -28.130 -27.637 -24.647 1.00 13.66 367 PHE A N 1
ATOM 2843 C CA . PHE A 1 368 ? -29.595 -27.706 -24.647 1.00 14.06 367 PHE A CA 1
ATOM 2844 C C . PHE A 1 368 ? -30.153 -26.292 -24.727 1.00 14.57 367 PHE A C 1
ATOM 2845 O O . PHE A 1 368 ? -30.738 -25.786 -23.767 1.00 16.71 367 PHE A O 1
ATOM 2853 N N . PRO A 1 369 ? -29.984 -25.619 -25.868 1.00 14.40 368 PRO A N 1
ATOM 2854 C CA . PRO A 1 369 ? -30.420 -24.219 -25.987 1.00 15.58 368 PRO A CA 1
ATOM 2855 C C . PRO A 1 369 ? -31.938 -24.089 -25.937 1.00 16.51 368 PRO A C 1
ATOM 2856 O O . PRO A 1 369 ? -32.676 -25.014 -26.275 1.00 18.93 368 PRO A O 1
ATOM 2860 N N . LEU A 1 370 ? -32.401 -22.902 -25.535 1.00 16.91 369 LEU A N 1
ATOM 2861 C CA . LEU A 1 370 ? -33.831 -22.668 -25.305 1.00 16.84 369 LEU A CA 1
ATOM 2862 C C . LEU A 1 370 ? -34.375 -21.442 -26.030 1.00 20.86 369 LEU A C 1
ATOM 2863 O O . LEU A 1 370 ? -35.439 -21.526 -26.658 1.00 16.90 369 LEU A O 1
ATOM 2868 N N . TYR A 1 371 ? -33.685 -20.299 -25.945 1.00 13.16 370 TYR A N 1
ATOM 2869 C CA . TYR A 1 371 ? -34.225 -19.049 -26.488 1.00 22.21 370 TYR A CA 1
ATOM 2870 C C . TYR A 1 371 ? -33.080 -18.108 -26.856 1.00 16.51 370 TYR A C 1
ATOM 2871 O O . TYR A 1 371 ? -31.902 -18.463 -26.761 1.00 21.64 370 TYR A O 1
ATOM 2880 N N . ALA A 1 372 ? -33.447 -16.909 -27.313 1.00 16.67 371 ALA A N 1
ATOM 2881 C CA . ALA A 1 372 ? -32.541 -15.794 -27.664 1.00 18.82 371 ALA A CA 1
ATOM 2882 C C . ALA A 1 372 ? -31.547 -16.281 -28.719 1.00 20.21 371 ALA A C 1
ATOM 2883 O O . ALA A 1 372 ? -31.987 -16.791 -29.761 1.00 17.65 371 ALA A O 1
ATOM 2885 N N . GLU A 1 373 ? -30.229 -16.129 -28.515 1.00 14.53 372 GLU A N 1
ATOM 2886 C CA . GLU A 1 373 ? -29.226 -16.597 -29.467 1.00 13.58 372 GLU A CA 1
ATOM 2887 C C . GLU A 1 373 ? -28.569 -17.905 -29.019 1.00 16.19 372 GLU A C 1
ATOM 2888 O O . GLU A 1 373 ? -27.515 -18.285 -29.550 1.00 13.45 372 GLU A O 1
ATOM 2894 N N . GLN A 1 374 ? -29.200 -18.617 -28.077 1.00 18.72 373 GLN A N 1
ATOM 2895 C CA . GLN A 1 374 ? -28.606 -19.826 -27.499 1.00 13.18 373 GLN A CA 1
ATOM 2896 C C . GLN A 1 374 ? -28.418 -20.933 -28.531 1.00 17.21 373 GLN A C 1
ATOM 2897 O O . GLN A 1 374 ? -27.452 -21.709 -28.436 1.00 15.69 373 GLN A O 1
ATOM 2903 N N . GLN A 1 375 ? -29.329 -21.050 -29.503 1.00 11.90 374 GLN A N 1
ATOM 2904 C CA . GLN A 1 375 ? -29.140 -22.058 -30.546 1.00 13.04 374 GLN A CA 1
ATOM 2905 C C . GLN A 1 375 ? -27.873 -21.782 -31.347 1.00 15.69 374 GLN A C 1
ATOM 2906 O O . GLN A 1 375 ? -27.097 -22.703 -31.638 1.00 16.42 374 GLN A O 1
ATOM 2912 N N . MET A 1 376 ? -27.653 -20.517 -31.717 1.00 12.97 375 MET A N 1
ATOM 2913 C CA . MET A 1 376 ? -26.429 -20.132 -32.415 1.00 13.67 375 MET A CA 1
ATOM 2914 C C . MET A 1 376 ? -25.203 -20.378 -31.550 1.00 14.60 375 MET A C 1
ATOM 2915 O O . MET A 1 376 ? -24.172 -20.842 -32.046 1.00 14.17 375 MET A O 1
ATOM 2920 N N . ASN A 1 377 ? -25.283 -20.041 -30.256 1.00 12.54 376 ASN A N 1
ATOM 2921 C CA . ASN A 1 377 ? -24.167 -20.321 -29.358 1.00 11.10 376 ASN A CA 1
ATOM 2922 C C . ASN A 1 377 ? -23.864 -21.818 -29.326 1.00 13.67 376 ASN A C 1
ATOM 2923 O O . ASN A 1 377 ? -22.701 -22.230 -29.379 1.00 16.78 376 ASN A O 1
ATOM 2928 N N . ALA A 1 378 ? -24.905 -22.647 -29.253 1.00 16.45 377 ALA A N 1
ATOM 2929 C CA . ALA A 1 378 ? -24.711 -24.093 -29.294 1.00 17.47 377 ALA A CA 1
ATOM 2930 C C . ALA A 1 378 ? -24.019 -24.515 -30.585 1.00 15.88 377 ALA A C 1
ATOM 2931 O O . ALA A 1 378 ? -23.108 -25.348 -30.569 1.00 13.26 377 ALA A O 1
ATOM 2933 N N . PHE A 1 379 ? -24.437 -23.936 -31.713 1.00 13.43 378 PHE A N 1
ATOM 2934 C CA . PHE A 1 379 ? -23.859 -24.301 -33.001 1.00 17.69 378 PHE A CA 1
ATOM 2935 C C . PHE A 1 379 ? -22.397 -23.891 -33.066 1.00 18.96 378 PHE A C 1
ATOM 2936 O O . PHE A 1 379 ? -21.546 -24.659 -33.531 1.00 18.70 378 PHE A O 1
ATOM 2944 N N . LEU A 1 380 ? -22.088 -22.685 -32.584 1.00 17.20 379 LEU A N 1
ATOM 2945 C CA . LEU A 1 380 ? -20.703 -22.256 -32.459 1.00 13.57 379 LEU A CA 1
ATOM 2946 C C . LEU A 1 380 ? -19.877 -23.254 -31.644 1.00 18.88 379 LEU A C 1
ATOM 2947 O O . LEU A 1 380 ? -18.841 -23.749 -32.108 1.00 17.41 379 LEU A O 1
ATOM 2952 N N . LEU A 1 381 ? -20.340 -23.585 -30.437 1.00 14.99 380 LEU A N 1
ATOM 2953 C CA . LEU A 1 381 ? -19.567 -24.457 -29.559 1.00 14.27 380 LEU A CA 1
ATOM 2954 C C . LEU A 1 381 ? -19.395 -25.846 -30.158 1.00 15.55 380 LEU A C 1
ATOM 2955 O O . LEU A 1 381 ? -18.290 -26.398 -30.158 1.00 19.19 380 LEU A O 1
ATOM 2960 N N . VAL A 1 382 ? -20.482 -26.434 -30.655 1.00 16.47 381 VAL A N 1
ATOM 2961 C CA . VAL A 1 382 ? -20.431 -27.812 -31.136 1.00 16.01 381 VAL A CA 1
ATOM 2962 C C . VAL A 1 382 ? -19.767 -27.880 -32.502 1.00 24.29 381 VAL A C 1
ATOM 2963 O O . VAL A 1 382 ? -18.768 -28.591 -32.683 1.00 18.75 381 VAL A O 1
ATOM 2967 N N . LYS A 1 383 ? -20.319 -27.144 -33.477 1.00 15.67 382 LYS A N 1
ATOM 2968 C CA . LYS A 1 383 ? -19.997 -27.343 -34.890 1.00 21.42 382 LYS A CA 1
ATOM 2969 C C . LYS A 1 383 ? -18.812 -26.502 -35.367 1.00 24.19 382 LYS A C 1
ATOM 2970 O O . LYS A 1 383 ? -18.031 -26.963 -36.204 1.00 24.18 382 LYS A O 1
ATOM 2976 N N . GLU A 1 384 ? -18.672 -25.268 -34.885 1.00 19.34 383 GLU A N 1
ATOM 2977 C CA . GLU A 1 384 ? -17.574 -24.431 -35.357 1.00 24.99 383 GLU A CA 1
ATOM 2978 C C . GLU A 1 384 ? -16.304 -24.626 -34.528 1.00 25.38 383 GLU A C 1
ATOM 2979 O O . GLU A 1 384 ? -15.207 -24.691 -35.085 1.00 25.50 383 GLU A O 1
ATOM 2985 N N . GLU A 1 385 ? -16.428 -24.756 -33.208 1.00 24.44 384 GLU A N 1
ATOM 2986 C CA . GLU A 1 385 ? -15.282 -24.880 -32.313 1.00 22.96 384 GLU A CA 1
ATOM 2987 C C . GLU A 1 385 ? -14.964 -26.317 -31.908 1.00 30.72 384 GLU A C 1
ATOM 2988 O O . GLU A 1 385 ? -13.872 -26.563 -31.382 1.00 26.01 384 GLU A O 1
ATOM 2994 N N . GLY A 1 386 ? -15.890 -27.254 -32.100 1.00 22.10 385 GLY A N 1
ATOM 2995 C CA . GLY A 1 386 ? -15.658 -28.622 -31.642 1.00 24.17 385 GLY A CA 1
ATOM 2996 C C . GLY A 1 386 ? -15.295 -28.714 -30.175 1.00 28.54 385 GLY A C 1
ATOM 2997 O O . GLY A 1 386 ? -14.433 -29.519 -29.790 1.00 21.48 385 GLY A O 1
ATOM 2998 N N . MET A 1 387 ? -15.935 -27.898 -29.333 1.00 22.09 386 MET A N 1
ATOM 2999 C CA . MET A 1 387 ? -15.585 -27.870 -27.917 1.00 25.93 386 MET A CA 1
ATOM 3000 C C . MET A 1 387 ? -16.780 -28.171 -27.024 1.00 19.93 386 MET A C 1
ATOM 3001 O O . MET A 1 387 ? -16.729 -27.894 -25.825 1.00 20.37 386 MET A O 1
ATOM 3006 N N . ALA A 1 388 ? -17.851 -28.735 -27.574 1.00 16.95 387 ALA A N 1
ATOM 3007 C CA . ALA A 1 388 ? -18.986 -29.128 -26.754 1.00 15.37 387 ALA A CA 1
ATOM 3008 C C . ALA A 1 388 ? -19.643 -30.358 -27.361 1.00 18.27 387 ALA A C 1
ATOM 3009 O O . ALA A 1 388 ? -19.561 -30.588 -28.571 1.00 15.90 387 ALA A O 1
ATOM 3011 N N . GLU A 1 389 ? -20.296 -31.145 -26.506 1.00 15.71 388 GLU A N 1
ATOM 3012 C CA . GLU A 1 389 ? -21.202 -32.190 -26.961 1.00 17.39 388 GLU A CA 1
ATOM 3013 C C . GLU A 1 389 ? -22.591 -31.612 -27.239 1.00 23.84 388 GLU A C 1
ATOM 3014 O O . GLU A 1 389 ? -23.016 -30.628 -26.622 1.00 19.26 388 GLU A O 1
ATOM 3020 N N . MET A 1 390 ? -23.307 -32.235 -28.171 1.00 13.60 389 MET A N 1
ATOM 3021 C CA . MET A 1 390 ? -24.608 -31.747 -28.600 1.00 17.34 389 MET A CA 1
ATOM 3022 C C . MET A 1 390 ? -25.688 -32.680 -28.070 1.00 15.76 389 MET A C 1
ATOM 3023 O O . MET A 1 390 ? -25.631 -33.893 -28.291 1.00 19.01 389 MET A O 1
ATOM 3028 N N . ILE A 1 391 ? -26.639 -32.127 -27.330 1.00 15.64 390 ILE A N 1
ATOM 3029 C CA . ILE A 1 391 ? -27.923 -32.800 -27.158 1.00 15.59 390 ILE A CA 1
ATOM 3030 C C . ILE A 1 391 ? -28.883 -32.378 -28.252 1.00 17.76 390 ILE A C 1
ATOM 3031 O O . ILE A 1 391 ? -29.487 -33.210 -28.934 1.00 19.20 390 ILE A O 1
ATOM 3036 N N . THR A 1 392 ? -28.989 -31.070 -28.450 1.00 12.61 391 THR A N 1
ATOM 3037 C CA . THR A 1 392 ? -29.760 -30.505 -29.536 1.00 15.07 391 THR A CA 1
ATOM 3038 C C . THR A 1 392 ? -29.147 -29.159 -29.881 1.00 15.52 391 THR A C 1
ATOM 3039 O O . THR A 1 392 ? -28.522 -28.508 -29.035 1.00 17.15 391 THR A O 1
ATOM 3043 N N . LEU A 1 393 ? -29.323 -28.757 -31.131 1.00 14.97 392 LEU A N 1
ATOM 3044 C CA . LEU A 1 393 ? -28.915 -27.441 -31.598 1.00 16.83 392 LEU A CA 1
ATOM 3045 C C . LEU A 1 393 ? -30.077 -26.482 -31.803 1.00 19.71 392 LEU A C 1
ATOM 3046 O O . LEU A 1 393 ? -29.903 -25.275 -31.625 1.00 19.95 392 LEU A O 1
ATOM 3051 N N . ASP A 1 394 ? -31.258 -26.973 -32.180 1.00 19.39 393 ASP A N 1
ATOM 3052 C CA . ASP A 1 394 ? -32.306 -26.079 -32.665 1.00 26.41 393 ASP A CA 1
ATOM 3053 C C . ASP A 1 394 ? -33.544 -26.052 -31.780 1.00 25.05 393 ASP A C 1
ATOM 3054 O O . ASP A 1 394 ? -34.546 -25.437 -32.162 1.00 26.89 393 ASP A O 1
ATOM 3059 N N . TYR A 1 395 ? -33.507 -26.717 -30.631 1.00 23.85 394 TYR A N 1
ATOM 3060 C CA . TYR A 1 395 ? -34.570 -26.608 -29.643 1.00 21.08 394 TYR A CA 1
ATOM 3061 C C . TYR A 1 395 ? -34.889 -25.146 -29.346 1.00 22.57 394 TYR A C 1
ATOM 3062 O O . TYR A 1 395 ? -33.990 -24.314 -29.163 1.00 16.14 394 TYR A O 1
ATOM 3071 N N . LYS A 1 396 ? -36.182 -24.846 -29.256 1.00 22.03 395 LYS A N 1
ATOM 3072 C CA . LYS A 1 396 ? -36.638 -23.471 -29.090 1.00 26.90 395 LYS A CA 1
ATOM 3073 C C . LYS A 1 396 ? -37.959 -23.478 -28.332 1.00 29.54 395 LYS A C 1
ATOM 3074 O O . LYS A 1 396 ? -38.894 -24.183 -28.727 1.00 34.76 395 LYS A O 1
ATOM 3080 N N . ILE A 1 397 ? -38.028 -22.711 -27.244 1.00 24.98 396 ILE A N 1
ATOM 3081 C CA . ILE A 1 397 ? -39.276 -22.461 -26.523 1.00 35.45 396 ILE A CA 1
ATOM 3082 C C . ILE A 1 397 ? -39.619 -20.980 -26.660 1.00 37.29 396 ILE A C 1
ATOM 3083 O O . ILE A 1 397 ? -38.727 -20.120 -26.682 1.00 34.70 396 ILE A O 1
ATOM 3088 N N . ASP A 1 398 ? -40.909 -20.682 -26.772 1.00 28.65 397 ASP A N 1
ATOM 3089 C CA . ASP A 1 398 ? -41.347 -19.296 -26.882 1.00 33.76 397 ASP A CA 1
ATOM 3090 C C . ASP A 1 398 ? -41.683 -18.666 -25.537 1.00 32.19 397 ASP A C 1
ATOM 3091 O O . ASP A 1 398 ? -41.668 -17.433 -25.429 1.00 31.90 397 ASP A O 1
ATOM 3096 N N . PHE A 1 399 ? -41.979 -19.470 -24.518 1.00 31.42 398 PHE A N 1
ATOM 3097 C CA . PHE A 1 399 ? -42.228 -18.957 -23.175 1.00 35.45 398 PHE A CA 1
ATOM 3098 C C . PHE A 1 399 ? -42.004 -20.078 -22.167 1.00 39.61 398 PHE A C 1
ATOM 3099 O O . PHE A 1 399 ? -41.952 -21.260 -22.520 1.00 34.35 398 PHE A O 1
ATOM 3107 N N . LYS A 1 400 ? -41.892 -19.681 -20.897 1.00 34.56 399 LYS A N 1
ATOM 3108 C CA . LYS A 1 400 ? -41.620 -20.615 -19.807 1.00 36.84 399 LYS A CA 1
ATOM 3109 C C . LYS A 1 400 ? -42.651 -21.741 -19.764 1.00 35.06 399 LYS A C 1
ATOM 3110 O O . LYS A 1 400 ? -43.860 -21.496 -19.694 1.00 37.32 399 LYS A O 1
ATOM 3116 N N . GLY A 1 401 ? -42.164 -22.983 -19.808 1.00 30.02 400 GLY A N 1
ATOM 3117 C CA . GLY A 1 401 ? -43.003 -24.151 -19.645 1.00 34.17 400 GLY A CA 1
ATOM 3118 C C . GLY A 1 401 ? -43.808 -24.559 -20.863 1.00 36.91 400 GLY A C 1
ATOM 3119 O O . GLY A 1 401 ? -44.579 -25.527 -20.772 1.00 36.63 400 GLY A O 1
ATOM 3120 N N . GLU A 1 402 ? -43.654 -23.866 -21.996 1.00 34.20 401 GLU A N 1
ATOM 3121 C CA . GLU A 1 402 ? -44.439 -24.169 -23.189 1.00 33.33 401 GLU A CA 1
ATOM 3122 C C . GLU A 1 402 ? -44.234 -25.622 -23.611 1.00 34.86 401 GLU A C 1
ATOM 3123 O O . GLU A 1 402 ? -43.102 -26.116 -23.663 1.00 29.28 401 GLU A O 1
ATOM 3129 N N . LYS A 1 403 ? -45.338 -26.314 -23.886 1.00 32.01 402 LYS A N 1
ATOM 3130 C CA . LYS A 1 403 ? -45.260 -27.702 -24.329 1.00 40.37 402 LYS A CA 1
ATOM 3131 C C . LYS A 1 403 ? -44.596 -27.773 -25.700 1.00 32.27 402 LYS A C 1
ATOM 3132 O O . LYS A 1 403 ? -44.982 -27.052 -26.623 1.00 35.98 402 LYS A O 1
ATOM 3138 N N . GLN A 1 404 ? -43.583 -28.629 -25.831 1.00 30.55 403 GLN A N 1
ATOM 3139 C CA . GLN A 1 404 ? -42.871 -28.649 -27.105 1.00 29.08 403 GLN A CA 1
ATOM 3140 C C . GLN A 1 404 ? -43.385 -29.765 -28.006 1.00 28.53 403 GLN A C 1
ATOM 3141 O O . GLN A 1 404 ? -43.655 -30.873 -27.531 1.00 26.37 403 GLN A O 1
ATOM 3147 N N . PRO A 1 405 ? -43.519 -29.509 -29.312 1.00 31.71 404 PRO A N 1
ATOM 3148 C CA . PRO A 1 405 ? -43.932 -30.592 -30.227 1.00 28.21 404 PRO A CA 1
ATOM 3149 C C . PRO A 1 405 ? -42.881 -31.674 -30.403 1.00 28.08 404 PRO A C 1
ATOM 3150 O O . PRO A 1 405 ? -43.238 -32.818 -30.703 1.00 27.27 404 PRO A O 1
ATOM 3154 N N . GLU A 1 406 ? -41.602 -31.362 -30.212 1.00 23.56 405 GLU A N 1
ATOM 3155 C CA . GLU A 1 406 ? -40.515 -32.323 -30.389 1.00 27.29 405 GLU A CA 1
ATOM 3156 C C . GLU A 1 406 ? -39.730 -32.388 -29.083 1.00 32.79 405 GLU A C 1
ATOM 3157 O O . GLU A 1 406 ? -38.918 -31.504 -28.792 1.00 31.74 405 GLU A O 1
ATOM 3163 N N . ILE A 1 407 ? -39.974 -33.428 -28.300 1.00 29.69 406 ILE A N 1
ATOM 3164 C CA . ILE A 1 407 ? -39.296 -33.628 -27.025 1.00 25.09 406 ILE A CA 1
ATOM 3165 C C . ILE A 1 407 ? -38.021 -34.427 -27.278 1.00 21.65 406 ILE A C 1
ATOM 3166 O O . ILE A 1 407 ? -38.047 -35.426 -28.001 1.00 24.61 406 ILE A O 1
ATOM 3171 N N . VAL A 1 408 ? -36.899 -33.974 -26.712 1.00 17.56 407 VAL A N 1
ATOM 3172 C CA . VAL A 1 408 ? -35.649 -34.723 -26.829 1.00 18.09 407 VAL A CA 1
ATOM 3173 C C . VAL A 1 408 ? -35.713 -35.951 -25.928 1.00 21.12 407 VAL A C 1
ATOM 3174 O O . VAL A 1 408 ? -35.926 -35.835 -24.717 1.00 22.78 407 VAL A O 1
ATOM 3178 N N . GLY A 1 409 ? -35.502 -37.137 -26.513 1.00 18.69 408 GLY A N 1
ATOM 3179 C CA . GLY A 1 409 ? -35.652 -38.369 -25.765 1.00 18.62 408 GLY A CA 1
ATOM 3180 C C . GLY A 1 409 ? -34.470 -38.674 -24.859 1.00 21.64 408 GLY A C 1
ATOM 3181 O O . GLY A 1 409 ? -33.365 -38.150 -25.030 1.00 21.42 408 GLY A O 1
ATOM 3182 N N . SER A 1 410 ? -34.716 -39.559 -23.882 1.00 17.60 409 SER A N 1
ATOM 3183 C CA . SER A 1 410 ? -33.692 -39.871 -22.885 1.00 20.94 409 SER A CA 1
ATOM 3184 C C . SER A 1 410 ? -32.481 -40.558 -23.502 1.00 21.99 409 SER A C 1
ATOM 3185 O O . SER A 1 410 ? -31.360 -40.342 -23.035 1.00 16.68 409 SER A O 1
ATOM 3188 N N . ASP A 1 411 ? -32.679 -41.378 -24.542 1.00 20.54 410 ASP A N 1
ATOM 3189 C CA . ASP A 1 411 ? -31.541 -42.025 -25.200 1.00 23.72 410 ASP A CA 1
ATOM 3190 C C . ASP A 1 411 ? -30.562 -40.999 -25.776 1.00 24.52 410 ASP A C 1
ATOM 3191 O O . ASP A 1 411 ? -29.336 -41.161 -25.668 1.00 18.03 410 ASP A O 1
ATOM 3196 N N . GLU A 1 412 ? -31.078 -39.936 -26.391 1.00 17.23 411 GLU A N 1
ATOM 3197 C CA . GLU A 1 412 ? -30.185 -38.930 -26.959 1.00 20.30 411 GLU A CA 1
ATOM 3198 C C . GLU A 1 412 ? -29.468 -38.151 -25.861 1.00 24.48 411 GLU A C 1
ATOM 3199 O O . GLU A 1 412 ? -28.264 -37.864 -25.971 1.00 18.73 411 GLU A O 1
ATOM 3205 N N . ILE A 1 413 ? -30.187 -37.816 -24.786 1.00 16.37 412 ILE A N 1
ATOM 3206 C CA . ILE A 1 413 ? -29.565 -37.123 -23.661 1.00 19.31 412 ILE A CA 1
ATOM 3207 C C . ILE A 1 413 ? -28.534 -38.025 -22.989 1.00 23.29 412 ILE A C 1
ATOM 3208 O O . ILE A 1 413 ? -27.401 -37.604 -22.709 1.00 17.88 412 ILE A O 1
ATOM 3213 N N . GLU A 1 414 ? -28.906 -39.285 -22.739 1.00 13.98 413 GLU A N 1
ATOM 3214 C CA . GLU A 1 414 ? -27.976 -40.218 -22.119 1.00 22.24 413 GLU A CA 1
ATOM 3215 C C . GLU A 1 414 ? -26.685 -40.316 -22.923 1.00 23.86 413 GLU A C 1
ATOM 3216 O O . GLU A 1 414 ? -25.583 -40.256 -22.362 1.00 19.99 413 GLU A O 1
ATOM 3222 N N . ALA A 1 415 ? -26.806 -40.463 -24.246 1.00 15.63 414 ALA A N 1
ATOM 3223 C CA . ALA A 1 415 ? -25.623 -40.637 -25.074 1.00 16.85 414 ALA A CA 1
ATOM 3224 C C . ALA A 1 415 ? -24.723 -39.415 -24.994 1.00 18.93 414 ALA A C 1
ATOM 3225 O O . ALA A 1 415 ? -23.497 -39.541 -24.887 1.00 15.75 414 ALA A O 1
ATOM 3227 N N . ALA A 1 416 ? -25.318 -38.224 -25.014 1.00 15.14 415 ALA A N 1
ATOM 3228 C CA . ALA A 1 416 ? -24.535 -37.003 -24.925 1.00 18.38 415 ALA A CA 1
ATOM 3229 C C . ALA A 1 416 ? -23.827 -36.892 -23.581 1.00 15.75 415 ALA A C 1
ATOM 3230 O O . ALA A 1 416 ? -22.674 -36.450 -23.517 1.00 17.28 415 ALA A O 1
ATOM 3232 N N . ILE A 1 417 ? -24.504 -37.278 -22.499 1.00 14.09 416 ILE A N 1
ATOM 3233 C CA . ILE A 1 417 ? -23.892 -37.217 -21.176 1.00 14.46 416 ILE A CA 1
ATOM 3234 C C . ILE A 1 417 ? -22.738 -38.207 -21.075 1.00 18.47 416 ILE A C 1
ATOM 3235 O O . ILE A 1 417 ? -21.675 -37.893 -20.518 1.00 17.77 416 ILE A O 1
ATOM 3240 N N . ARG A 1 418 ? -22.905 -39.405 -21.642 1.00 15.63 417 ARG A N 1
ATOM 3241 C CA . ARG A 1 418 ? -21.811 -40.373 -21.598 1.00 15.91 417 ARG A CA 1
ATOM 3242 C C . ARG A 1 418 ? -20.602 -39.861 -22.375 1.00 15.59 417 ARG A C 1
ATOM 3243 O O . ARG A 1 418 ? -19.462 -40.009 -21.923 1.00 14.60 417 ARG A O 1
ATOM 3251 N N . ARG A 1 419 ? -20.829 -39.238 -23.532 1.00 12.93 418 ARG A N 1
ATOM 3252 C CA . ARG A 1 419 ? -19.708 -38.705 -24.300 1.00 19.90 418 ARG A CA 1
ATOM 3253 C C . ARG A 1 419 ? -19.057 -37.539 -23.567 1.00 19.41 418 ARG A C 1
ATOM 3254 O O . ARG A 1 419 ? -17.828 -37.396 -23.567 1.00 22.58 418 ARG A O 1
ATOM 3262 N N . LEU A 1 420 ? -19.876 -36.694 -22.946 1.00 20.48 419 LEU A N 1
ATOM 3263 C CA . LEU A 1 420 ? -19.380 -35.545 -22.198 1.00 16.02 419 LEU A CA 1
ATOM 3264 C C . LEU A 1 420 ? -18.463 -35.973 -21.051 1.00 19.04 419 LEU A C 1
ATOM 3265 O O . LEU A 1 420 ? -17.389 -35.397 -20.849 1.00 15.50 419 LEU A O 1
ATOM 3270 N N . MET A 1 421 ? -18.887 -36.968 -20.271 1.00 17.52 420 MET A N 1
ATOM 3271 C CA . MET A 1 421 ? -18.182 -37.368 -19.064 1.00 18.90 420 MET A CA 1
ATOM 3272 C C . MET A 1 421 ? -17.086 -38.393 -19.310 1.00 20.86 420 MET A C 1
ATOM 3273 O O . MET A 1 421 ? -16.444 -38.826 -18.351 1.00 26.18 420 MET A O 1
ATOM 3278 N N . ALA A 1 422 ? -16.864 -38.802 -20.558 1.00 23.88 421 ALA A N 1
ATOM 3279 C CA . ALA A 1 422 ? -15.757 -39.695 -20.858 1.00 27.84 421 ALA A CA 1
ATOM 3280 C C . ALA A 1 422 ? -14.440 -39.031 -20.464 1.00 33.25 421 ALA A C 1
ATOM 3281 O O . ALA A 1 422 ? -14.233 -37.839 -20.700 1.00 33.09 421 ALA A O 1
ATOM 3283 N N . GLU A 1 423 ? -13.550 -39.810 -19.847 1.00 40.37 422 GLU A N 1
ATOM 3284 C CA . GLU A 1 423 ? -12.368 -39.222 -19.224 1.00 52.34 422 GLU A CA 1
ATOM 3285 C C . GLU A 1 423 ? -11.426 -38.617 -20.256 1.00 43.54 422 GLU A C 1
ATOM 3286 O O . GLU A 1 423 ? -10.807 -37.578 -20.003 1.00 50.15 422 GLU A O 1
ATOM 3292 N N . GLU A 1 424 ? -11.298 -39.246 -21.418 1.00 38.46 423 GLU A N 1
ATOM 3293 C CA . GLU A 1 424 ? -10.457 -38.730 -22.488 1.00 51.81 423 GLU A CA 1
ATOM 3294 C C . GLU A 1 424 ? -11.329 -38.454 -23.704 1.00 39.67 423 GLU A C 1
ATOM 3295 O O . GLU A 1 424 ? -12.043 -39.341 -24.187 1.00 40.21 423 GLU A O 1
ATOM 3301 N N . SER A 1 425 ? -11.283 -37.220 -24.186 1.00 39.65 424 SER A N 1
ATOM 3302 C CA . SER A 1 425 ? -12.089 -36.833 -25.329 1.00 32.66 424 SER A CA 1
ATOM 3303 C C . SER A 1 425 ? -11.451 -35.595 -25.930 1.00 24.94 424 SER A C 1
ATOM 3304 O O . SER A 1 425 ? -10.855 -34.784 -25.216 1.00 26.35 424 SER A O 1
ATOM 3307 N N . GLY A 1 426 ? -11.542 -35.482 -27.252 1.00 29.68 425 GLY A N 1
ATOM 3308 C CA . GLY A 1 426 ? -11.053 -34.283 -27.904 1.00 27.70 425 GLY A CA 1
ATOM 3309 C C . GLY A 1 426 ? -11.797 -33.046 -27.453 1.00 23.97 425 GLY A C 1
ATOM 3310 O O . GLY A 1 426 ? -11.205 -31.969 -27.326 1.00 27.76 425 GLY A O 1
ATOM 3311 N N . VAL A 1 427 ? -13.097 -33.186 -27.190 1.00 24.37 426 VAL A N 1
ATOM 3312 C CA . VAL A 1 427 ? -13.891 -32.066 -26.695 1.00 21.87 426 VAL A CA 1
ATOM 3313 C C . VAL A 1 427 ? -13.330 -31.564 -25.370 1.00 19.70 426 VAL A C 1
ATOM 3314 O O . VAL A 1 427 ? -13.150 -30.357 -25.168 1.00 19.32 426 VAL A O 1
ATOM 3318 N N . ARG A 1 428 ? -13.034 -32.487 -24.451 1.00 15.96 427 ARG A N 1
ATOM 3319 C CA . ARG A 1 428 ? -12.524 -32.085 -23.145 1.00 17.20 427 ARG A CA 1
ATOM 3320 C C . ARG A 1 428 ? -11.167 -31.405 -23.280 1.00 20.57 427 ARG A C 1
ATOM 3321 O O . ARG A 1 428 ? -10.912 -30.377 -22.642 1.00 23.13 427 ARG A O 1
ATOM 3329 N N . ARG A 1 429 ? -10.298 -31.941 -24.138 1.00 20.60 428 ARG A N 1
ATOM 3330 C CA . ARG A 1 429 ? -8.978 -31.341 -24.326 1.00 29.45 428 ARG A CA 1
ATOM 3331 C C . ARG A 1 429 ? -9.092 -29.933 -24.895 1.00 26.60 428 ARG A C 1
ATOM 3332 O O . ARG A 1 429 ? -8.378 -29.024 -24.460 1.00 22.80 428 ARG A O 1
ATOM 3340 N N . LYS A 1 430 ? -10.000 -29.735 -25.862 1.00 23.04 429 LYS A N 1
ATOM 3341 C CA . LYS A 1 430 ? -10.181 -28.422 -26.469 1.00 23.38 429 LYS A CA 1
ATOM 3342 C C . LYS A 1 430 ? -10.736 -27.421 -25.462 1.00 24.75 429 LYS A C 1
ATOM 3343 O O . LYS A 1 430 ? -10.390 -26.233 -25.500 1.00 23.29 429 LYS A O 1
ATOM 3349 N N . VAL A 1 431 ? -11.591 -27.882 -24.546 1.00 20.51 430 VAL A N 1
ATOM 3350 C CA . VAL A 1 431 ? -12.090 -26.993 -23.503 1.00 23.56 430 VAL A CA 1
ATOM 3351 C C . VAL A 1 431 ? -10.949 -26.566 -22.586 1.00 25.18 430 VAL A C 1
ATOM 3352 O O . VAL A 1 431 ? -10.816 -25.384 -22.245 1.00 16.73 430 VAL A O 1
ATOM 3356 N N . LYS A 1 432 ? -10.091 -27.516 -22.195 1.00 19.30 431 LYS A N 1
ATOM 3357 C CA . LYS A 1 432 ? -8.965 -27.179 -21.328 1.00 21.72 431 LYS A CA 1
ATOM 3358 C C . LYS A 1 432 ? -8.014 -26.194 -22.012 1.00 26.92 431 LYS A C 1
ATOM 3359 O O . LYS A 1 432 ? -7.549 -25.227 -21.393 1.00 25.40 431 LYS A O 1
ATOM 3365 N N . GLU A 1 433 ? -7.723 -26.421 -23.294 1.00 25.07 432 GLU A N 1
ATOM 3366 C CA . GLU A 1 433 ? -6.922 -25.475 -24.063 1.00 21.50 432 GLU A CA 1
ATOM 3367 C C . GLU A 1 433 ? -7.603 -24.111 -24.143 1.00 29.11 432 GLU A C 1
ATOM 3368 O O . GLU A 1 433 ? -6.950 -23.070 -23.990 1.00 27.15 432 GLU A O 1
ATOM 3374 N N . MET A 1 434 ? -8.922 -24.091 -24.347 1.00 26.52 433 MET A N 1
ATOM 3375 C CA . MET A 1 434 ? -9.617 -22.814 -24.372 1.00 24.46 433 MET A CA 1
ATOM 3376 C C . MET A 1 434 ? -9.677 -22.181 -22.983 1.00 23.78 433 MET A C 1
ATOM 3377 O O . MET A 1 434 ? -9.672 -20.949 -22.868 1.00 19.36 433 MET A O 1
ATOM 3382 N N . GLN A 1 435 ? -9.724 -22.992 -21.920 1.00 19.38 434 GLN A N 1
ATOM 3383 C CA . GLN A 1 435 ? -9.702 -22.420 -20.576 1.00 19.03 434 GLN A CA 1
ATOM 3384 C C . GLN A 1 435 ? -8.426 -21.612 -20.339 1.00 21.48 434 GLN A C 1
ATOM 3385 O O . GLN A 1 435 ? -8.483 -20.473 -19.858 1.00 20.17 434 GLN A O 1
ATOM 3391 N N . ASN A 1 436 ? -7.259 -22.195 -20.662 1.00 23.65 435 ASN A N 1
ATOM 3392 C CA . ASN A 1 436 ? -5.984 -21.492 -20.510 1.00 24.43 435 ASN A CA 1
ATOM 3393 C C . ASN A 1 436 ? -5.943 -20.204 -21.331 1.00 18.84 435 ASN A C 1
ATOM 3394 O O . ASN A 1 436 ? -5.440 -19.176 -20.863 1.00 16.85 435 ASN A O 1
ATOM 3399 N N . LYS A 1 437 ? -6.450 -20.248 -22.564 1.00 19.16 436 LYS A N 1
ATOM 3400 C CA . LYS A 1 437 ? -6.461 -19.057 -23.408 1.00 16.15 436 LYS A CA 1
ATOM 3401 C C . LYS A 1 437 ? -7.388 -17.987 -22.857 1.00 18.72 436 LYS A C 1
ATOM 3402 O O . LYS A 1 437 ? -7.092 -16.792 -22.968 1.00 22.19 436 LYS A O 1
ATOM 3408 N N . ALA A 1 438 ? -8.526 -18.390 -22.275 1.00 20.32 437 ALA A N 1
ATOM 3409 C CA . ALA A 1 438 ? -9.443 -17.408 -21.695 1.00 24.04 437 ALA A CA 1
ATOM 3410 C C . ALA A 1 438 ? -8.780 -16.665 -20.543 1.00 25.50 437 ALA A C 1
ATOM 3411 O O . ALA A 1 438 ? -8.932 -15.441 -20.410 1.00 20.62 437 ALA A O 1
ATOM 3413 N N . ARG A 1 439 ? -8.045 -17.392 -19.698 1.00 20.05 438 ARG A N 1
ATOM 3414 C CA . ARG A 1 439 ? -7.377 -16.765 -18.567 1.00 25.33 438 ARG A CA 1
ATOM 3415 C C . ARG A 1 439 ? -6.178 -15.936 -19.022 1.00 26.27 438 ARG A C 1
ATOM 3416 O O . ARG A 1 439 ? -5.911 -14.863 -18.468 1.00 28.45 438 ARG A O 1
ATOM 3424 N N . SER A 1 440 ? -5.453 -16.407 -20.040 1.00 22.15 439 SER A N 1
ATOM 3425 C CA . SER A 1 440 ? -4.320 -15.636 -20.546 1.00 25.51 439 SER A CA 1
ATOM 3426 C C . SER A 1 440 ? -4.767 -14.375 -21.270 1.00 28.22 439 SER A C 1
ATOM 3427 O O . SER A 1 440 ? -4.014 -13.397 -21.320 1.00 21.13 439 SER A O 1
ATOM 3430 N N . ALA A 1 441 ? -5.975 -14.376 -21.845 1.00 21.42 440 ALA A N 1
ATOM 3431 C CA . ALA A 1 441 ? -6.399 -13.231 -22.645 1.00 20.20 440 ALA A CA 1
ATOM 3432 C C . ALA A 1 441 ? -6.436 -11.952 -21.821 1.00 21.83 440 ALA A C 1
ATOM 3433 O O . ALA A 1 441 ? -6.160 -10.869 -22.346 1.00 19.64 440 ALA A O 1
ATOM 3435 N N . LEU A 1 442 ? -6.786 -12.055 -20.540 1.00 19.86 441 LEU A N 1
ATOM 3436 C CA . LEU A 1 442 ? -7.010 -10.895 -19.689 1.00 24.81 441 LEU A CA 1
ATOM 3437 C C . LEU A 1 442 ? -5.750 -10.419 -18.978 1.00 29.63 441 LEU A C 1
ATOM 3438 O O . LEU A 1 442 ? -5.756 -9.316 -18.418 1.00 25.85 441 LEU A O 1
ATOM 3443 N N . LEU A 1 443 ? -4.676 -11.208 -19.002 1.00 24.55 442 LEU A N 1
ATOM 3444 C CA . LEU A 1 443 ? -3.424 -10.822 -18.374 1.00 30.25 442 LEU A CA 1
ATOM 3445 C C . LEU A 1 443 ? -2.629 -9.888 -19.280 1.00 28.11 442 LEU A C 1
ATOM 3446 O O . LEU A 1 443 ? -2.841 -9.821 -20.496 1.00 23.29 442 LEU A O 1
ATOM 3451 N N . GLU A 1 444 ? -1.704 -9.159 -18.660 1.00 32.78 443 GLU A N 1
ATOM 3452 C CA . GLU A 1 444 ? -0.817 -8.277 -19.400 1.00 32.26 443 GLU A CA 1
ATOM 3453 C C . GLU A 1 444 ? -0.157 -9.059 -20.525 1.00 29.59 443 GLU A C 1
ATOM 3454 O O . GLU A 1 444 ? 0.346 -10.167 -20.317 1.00 32.38 443 GLU A O 1
ATOM 3460 N N . GLY A 1 445 ? -0.200 -8.500 -21.730 1.00 30.19 444 GLY A N 1
ATOM 3461 C CA . GLY A 1 445 ? 0.235 -9.223 -22.903 1.00 29.19 444 GLY A CA 1
ATOM 3462 C C . GLY A 1 445 ? -0.842 -10.064 -23.550 1.00 31.16 444 GLY A C 1
ATOM 3463 O O . GLY A 1 445 ? -0.640 -10.542 -24.669 1.00 30.36 444 GLY A O 1
ATOM 3464 N N . GLY A 1 446 ? -1.984 -10.263 -22.882 1.00 21.73 445 GLY A N 1
ATOM 3465 C CA . GLY A 1 446 ? -3.058 -11.027 -23.479 1.00 24.24 445 GLY A CA 1
ATOM 3466 C C . GLY A 1 446 ? -3.863 -10.228 -24.489 1.00 24.40 445 GLY A C 1
ATOM 3467 O O . GLY A 1 446 ? -3.936 -9.000 -24.440 1.00 18.14 445 GLY A O 1
ATOM 3468 N N . SER A 1 447 ? -4.500 -10.967 -25.405 1.00 26.10 446 SER A N 1
ATOM 3469 C CA . SER A 1 447 ? -5.276 -10.346 -26.476 1.00 20.36 446 SER A CA 1
ATOM 3470 C C . SER A 1 447 ? -6.362 -9.425 -25.930 1.00 19.76 446 SER A C 1
ATOM 3471 O O . SER A 1 447 ? -6.566 -8.319 -26.445 1.00 21.19 446 SER A O 1
ATOM 3474 N N . SER A 1 448 ? -7.092 -9.867 -24.906 1.00 23.61 447 SER A N 1
ATOM 3475 C CA . SER A 1 448 ? -8.181 -9.030 -24.410 1.00 21.83 447 SER A CA 1
ATOM 3476 C C . SER A 1 448 ? -7.640 -7.844 -23.629 1.00 19.70 447 SER A C 1
ATOM 3477 O O . SER A 1 448 ? -8.196 -6.741 -23.704 1.00 19.96 447 SER A O 1
ATOM 3480 N N . TYR A 1 449 ? -6.561 -8.054 -22.872 1.00 18.94 448 TYR A N 1
ATOM 3481 C CA . TYR A 1 449 ? -5.871 -6.943 -22.231 1.00 18.29 448 TYR A CA 1
ATOM 3482 C C . TYR A 1 449 ? -5.472 -5.883 -23.258 1.00 24.77 448 TYR A C 1
ATOM 3483 O O . TYR A 1 449 ? -5.654 -4.678 -23.027 1.00 21.84 448 TYR A O 1
ATOM 3492 N N . ASP A 1 450 ? -4.927 -6.316 -24.402 1.00 17.90 449 ASP A N 1
ATOM 3493 C CA . ASP A 1 450 ? -4.500 -5.376 -25.434 1.00 17.41 449 ASP A CA 1
ATOM 3494 C C . ASP A 1 450 ? -5.696 -4.705 -26.105 1.00 20.38 449 ASP A C 1
ATOM 3495 O O . ASP A 1 450 ? -5.631 -3.527 -26.466 1.00 20.02 449 ASP A O 1
ATOM 3500 N N . ALA A 1 451 ? -6.787 -5.444 -26.313 1.00 21.07 450 ALA A N 1
ATOM 3501 C CA . ALA A 1 451 ? -7.982 -4.841 -26.894 1.00 19.72 450 ALA A CA 1
ATOM 3502 C C . ALA A 1 451 ? -8.557 -3.762 -25.981 1.00 23.30 450 ALA A C 1
ATOM 3503 O O . ALA A 1 451 ? -9.056 -2.733 -26.461 1.00 22.85 450 ALA A O 1
ATOM 3505 N N . GLN A 1 452 ? -8.504 -3.982 -24.661 1.00 19.45 451 GLN A N 1
ATOM 3506 C CA . GLN A 1 452 ? -8.941 -2.956 -23.716 1.00 21.54 451 GLN A CA 1
ATOM 3507 C C . GLN A 1 452 ? -8.073 -1.702 -23.815 1.00 22.69 451 GL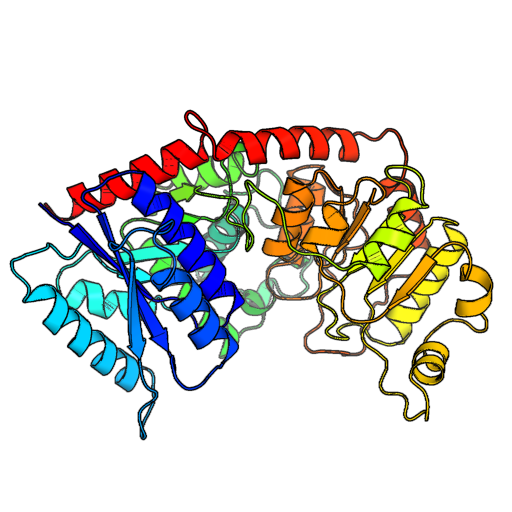N A C 1
ATOM 3508 O O . GLN A 1 452 ? -8.588 -0.577 -23.792 1.00 17.59 451 GLN A O 1
ATOM 3514 N N . CYS A 1 453 ? -6.746 -1.873 -23.895 1.00 22.17 452 CYS A N 1
ATOM 3515 C CA . CYS A 1 453 ? -5.868 -0.716 -24.045 1.00 19.74 452 CYS A CA 1
ATOM 35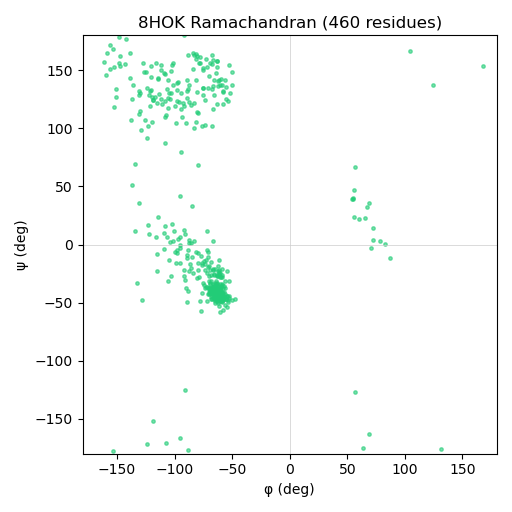16 C C . CYS A 1 453 ? -6.161 0.019 -25.344 1.00 20.74 452 CYS A C 1
ATOM 3517 O O . CYS A 1 453 ? -6.251 1.255 -25.370 1.00 17.87 452 CYS A O 1
ATOM 3520 N N . LEU A 1 454 ? -6.340 -0.734 -26.429 1.00 20.69 453 LEU A N 1
ATOM 3521 C CA . LEU A 1 454 ? -6.594 -0.120 -27.723 1.00 21.72 453 LEU A CA 1
ATOM 3522 C C . LEU A 1 454 ? -7.919 0.629 -27.722 1.00 20.95 453 LEU A C 1
ATOM 3523 O O . LEU A 1 454 ? -8.026 1.718 -28.308 1.00 15.15 453 LEU A O 1
ATOM 3528 N N . PHE A 1 455 ? -8.933 0.075 -27.050 1.00 18.73 454 PHE A N 1
ATOM 3529 C CA . PHE A 1 455 ? -10.218 0.757 -26.980 1.00 22.54 454 PHE A CA 1
ATOM 3530 C C . PHE A 1 455 ? -10.084 2.095 -26.261 1.00 23.38 454 PHE A C 1
ATOM 3531 O O . PHE A 1 455 ? -10.547 3.128 -26.759 1.00 16.41 454 PHE A O 1
ATOM 3539 N N . VAL A 1 456 ? -9.466 2.089 -25.075 1.00 17.44 455 VAL A N 1
ATOM 3540 C CA . VAL A 1 456 ? -9.283 3.333 -24.341 1.00 18.98 455 VAL A CA 1
ATOM 3541 C C . VAL A 1 456 ? -8.471 4.304 -25.179 1.00 22.76 455 VAL A C 1
ATOM 3542 O O . VAL A 1 456 ? -8.804 5.491 -25.275 1.00 22.19 455 VAL A O 1
ATOM 3546 N N . HIS A 1 457 ? -7.413 3.803 -25.827 1.00 20.30 456 HIS A N 1
ATOM 3547 C CA . HIS A 1 457 ? -6.581 4.653 -26.672 1.00 20.99 456 HIS A CA 1
ATOM 3548 C C . HIS A 1 457 ? -7.408 5.280 -27.789 1.00 24.47 456 HIS A C 1
ATOM 3549 O O . HIS A 1 457 ? -7.311 6.485 -28.050 1.00 21.60 456 HIS A O 1
ATOM 3556 N N . ASP A 1 458 ? -8.240 4.473 -28.452 1.00 15.74 457 ASP A N 1
ATOM 3557 C CA . ASP A 1 458 ? -9.049 4.992 -29.549 1.00 20.01 457 ASP A CA 1
ATOM 3558 C C . ASP A 1 458 ? -10.079 5.993 -29.044 1.00 17.54 457 ASP A C 1
ATOM 3559 O O . ASP A 1 458 ? -10.372 6.979 -29.724 1.00 16.72 457 ASP A O 1
ATOM 3564 N N . VAL A 1 459 ? -10.639 5.759 -27.859 1.00 16.74 458 VAL A N 1
ATOM 3565 C CA . VAL A 1 459 ? -11.628 6.690 -27.324 1.00 20.34 458 VAL A CA 1
ATOM 3566 C C . VAL A 1 459 ? -10.989 8.052 -27.108 1.00 23.61 458 VAL A C 1
ATOM 3567 O O . VAL A 1 459 ? -11.520 9.085 -27.539 1.00 24.51 458 VAL A O 1
ATOM 3571 N N . ILE A 1 460 ? -9.818 8.071 -26.459 1.00 21.83 459 ILE A N 1
ATOM 3572 C CA . ILE A 1 460 ? -9.140 9.333 -26.181 1.00 16.97 459 ILE A CA 1
ATOM 3573 C C . ILE A 1 460 ? -8.794 10.054 -27.473 1.00 20.80 459 ILE A C 1
ATOM 3574 O O . ILE A 1 460 ? -8.983 11.270 -27.588 1.00 26.15 459 ILE A O 1
ATOM 3579 N N . ASN A 1 461 ? -8.317 9.326 -28.479 1.00 17.84 460 ASN A N 1
ATOM 3580 C CA . ASN A 1 461 ? -7.899 10.014 -29.697 1.00 25.85 460 ASN A CA 1
ATOM 3581 C C . ASN A 1 461 ? -9.069 10.399 -30.592 1.00 24.71 460 ASN A C 1
ATOM 3582 O O . ASN A 1 461 ? -8.973 11.382 -31.333 1.00 24.79 460 ASN A O 1
ATOM 3587 N N . ASN A 1 462 ? -10.178 9.657 -30.543 1.00 22.00 461 ASN A N 1
ATOM 3588 C CA . ASN A 1 462 ? -11.309 9.972 -31.411 1.00 21.04 461 ASN A CA 1
ATOM 3589 C C . ASN A 1 462 ? -11.958 11.305 -31.063 1.00 18.56 461 ASN A C 1
ATOM 3590 O O . ASN A 1 462 ? -12.663 11.877 -31.895 1.00 23.70 461 ASN A O 1
ATOM 3595 N N . ILE A 1 463 ? -11.755 11.800 -29.844 1.00 20.23 462 ILE A N 1
ATOM 3596 C CA . ILE A 1 463 ? -12.328 13.077 -29.452 1.00 26.94 462 ILE A CA 1
ATOM 3597 C C . 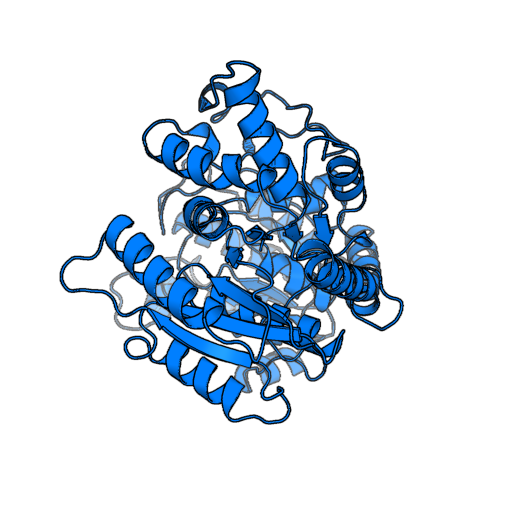ILE A 1 463 ? -11.603 14.258 -30.103 1.00 34.76 462 ILE A C 1
ATOM 3598 O O . ILE A 1 463 ? -12.180 15.348 -30.244 1.00 28.37 462 ILE A O 1
ATOM 3603 N N . GLY A 1 464 ? -10.360 14.065 -30.528 1.00 28.41 463 GLY A N 1
ATOM 3604 C CA . GLY A 1 464 ? -9.627 15.093 -31.237 1.00 29.31 463 GLY A CA 1
ATOM 3605 C C . GLY A 1 464 ? -9.039 16.148 -30.334 1.00 43.90 463 GLY A C 1
ATOM 3606 O O . GLY A 1 464 ? -9.066 16.016 -29.103 1.00 36.80 463 GLY A O 1
#

InterPro domains:
  IPR002213 UDP-glucuronosyl/UDP-glucosyltransferase [PF00201] (252-384)
  IPR002213 UDP-glucuronosyl/UDP-glucosyltransferase [cd03784] (8-441)
  IPR035595 UDP-glycosyltransferase family, conserved site [PS00375] (331-374)
  IPR050481 UDP-glycosyltransferase, plant-type [PTHR48048] (6-453)